Protein AF-A0A2V8K972-F1 (afdb_monomer)

Nearest PDB structures (foldseek):
  2y7q-assembly1_B  TM=2.525E-01  e=1.865E-01  Homo sapiens
  2wr9-assembly2_C  TM=2.667E-01  e=2.919E-01  Burkholderia cenocepacia J2315
  2vnv-assembly2_D  TM=2.578E-01  e=7.999E-01  Burkholderia cenocepacia J2315
  2bkl-assembly2_B  TM=1.350E-01  e=3.265E-01  Myxococcus xanthus

Radius of gyration: 36.35 Å; Cα contacts (8 Å, |Δi|>4): 1419; chains: 1; bounding box: 82×77×116 Å

Mean predicted aligned error: 19.22 Å

Sequence (563 aa):
FSGTLFVSTANDKTPTSMSVQNPGYDTSGYSAATLTSNLQLSGGAWADCGNITVTATTGYRIASINVTNGGSGYTSVPTASITGGVGSTSNPTATAALGYPVASVTVTNGGSSYTSAPTVSLSGGGGTGAAATASVVTASTTTYPVASVTVTAGGSGYTSAPAVSLSGGGGAGAAGTANIATTTTTIYPVQSVTVTAGGTGYSTPPTVSFSGGGGSGAAATATLSTMPSGTYYVDHIDINNAGSGYTANPTVTITGGGGSGATATSQISGGTKFGKVWLVTSLAQTATGARSMLQMEVASPVLGFALGGALTLDGPNPSVDAMPNSDSFRIKGNDANSCGGVQEADHPAIDGFDDPNANPPTNSVETVKDSLPRPDHYTGSGGTPSVQNGFASLGETMTTPDGLSSVIGAIYNAPGAQHYDASNVGSFNPSSTTKSSITYVDGDLNLGGNNTGNGILVVTGTLTMSGNFSWNGLIFVIGDGNVQFSGGGNGQITGSIIVAKIWDGSHNLLNAIGSPTFHWNGGGGNGIQYDHCLATNLMTAVPPPNYTSTRPLKVLSFRILPY

Secondary structure (DSSP, 8-state):
-EEEEEESSTT---EEEEEEE-----TT---TTT--------SSS-TT-S---------PPP-----S---S--SS-----------SS---------SB-EEEEEEEEEEE--SSPPEEEEE-TT-EEEEEEEEE--S-SS---EEEEEEEEEEE-BSSPPEEEEE-TT-EEEEEEEEE-------B-EEEEEEEEEEE-BSSPPEEEEE-TT-EEEEEEEEEEE-TTS-EEEEEEEEEEEEE-BSSPPEEEEE-TT-EEEEEEEEETT----SSEEEEEEEEE-TTS-EEEEEEEEEPPP-S----SSEEEESSS-EEEE----TT-EEE-S---TT-SPPPPPPPSEEE---TT-SSPP-HHHHHHHH-SSGGGEESTTSSS-EEE-HHHHTTTTTSHHHHHHHHHHHHTSTT-EEEETTTGGG----SS-TT-EEEEES-EEE-SS-EEESEEEESSEEEEESS-EEEEEEEEEES-EEEEEESS--EEEEEEEEEEEE-TTSPEEEEEEPPEEEEEE-TT-EEE--GGGTTTGGGGSPPP-----SPPEEEEEEEEP-

Foldseek 3Di:
DDKDFDDPDPPHPDTPDIDDPDPDDDPVDDDLVPDDDQDDDPDDDDPPSPDDDDRDDDFDDPPDDDDPDPDDDDPDFDADDDDDGDDDPDDDGDGGADFFFFDFKFWPWQFWDQQFWFAKDFADQQFDDKGKTWGWDPPDPGTIGTDGIGTPTRGDRRNGWTAIDTDDRRTDDIGITIDTPDPPLPKFFFPFKFWPWFFWAFPAWWAKDWADQQWDDWGKTFDWDADPVRIITGDGIGTPGRTMRGNAWTAIDTDDRRTDDIGMTIDTPDDQDFADKDKDWDWDADPVGDIWIKIFIWTHKDAFAFDAALEEFAAFLAAAPADAQAPQAAQFQFAPAPVVGPTDAGHWSYEYAFDPPDVVTGDRQVSVCVSDHPQQRGYTPDDTVRYYHCHRRRIPLRRWLVSVVLLLVLLCVFPQEDEAEPVCLVVDDADQPDQLHRYEYAEEHAAEDQEEHHHEYEHQYEYEYEEQYAYQAEYENEHCQHYHYEYEEQHEYEAHYYGWHQADPVRDGDRGTHHHYHYHHYHHNYYGYHHCVRYVVSCVSGDIGDDDRPDDIGGPDMDIDDD

Structure (mmCIF, N/CA/C/O backbone):
data_AF-A0A2V8K972-F1
#
_entry.id   AF-A0A2V8K972-F1
#
loop_
_atom_site.group_PDB
_atom_site.id
_atom_site.type_symbol
_atom_site.label_atom_id
_atom_site.label_alt_id
_atom_site.label_comp_id
_atom_site.label_asym_id
_atom_site.label_entity_id
_atom_site.label_seq_id
_atom_site.pdbx_PDB_ins_code
_atom_site.Cartn_x
_atom_site.Cartn_y
_atom_site.Cartn_z
_atom_site.occupancy
_atom_site.B_iso_or_equiv
_atom_site.auth_seq_id
_atom_site.auth_comp_id
_atom_site.auth_asym_id
_atom_site.auth_atom_id
_atom_site.pdbx_PDB_model_num
ATOM 1 N N . PHE A 1 1 ? -44.012 11.405 57.851 1.00 50.62 1 PHE A N 1
ATOM 2 C CA . PHE A 1 1 ? -42.740 11.731 58.524 1.00 50.62 1 PHE A CA 1
ATOM 3 C C . PHE A 1 1 ? -42.859 11.329 59.982 1.00 50.62 1 PHE A C 1
ATOM 5 O O . PHE A 1 1 ? -43.896 11.600 60.575 1.00 50.62 1 PHE A O 1
ATOM 12 N N . SER A 1 2 ? -41.847 10.682 60.548 1.00 42.75 2 SER A N 1
ATOM 13 C CA . SER A 1 2 ? -41.740 10.443 61.992 1.00 42.75 2 SER A CA 1
ATOM 14 C C . SER A 1 2 ? -40.451 11.092 62.480 1.00 42.75 2 SER A C 1
ATOM 16 O O . SER A 1 2 ? -39.413 10.948 61.835 1.00 42.75 2 SER A O 1
ATOM 18 N N . GLY A 1 3 ? -40.515 11.822 63.588 1.00 50.50 3 GLY A N 1
ATOM 19 C CA . GLY A 1 3 ? -39.366 12.509 64.166 1.00 50.50 3 GLY A CA 1
ATOM 20 C C . GLY A 1 3 ? -39.543 12.674 65.668 1.00 50.50 3 GLY A C 1
ATOM 21 O O . GLY A 1 3 ? -40.667 12.670 66.170 1.00 50.50 3 GLY A O 1
ATOM 22 N N . THR A 1 4 ? -38.427 12.804 66.374 1.00 52.66 4 THR A N 1
ATOM 23 C CA . THR A 1 4 ? -38.398 13.028 67.822 1.00 52.66 4 THR A CA 1
ATOM 24 C C . THR A 1 4 ? -38.078 14.497 68.073 1.00 52.66 4 THR A C 1
ATOM 26 O O . THR A 1 4 ? -37.092 15.014 67.544 1.00 52.66 4 THR A O 1
ATOM 29 N N . LEU A 1 5 ? -38.923 15.177 68.847 1.00 56.09 5 LEU A N 1
ATOM 30 C CA . LEU A 1 5 ? -38.700 16.555 69.278 1.00 56.09 5 LEU A CA 1
ATOM 31 C C . LEU A 1 5 ? -37.908 16.539 70.587 1.00 56.09 5 LEU A C 1
ATOM 33 O O . LEU A 1 5 ? -38.359 15.938 71.562 1.00 56.09 5 LEU A O 1
ATOM 37 N N . PHE A 1 6 ? -36.751 17.198 70.619 1.00 58.25 6 PHE A N 1
ATOM 38 C CA . PHE A 1 6 ? -35.966 17.339 71.842 1.00 58.25 6 PHE A CA 1
ATOM 39 C C . PHE A 1 6 ? -36.224 18.713 72.466 1.00 58.25 6 PHE A C 1
ATOM 41 O O . PHE A 1 6 ? -36.072 19.750 71.816 1.00 58.25 6 PHE A O 1
ATOM 48 N N . VAL A 1 7 ? -36.624 18.701 73.734 1.00 55.59 7 VAL A N 1
ATOM 49 C CA . VAL A 1 7 ? -36.838 19.886 74.575 1.00 55.59 7 VAL A CA 1
ATOM 50 C C . VAL A 1 7 ? -35.830 19.868 75.718 1.00 55.59 7 VAL A C 1
ATOM 52 O O . VAL A 1 7 ? -35.395 18.796 76.140 1.00 55.59 7 VAL A O 1
ATOM 55 N N . SER A 1 8 ? -35.423 21.042 76.203 1.00 52.38 8 SER A N 1
ATOM 56 C CA . SER A 1 8 ? -34.393 21.149 77.251 1.00 52.38 8 SER A CA 1
ATOM 57 C C . SER A 1 8 ? -34.826 20.472 78.568 1.00 52.38 8 SER A C 1
ATOM 59 O O . SER A 1 8 ? -34.011 19.876 79.268 1.00 52.38 8 SER A O 1
ATOM 61 N N . THR A 1 9 ? -36.127 20.519 78.877 1.00 57.91 9 THR A N 1
ATOM 62 C CA . THR A 1 9 ? -36.803 19.830 79.983 1.00 57.91 9 THR A CA 1
ATOM 63 C C . THR A 1 9 ? -38.233 19.488 79.552 1.00 57.91 9 THR A C 1
ATOM 65 O O . THR A 1 9 ? -38.752 20.100 78.621 1.00 57.91 9 THR A O 1
ATOM 68 N N . ALA A 1 10 ? -38.909 18.557 80.238 1.00 56.81 10 ALA A N 1
ATOM 69 C CA . ALA A 1 10 ? -40.273 18.129 79.883 1.00 56.81 10 ALA A CA 1
ATOM 70 C C . ALA A 1 10 ? -41.318 19.271 79.837 1.00 56.81 10 ALA A C 1
ATOM 72 O O . ALA A 1 10 ? -42.369 19.104 79.224 1.00 56.81 10 ALA A O 1
ATOM 73 N N . ASN A 1 11 ? -41.018 20.425 80.450 1.00 55.84 11 ASN A N 1
ATOM 74 C CA . ASN A 1 11 ? -41.898 21.594 80.515 1.00 55.84 11 ASN A CA 1
ATOM 75 C C . ASN A 1 11 ? -41.376 22.816 79.736 1.00 55.84 11 ASN A C 1
ATOM 77 O O . ASN A 1 11 ? -42.047 23.850 79.730 1.00 55.84 11 ASN A O 1
ATOM 81 N N . ASP A 1 12 ? -40.199 22.741 79.108 1.00 58.47 12 ASP A N 1
ATOM 82 C CA . ASP A 1 12 ? -39.651 23.871 78.355 1.00 58.47 12 ASP A CA 1
ATOM 83 C C . ASP A 1 12 ? -40.257 23.919 76.945 1.00 58.47 12 ASP A C 1
ATOM 85 O O . ASP A 1 12 ? -40.214 22.950 76.185 1.00 58.47 12 ASP A O 1
ATOM 89 N N . LYS A 1 13 ? -40.834 25.076 76.606 1.00 54.84 13 LYS A N 1
ATOM 90 C CA . LYS A 1 13 ? -41.484 25.365 75.320 1.00 54.84 13 LYS A CA 1
ATOM 91 C C . LYS A 1 13 ? -40.482 25.792 74.237 1.00 54.84 13 LYS A C 1
ATOM 93 O O . LYS A 1 13 ? -40.891 26.329 73.211 1.00 54.84 13 LYS A O 1
ATOM 98 N N . THR A 1 14 ? -39.183 25.590 74.459 1.00 54.16 14 THR A N 1
ATOM 99 C CA . THR A 1 14 ? -38.117 25.898 73.501 1.00 54.16 14 THR A CA 1
ATOM 100 C C . THR A 1 14 ? -37.548 24.607 72.889 1.00 54.16 14 THR A C 1
ATOM 102 O O . THR A 1 14 ? -36.807 23.864 73.539 1.00 54.16 14 THR A O 1
ATOM 105 N N . PRO A 1 15 ? -37.897 24.277 71.631 1.00 57.16 15 PRO A N 1
ATOM 106 C CA . PRO A 1 15 ? -37.268 23.168 70.926 1.00 57.16 15 PRO A CA 1
ATOM 107 C C . PRO A 1 15 ? -35.778 23.448 70.744 1.00 57.16 15 PRO A C 1
ATOM 109 O O . PRO A 1 15 ? -35.409 24.508 70.239 1.00 57.16 15 PRO A O 1
ATOM 112 N N . THR A 1 16 ? -34.919 22.501 71.108 1.00 54.25 16 THR A N 1
ATOM 113 C CA . THR A 1 16 ? -33.468 22.650 70.907 1.00 54.25 16 THR A CA 1
ATOM 114 C C . THR A 1 16 ? -33.017 22.067 69.574 1.00 54.25 16 THR A C 1
ATOM 116 O O . THR A 1 16 ? -32.092 22.583 68.952 1.00 54.25 16 THR A O 1
ATOM 119 N N . SER A 1 17 ? -33.674 21.001 69.104 1.00 53.66 17 SER A N 1
ATOM 120 C CA . SER A 1 17 ? -33.446 20.422 67.779 1.00 53.66 17 SER A CA 1
ATOM 121 C C . SER A 1 17 ? -34.597 19.505 67.350 1.00 53.66 17 SER A C 1
ATOM 123 O O . SER A 1 17 ? -35.350 18.978 68.172 1.00 53.66 17 SER A O 1
ATOM 125 N N . MET A 1 18 ? -34.711 19.292 66.041 1.00 54.84 18 MET A N 1
ATOM 126 C CA . MET A 1 18 ? -35.581 18.289 65.433 1.00 54.84 18 MET A CA 1
ATOM 127 C C . MET A 1 18 ? -34.762 17.502 64.413 1.00 54.84 18 MET A C 1
ATOM 129 O O . MET A 1 18 ? -34.021 18.086 63.624 1.00 54.84 18 MET A O 1
ATOM 133 N N . SER A 1 19 ? -34.913 16.179 64.408 1.00 51.78 19 SER A N 1
ATOM 134 C CA . SER A 1 19 ? -34.355 15.314 63.369 1.00 51.78 19 SER A CA 1
ATOM 135 C C . SER A 1 19 ? -35.493 14.700 62.562 1.00 51.78 19 SER A C 1
ATOM 137 O O . SER A 1 19 ? -36.392 14.075 63.127 1.00 51.78 19 SER A O 1
ATOM 139 N N . VAL A 1 20 ? -35.463 14.893 61.244 1.00 52.16 20 VAL A N 1
ATOM 140 C CA . VAL A 1 20 ? -36.422 14.291 60.313 1.00 52.16 20 VAL A CA 1
ATOM 141 C C . VAL A 1 20 ? -35.723 13.161 59.573 1.00 52.16 20 VAL A C 1
ATOM 143 O O . VAL A 1 20 ? -34.710 13.386 58.909 1.00 52.16 20 VAL A O 1
ATOM 146 N N . GLN A 1 21 ? -36.271 11.948 59.658 1.00 47.97 21 GLN A N 1
ATOM 147 C CA . GLN A 1 21 ? -35.830 10.832 58.825 1.00 47.97 21 GLN A CA 1
ATOM 148 C C . GLN A 1 21 ? -36.755 10.653 57.617 1.00 47.97 21 GLN A C 1
ATOM 150 O O . GLN A 1 21 ? -37.978 10.668 57.752 1.00 47.97 21 GLN A O 1
ATOM 155 N N . ASN A 1 22 ? -36.143 10.450 56.445 1.00 48.12 22 ASN A N 1
ATOM 156 C CA . ASN A 1 22 ? -36.794 10.102 55.178 1.00 48.12 22 ASN A CA 1
ATOM 157 C C . ASN A 1 22 ? -37.847 11.122 54.682 1.00 48.12 22 ASN A C 1
ATOM 159 O O . ASN A 1 22 ? -39.042 10.822 54.679 1.00 48.12 22 ASN A O 1
ATOM 163 N N . PRO A 1 23 ? -37.446 12.328 54.226 1.00 52.06 23 PRO A N 1
ATOM 164 C CA . PRO A 1 23 ? -38.409 13.357 53.847 1.00 52.06 23 PRO A CA 1
ATOM 165 C C . PRO A 1 23 ? -39.161 13.114 52.517 1.00 52.06 23 PRO A C 1
ATOM 167 O O . PRO A 1 23 ? -39.995 13.927 52.126 1.00 52.06 23 PRO A O 1
ATOM 170 N N . GLY A 1 24 ? -38.909 11.993 51.837 1.00 47.06 24 GLY A N 1
ATOM 171 C CA . GLY A 1 24 ? -39.423 11.731 50.492 1.00 47.06 24 GLY A CA 1
ATOM 172 C C . GLY A 1 24 ? -38.536 12.326 49.392 1.00 47.06 24 GLY A C 1
ATOM 173 O O . GLY A 1 24 ? -37.525 12.971 49.670 1.00 47.06 24 GLY A O 1
ATOM 174 N N . TYR A 1 25 ? -38.893 12.031 48.141 1.00 46.69 25 TYR A N 1
ATOM 175 C CA . TYR A 1 25 ? -38.217 12.482 46.924 1.00 46.69 25 TYR A CA 1
ATOM 176 C C . TYR A 1 25 ? -39.179 13.376 46.130 1.00 46.69 25 TYR A C 1
ATOM 178 O O . TYR A 1 25 ? -40.270 12.926 45.784 1.00 46.69 25 TYR A O 1
ATOM 186 N N . ASP A 1 26 ? -38.782 14.620 45.855 1.00 50.56 26 ASP A N 1
ATOM 187 C CA . ASP A 1 26 ? -39.498 15.560 44.987 1.00 50.56 26 ASP A CA 1
ATOM 188 C C . ASP A 1 26 ? -38.636 15.870 43.754 1.00 50.56 26 ASP A C 1
ATOM 190 O O . ASP A 1 26 ? -37.501 16.335 43.873 1.00 50.56 26 ASP A O 1
ATOM 194 N N . THR A 1 27 ? -39.181 15.620 42.564 1.00 46.06 27 THR A N 1
ATOM 195 C CA . THR A 1 27 ? -38.533 15.882 41.269 1.00 46.06 27 THR A CA 1
ATOM 196 C C . THR A 1 27 ? -38.440 17.370 40.921 1.00 46.06 27 THR A C 1
ATOM 198 O O . THR A 1 27 ? -37.728 17.730 39.988 1.00 46.06 27 THR A O 1
ATOM 201 N N . SER A 1 28 ? -39.147 18.232 41.655 1.00 49.81 28 SER A N 1
ATOM 202 C CA . SER A 1 28 ? -39.210 19.689 41.450 1.00 49.81 28 SER A CA 1
ATOM 203 C C . SER A 1 28 ? -38.094 20.456 42.175 1.00 49.81 28 SER A C 1
ATOM 205 O O . SER A 1 28 ? -37.883 21.635 41.896 1.00 49.81 28 SER A O 1
ATOM 207 N N . GLY A 1 29 ? -37.376 19.790 43.089 1.00 47.47 29 GLY A N 1
ATOM 208 C CA . GLY A 1 29 ? -36.360 20.385 43.957 1.00 47.47 29 GLY A CA 1
ATOM 209 C C . GLY A 1 29 ? -36.963 21.053 45.198 1.00 47.47 29 GLY A C 1
ATOM 210 O O . GLY A 1 29 ? -37.709 22.023 45.104 1.00 47.47 29 GLY A O 1
ATOM 211 N N . TYR A 1 30 ? -36.593 20.574 46.387 1.00 51.22 30 TYR A N 1
ATOM 212 C CA . TYR A 1 30 ? -36.995 21.202 47.646 1.00 51.22 30 TYR A CA 1
ATOM 213 C C . TYR A 1 30 ? -36.355 22.595 47.773 1.00 51.22 30 TYR A C 1
ATOM 215 O O . TYR A 1 30 ? -35.142 22.719 47.956 1.00 51.22 30 TYR A O 1
ATOM 223 N N . SER A 1 31 ? -37.141 23.671 47.712 1.00 48.19 31 SER A N 1
ATOM 224 C CA . SER A 1 31 ? -36.635 25.006 48.050 1.00 48.19 31 SER A CA 1
ATOM 225 C C . SER A 1 31 ? -36.936 25.319 49.517 1.00 48.19 31 SER A C 1
ATOM 227 O O . SER A 1 31 ? -38.009 24.989 50.024 1.00 48.19 31 SER A O 1
ATOM 229 N N . ALA A 1 32 ? -36.021 26.008 50.205 1.00 45.72 32 ALA A N 1
ATOM 230 C CA . ALA A 1 32 ? -36.252 26.473 51.579 1.00 45.72 32 ALA A CA 1
ATOM 231 C C . ALA A 1 32 ? -37.503 27.373 51.704 1.00 45.72 32 ALA A C 1
ATOM 233 O O . ALA A 1 32 ? -38.045 27.527 52.792 1.00 45.72 32 ALA A O 1
ATOM 234 N N . ALA A 1 33 ? -37.979 27.940 50.588 1.00 48.06 33 ALA A N 1
ATOM 235 C CA . ALA A 1 33 ? -39.197 28.742 50.522 1.00 48.06 33 ALA A CA 1
ATOM 236 C C . ALA A 1 33 ? -40.486 27.911 50.359 1.00 48.06 33 ALA A C 1
ATOM 238 O O . ALA A 1 33 ? -41.571 28.434 50.590 1.00 48.06 33 ALA A O 1
ATOM 239 N N . THR A 1 34 ? -40.393 26.643 49.944 1.00 46.47 34 THR A N 1
ATOM 240 C CA . THR A 1 34 ? -41.555 25.788 49.623 1.00 46.47 34 THR A CA 1
ATOM 241 C C . THR A 1 34 ? -41.770 24.655 50.622 1.00 46.47 34 THR A C 1
ATOM 243 O O . THR A 1 34 ? -42.890 24.159 50.741 1.00 46.47 34 THR A O 1
ATOM 246 N N . LEU A 1 35 ? -40.753 24.285 51.408 1.00 46.44 35 LEU A N 1
ATOM 247 C CA . LEU A 1 35 ? -40.913 23.307 52.482 1.00 46.44 35 LEU A CA 1
ATOM 248 C C . LEU A 1 35 ? -41.442 23.975 53.764 1.00 46.44 35 LEU A C 1
ATOM 250 O O . LEU A 1 35 ? -40.685 24.319 54.667 1.00 46.44 35 LEU A O 1
ATOM 254 N N . THR A 1 36 ? -42.759 24.143 53.862 1.00 46.97 36 THR A N 1
ATOM 255 C CA . THR A 1 36 ? -43.431 24.467 55.131 1.00 46.97 36 THR A CA 1
ATOM 256 C C . THR A 1 36 ? -44.040 23.193 55.706 1.00 46.97 36 THR A C 1
ATOM 258 O O . THR A 1 36 ? -45.068 22.711 55.242 1.00 46.97 36 THR A O 1
ATOM 261 N N . SER A 1 37 ? -43.397 22.602 56.715 1.00 45.31 37 SER A N 1
ATOM 262 C CA . SER A 1 37 ? -44.006 21.512 57.481 1.00 45.31 37 SER A CA 1
ATOM 263 C C . SER A 1 37 ? -44.608 22.069 58.766 1.00 45.31 37 SER A C 1
ATOM 265 O O . SER A 1 37 ? -43.874 22.462 59.672 1.00 45.31 37 SER A O 1
ATOM 267 N N . ASN A 1 38 ? -45.936 22.069 58.870 1.00 47.47 38 ASN A N 1
ATOM 268 C CA . ASN A 1 38 ? -46.605 22.323 60.142 1.00 47.47 38 ASN A CA 1
ATOM 269 C C . ASN A 1 38 ? -46.478 21.073 61.019 1.00 47.47 38 ASN A C 1
ATOM 271 O O . ASN A 1 38 ? -46.979 20.004 60.667 1.00 47.47 38 ASN A O 1
ATOM 275 N N . LEU A 1 39 ? -45.797 21.190 62.158 1.00 48.44 39 LEU A N 1
ATOM 276 C CA . LEU A 1 39 ? -45.762 20.127 63.157 1.00 48.44 39 LEU A CA 1
ATOM 277 C C . LEU A 1 39 ? -47.083 20.150 63.941 1.00 48.44 39 LEU A C 1
ATOM 279 O O . LEU A 1 39 ? -47.287 21.021 64.782 1.00 48.44 39 LEU A O 1
ATOM 283 N N . GLN A 1 40 ? -47.976 19.192 63.691 1.00 48.97 40 GLN A N 1
ATOM 284 C CA . GLN A 1 40 ? -49.146 18.964 64.543 1.00 48.97 40 GLN A CA 1
ATOM 285 C C . GLN A 1 40 ? -48.824 17.878 65.576 1.00 48.97 40 GLN A C 1
ATOM 287 O O . GLN A 1 40 ? -48.657 16.709 65.234 1.00 48.97 40 GLN A O 1
ATOM 292 N N . LEU A 1 41 ? -48.733 18.263 66.850 1.00 50.03 41 LEU A N 1
ATOM 293 C CA . LEU A 1 41 ? -48.591 17.327 67.966 1.00 50.03 41 LEU A CA 1
ATOM 294 C C . LEU A 1 41 ? -49.966 16.709 68.269 1.00 50.03 41 LEU A C 1
ATOM 296 O O . LEU A 1 41 ? -50.855 17.388 68.781 1.00 50.03 41 LEU A O 1
ATOM 300 N N . SER A 1 42 ? -50.173 15.435 67.930 1.00 42.66 42 SER A N 1
ATOM 301 C CA . SER A 1 42 ? -51.406 14.719 68.278 1.00 42.66 42 SER A CA 1
ATOM 302 C C . SER A 1 42 ? -51.301 14.140 69.692 1.00 42.66 42 SER A C 1
ATOM 304 O O . SER A 1 42 ? -50.560 13.184 69.914 1.00 42.66 42 SER A O 1
ATOM 306 N N . GLY A 1 43 ? -52.060 14.702 70.633 1.00 47.06 43 GLY A N 1
ATOM 307 C CA . GLY A 1 43 ? -52.136 14.238 72.023 1.00 47.06 43 GLY A CA 1
ATOM 308 C C . GLY A 1 43 ? -51.865 15.380 72.994 1.00 47.06 43 GLY A C 1
ATOM 309 O O . GLY A 1 43 ? -50.747 15.872 73.086 1.00 47.06 43 GLY A O 1
ATOM 310 N N . GLY A 1 44 ? -52.922 15.846 73.659 1.00 55.22 44 GLY A N 1
ATOM 311 C CA . GLY A 1 44 ? -52.941 17.101 74.404 1.00 55.22 44 GLY A CA 1
ATOM 312 C C . GLY A 1 44 ? -51.915 17.207 75.533 1.00 55.22 44 GLY A C 1
ATOM 313 O O . GLY A 1 44 ? -51.798 16.320 76.371 1.00 55.22 44 GLY A O 1
ATOM 314 N N . ALA A 1 45 ? -51.259 18.367 75.579 1.00 51.97 45 ALA A N 1
ATOM 315 C CA . ALA A 1 45 ? -50.746 18.970 76.811 1.00 51.97 45 ALA A CA 1
ATOM 316 C C . ALA A 1 45 ? -50.566 20.496 76.692 1.00 51.97 45 ALA A C 1
ATOM 318 O O . ALA A 1 45 ? -50.563 21.177 77.714 1.00 51.97 45 ALA A O 1
ATOM 319 N N . TRP A 1 46 ? -50.438 21.068 75.485 1.00 52.75 46 TRP A N 1
ATOM 320 C CA . TRP A 1 46 ? -50.173 22.504 75.306 1.00 52.75 46 TRP A CA 1
ATOM 321 C C . TRP A 1 46 ? -51.327 23.206 74.569 1.00 52.75 46 TRP A C 1
ATOM 323 O O . TRP A 1 46 ? -51.647 22.862 73.436 1.00 52.75 46 TRP A O 1
ATOM 333 N N . ALA A 1 47 ? -51.965 24.182 75.227 1.00 50.47 47 ALA A N 1
ATOM 334 C CA . ALA A 1 47 ? -53.120 24.924 74.701 1.00 50.47 47 ALA A CA 1
ATOM 335 C C . ALA A 1 47 ? -52.757 25.991 73.641 1.00 50.47 47 ALA A C 1
ATOM 337 O O . ALA A 1 47 ? -53.634 26.430 72.905 1.00 50.47 47 ALA A O 1
ATOM 338 N N . ASP A 1 48 ? -51.471 26.340 73.504 1.00 52.03 48 ASP A N 1
ATOM 339 C CA . ASP A 1 48 ? -50.980 27.424 72.634 1.00 52.03 48 ASP A CA 1
ATOM 340 C C . ASP A 1 48 ? -50.026 26.919 71.531 1.00 52.03 48 ASP A C 1
ATOM 342 O O . ASP A 1 48 ? -48.986 27.519 71.262 1.00 52.03 48 ASP A O 1
ATOM 346 N N . CYS A 1 49 ? -50.338 25.799 70.872 1.00 49.28 49 CYS A N 1
ATOM 347 C CA . CYS A 1 49 ? -49.507 25.202 69.805 1.00 49.28 49 CYS A CA 1
ATOM 348 C C . CYS A 1 49 ? -49.476 26.007 68.483 1.00 49.28 49 CYS A C 1
ATOM 350 O O . CYS A 1 49 ? -49.218 25.449 67.419 1.00 49.28 49 CYS A O 1
ATOM 352 N N . GLY A 1 50 ? -49.779 27.304 68.528 1.00 47.28 50 GLY A N 1
ATOM 353 C CA . GLY A 1 50 ? -50.143 28.098 67.362 1.00 47.28 50 GLY A CA 1
ATOM 354 C C . GLY A 1 50 ? -49.003 28.629 66.500 1.00 47.28 50 GLY A C 1
ATOM 355 O O . GLY A 1 50 ? -49.321 29.096 65.422 1.00 47.28 50 GLY A O 1
ATOM 356 N N . ASN A 1 51 ? -47.732 28.595 66.920 1.00 50.03 51 ASN A N 1
ATOM 357 C CA . ASN A 1 51 ? -46.593 28.995 66.073 1.00 50.03 51 ASN A CA 1
ATOM 358 C C . ASN A 1 51 ? -45.250 28.606 66.724 1.00 50.03 51 ASN A C 1
ATOM 360 O O . ASN A 1 51 ? -44.641 29.406 67.433 1.00 50.03 51 ASN A O 1
ATOM 364 N N . ILE A 1 52 ? -44.766 27.386 66.480 1.00 48.31 52 ILE A N 1
ATOM 365 C CA . ILE A 1 52 ? -43.338 27.069 66.642 1.00 48.31 52 ILE A CA 1
ATOM 366 C C . ILE A 1 52 ? -42.715 27.115 65.250 1.00 48.31 52 ILE A C 1
ATOM 368 O O . ILE A 1 52 ? -42.955 26.233 64.427 1.00 48.31 52 ILE A O 1
ATOM 372 N N . THR A 1 53 ? -41.917 28.147 64.988 1.00 46.19 53 THR A N 1
ATOM 373 C CA . THR A 1 53 ? -41.192 28.291 63.723 1.00 46.19 53 THR A CA 1
ATOM 374 C C . THR A 1 53 ? -39.862 27.552 63.827 1.00 46.19 53 THR A C 1
ATOM 376 O O . THR A 1 53 ? -38.986 27.950 64.592 1.00 46.19 53 THR A O 1
ATOM 379 N N . VAL A 1 54 ? -39.702 26.469 63.067 1.00 46.12 54 VAL A N 1
ATOM 380 C CA . VAL A 1 54 ? -38.435 25.735 62.954 1.00 46.12 54 VAL A CA 1
ATOM 381 C C . VAL A 1 54 ? -37.816 26.061 61.601 1.00 46.12 54 VAL A C 1
ATOM 383 O O . VAL A 1 54 ? -38.427 25.814 60.565 1.00 46.12 54 VAL A O 1
ATOM 386 N N . THR A 1 55 ? -36.594 26.590 61.596 1.00 45.56 55 THR A N 1
ATOM 387 C CA . THR A 1 55 ? -35.824 26.757 60.359 1.00 45.56 55 THR A CA 1
ATOM 388 C C . THR A 1 55 ? -35.101 25.449 60.057 1.00 45.56 55 THR A C 1
ATOM 390 O O . THR A 1 55 ? -34.133 25.099 60.731 1.00 45.56 55 THR A O 1
ATOM 393 N N . ALA A 1 56 ? -35.570 24.704 59.057 1.00 46.69 56 ALA A N 1
ATOM 394 C CA . ALA A 1 56 ? -34.868 23.528 58.559 1.00 46.69 56 ALA A CA 1
ATOM 395 C C . ALA A 1 56 ? -33.787 23.954 57.553 1.00 46.69 56 ALA A C 1
ATOM 397 O O . ALA A 1 56 ? -34.097 24.460 56.476 1.00 46.69 56 ALA A O 1
ATOM 398 N N . THR A 1 57 ? -32.514 23.720 57.870 1.00 46.94 57 THR A N 1
ATOM 399 C CA . THR A 1 57 ? -31.435 23.840 56.880 1.00 46.94 57 THR A CA 1
ATOM 400 C C . THR A 1 57 ? -31.394 22.557 56.054 1.00 46.94 57 THR A C 1
ATOM 402 O O . THR A 1 57 ? -30.847 21.543 56.487 1.00 46.94 57 THR A O 1
ATOM 405 N N . THR A 1 58 ? -32.004 22.568 54.870 1.00 48.16 58 THR A N 1
ATOM 406 C CA . THR A 1 58 ? -31.962 21.437 53.934 1.00 48.16 58 THR A CA 1
ATOM 407 C C . THR A 1 58 ? -30.590 21.352 53.267 1.00 48.16 58 THR A C 1
ATOM 409 O O . THR A 1 58 ? -30.174 22.290 52.589 1.00 48.16 58 THR A O 1
ATOM 412 N N . GLY A 1 59 ? -29.895 20.226 53.429 1.00 51.72 59 GLY A N 1
ATOM 413 C CA . GLY A 1 59 ? -28.694 19.891 52.663 1.00 51.72 59 GLY A CA 1
ATOM 414 C C . GLY A 1 59 ? -28.987 18.762 51.678 1.00 51.72 59 GLY A C 1
ATOM 415 O O . GLY A 1 59 ? -29.563 17.743 52.059 1.00 51.72 59 GLY A O 1
ATOM 416 N N . TYR A 1 60 ? -28.584 18.924 50.420 1.00 55.34 60 TYR A N 1
ATOM 417 C CA . TYR A 1 60 ? -28.599 17.837 49.444 1.00 55.34 60 TYR A CA 1
ATOM 418 C C . TYR A 1 60 ? -27.395 16.917 49.678 1.00 55.34 60 TYR A C 1
ATOM 420 O O . TYR A 1 60 ? -26.279 17.391 49.889 1.00 55.34 60 TYR A O 1
ATOM 428 N N . ARG A 1 61 ? -27.598 15.598 49.609 1.00 57.28 61 ARG A N 1
ATOM 429 C CA . ARG A 1 61 ? -26.495 14.650 49.395 1.00 57.28 61 ARG A CA 1
ATOM 430 C C . ARG A 1 61 ? -26.318 14.472 47.891 1.00 57.28 61 ARG A C 1
ATOM 432 O O . ARG A 1 61 ? -27.311 14.439 47.167 1.00 57.28 61 ARG A O 1
ATOM 439 N N . ILE A 1 62 ? -25.081 14.336 47.420 1.00 60.44 62 ILE A N 1
ATOM 440 C CA . ILE A 1 62 ? -24.839 13.923 46.032 1.00 60.44 62 ILE A CA 1
ATOM 441 C C . ILE A 1 62 ? -25.429 12.519 45.861 1.00 60.44 62 ILE A C 1
ATOM 443 O O . ILE A 1 62 ? -24.991 11.587 46.531 1.00 60.44 62 ILE A O 1
ATOM 447 N N . ALA A 1 63 ? -26.444 12.387 45.005 1.00 59.31 63 ALA A N 1
ATOM 448 C CA . ALA A 1 63 ? -27.094 11.107 44.722 1.00 59.31 63 ALA A CA 1
ATOM 449 C C . ALA A 1 63 ? -26.323 10.293 43.670 1.00 59.31 63 ALA A C 1
ATOM 451 O O . ALA A 1 63 ? -26.210 9.076 43.786 1.00 59.31 63 ALA A O 1
ATOM 452 N N . SER A 1 64 ? -25.765 10.970 42.664 1.00 59.50 64 SER A N 1
ATOM 453 C CA . SER A 1 64 ? -24.973 10.367 41.591 1.00 59.50 64 SER A CA 1
ATOM 454 C C . SER A 1 64 ? -24.096 11.419 40.913 1.00 59.50 64 SER A C 1
ATOM 456 O O . SER A 1 64 ? -24.487 12.583 40.811 1.00 59.50 64 SER A O 1
ATOM 458 N N . ILE A 1 65 ? -22.940 11.001 40.400 1.00 67.81 65 ILE A N 1
ATOM 459 C CA . ILE A 1 65 ? -22.108 11.790 39.485 1.00 67.81 65 ILE A CA 1
ATOM 460 C C . ILE A 1 65 ? -22.184 11.098 38.125 1.00 67.81 65 ILE A C 1
ATOM 462 O O . ILE A 1 65 ? -21.735 9.962 37.993 1.00 67.81 65 ILE A O 1
ATOM 466 N N . ASN A 1 66 ? -22.759 11.768 37.126 1.00 60.25 66 ASN A N 1
ATOM 467 C CA . ASN A 1 66 ? -22.812 11.249 35.760 1.00 60.25 66 ASN A CA 1
ATOM 468 C C . ASN A 1 66 ? -21.622 11.788 34.969 1.00 60.25 66 ASN A C 1
ATOM 470 O O . ASN A 1 66 ? -21.484 12.998 34.791 1.00 60.25 66 ASN A O 1
ATOM 474 N N . VAL A 1 67 ? -20.773 10.889 34.478 1.00 62.50 67 VAL A N 1
ATOM 475 C CA . VAL A 1 67 ? -19.674 11.237 33.575 1.00 62.50 67 VAL A CA 1
ATOM 476 C C . VAL A 1 67 ? -20.223 11.259 32.149 1.00 62.50 67 VAL A C 1
ATOM 478 O O . VAL A 1 67 ? -20.549 10.215 31.595 1.00 62.50 67 VAL A O 1
ATOM 481 N N . THR A 1 68 ? -20.356 12.445 31.556 1.00 57.12 68 THR A N 1
ATOM 482 C CA . THR A 1 68 ? -20.877 12.617 30.184 1.00 57.12 68 THR A CA 1
ATOM 483 C C . THR A 1 68 ? -19.797 12.461 29.112 1.00 57.12 68 THR A C 1
ATOM 485 O O . THR A 1 68 ? -20.098 12.074 27.987 1.00 57.12 68 THR A O 1
ATOM 488 N N . ASN A 1 69 ? -18.535 12.725 29.462 1.00 54.16 69 ASN A N 1
ATOM 489 C CA . ASN A 1 69 ? -17.360 12.431 28.649 1.00 54.16 69 ASN A CA 1
ATOM 490 C C . ASN A 1 69 ? -16.187 12.102 29.578 1.00 54.16 69 ASN A C 1
ATOM 492 O O . ASN A 1 69 ? -15.697 12.970 30.297 1.00 54.16 69 ASN A O 1
ATOM 496 N N . GLY A 1 70 ? -15.765 10.840 29.576 1.00 63.41 70 GLY A N 1
ATOM 497 C CA . GLY A 1 70 ? -14.705 10.354 30.455 1.00 63.41 70 GLY A CA 1
ATOM 498 C C . GLY A 1 70 ? -13.295 10.726 30.015 1.00 63.41 70 GLY A C 1
ATOM 499 O O . GLY A 1 70 ? -12.382 10.453 30.778 1.00 63.41 70 GLY A O 1
ATOM 500 N N . GLY A 1 71 ? -13.114 11.320 28.829 1.00 58.06 71 GLY A N 1
ATOM 501 C CA . GLY A 1 71 ? -11.798 11.557 28.235 1.00 58.06 71 GLY A CA 1
ATOM 502 C C . GLY A 1 71 ? -11.055 10.265 27.859 1.00 58.06 71 GLY A C 1
ATOM 503 O O . GLY A 1 71 ? -11.568 9.157 28.003 1.00 58.06 71 GLY A O 1
ATOM 504 N N . SER A 1 72 ? -9.827 10.404 27.358 1.00 56.00 72 SER A N 1
ATOM 505 C CA . SER A 1 72 ? -8.939 9.295 26.975 1.00 56.00 72 SER A CA 1
ATOM 506 C C . SER A 1 72 ? -7.475 9.659 27.246 1.00 56.00 72 SER A C 1
ATOM 508 O O . SER A 1 72 ? -7.146 10.839 27.321 1.00 56.00 72 SER A O 1
ATOM 510 N N . GLY A 1 73 ? -6.582 8.667 27.343 1.00 53.94 73 GLY A N 1
ATOM 511 C CA . GLY A 1 73 ? -5.129 8.901 27.420 1.00 53.94 73 GLY A CA 1
ATOM 512 C C . GLY A 1 73 ? -4.582 9.253 28.809 1.00 53.94 73 GLY A C 1
ATOM 513 O O . GLY A 1 73 ? -3.468 9.758 28.913 1.00 53.94 73 GLY A O 1
ATOM 514 N N . TYR A 1 74 ? -5.335 8.994 29.881 1.00 58.00 74 TYR A N 1
ATOM 515 C CA . TYR A 1 74 ? -4.856 9.211 31.248 1.00 58.00 74 TYR A CA 1
ATOM 516 C C . TYR A 1 74 ? -3.653 8.314 31.554 1.00 58.00 74 TYR A C 1
ATOM 518 O O . TYR A 1 74 ? -3.770 7.093 31.612 1.00 58.00 74 TYR A O 1
ATOM 526 N N . THR A 1 75 ? -2.495 8.932 31.771 1.00 57.31 75 THR A N 1
ATOM 527 C CA . THR A 1 75 ? -1.265 8.261 32.225 1.00 57.31 75 THR A CA 1
ATOM 528 C C . THR A 1 75 ? -1.117 8.286 33.750 1.00 57.31 75 THR A C 1
ATOM 530 O O . THR A 1 75 ? -0.255 7.610 34.306 1.00 57.31 75 THR A O 1
ATOM 533 N N . SER A 1 76 ? -1.977 9.038 34.437 1.00 60.62 76 SER A N 1
ATOM 534 C CA . SER A 1 76 ? -2.096 9.119 35.892 1.00 60.62 76 SER A CA 1
ATOM 535 C C . SER A 1 76 ? -3.565 9.323 36.285 1.00 60.62 76 SER A C 1
ATOM 537 O O . SER A 1 76 ? -4.391 9.709 35.456 1.00 60.62 76 SER A O 1
ATOM 539 N N . VAL A 1 77 ? -3.915 9.014 37.539 1.00 65.31 77 VAL A N 1
ATOM 540 C CA . VAL A 1 77 ? -5.289 9.164 38.047 1.00 65.31 77 VAL A CA 1
ATOM 541 C C . VAL A 1 77 ? -5.711 10.638 37.947 1.00 65.31 77 VAL A C 1
ATOM 543 O O . VAL A 1 77 ? -5.062 11.480 38.571 1.00 65.31 77 VAL A O 1
ATOM 546 N N . PRO A 1 78 ? -6.782 10.977 37.205 1.00 67.19 78 PRO A N 1
ATOM 547 C CA . PRO A 1 78 ? -7.229 12.359 37.103 1.00 67.19 78 PRO A CA 1
ATOM 548 C C . PRO A 1 78 ? -7.836 12.851 38.421 1.00 67.19 78 PRO A C 1
ATOM 550 O O . PRO A 1 78 ? -8.537 12.121 39.124 1.00 67.19 78 PRO A O 1
ATOM 553 N N . THR A 1 79 ? -7.602 14.119 38.750 1.00 68.31 79 THR A N 1
ATOM 554 C CA . THR A 1 79 ? -8.202 14.771 39.917 1.00 68.31 79 THR A CA 1
ATOM 555 C C . THR A 1 79 ? -9.650 15.149 39.618 1.00 68.31 79 THR A C 1
ATOM 557 O O . THR A 1 79 ? -9.913 16.002 38.773 1.00 68.31 79 THR A O 1
ATOM 560 N N . ALA A 1 80 ? -10.601 14.549 40.333 1.00 69.00 80 ALA A N 1
ATOM 561 C CA . ALA A 1 80 ? -11.997 14.970 40.295 1.00 69.00 80 ALA A CA 1
ATOM 562 C C . ALA A 1 80 ? -12.241 16.033 41.376 1.00 69.00 80 ALA A C 1
ATOM 564 O O . ALA A 1 80 ? -12.144 15.751 42.571 1.00 69.00 80 ALA A O 1
ATOM 565 N N . SER A 1 81 ? -12.551 17.264 40.965 1.00 66.88 81 SER A N 1
ATOM 566 C CA . SER A 1 81 ? -12.950 18.342 41.871 1.00 66.88 81 SER A CA 1
ATOM 567 C C . SER A 1 81 ? -14.448 18.607 41.750 1.00 66.88 81 SER A C 1
ATOM 569 O O . SER A 1 81 ? -14.998 18.745 40.660 1.00 66.88 81 SER A O 1
ATOM 571 N N . ILE A 1 82 ? -15.125 18.678 42.893 1.00 68.88 82 ILE A N 1
ATOM 572 C CA . ILE A 1 82 ? -16.526 19.088 42.966 1.00 68.88 82 ILE A CA 1
ATOM 573 C C . ILE A 1 82 ? -16.526 20.557 43.385 1.00 68.88 82 ILE A C 1
ATOM 575 O O . ILE A 1 82 ? -16.380 20.887 44.562 1.00 68.88 82 ILE A O 1
ATOM 579 N N . THR A 1 83 ? -16.626 21.453 42.405 1.00 57.88 83 THR A N 1
ATOM 580 C CA . THR A 1 83 ? -16.689 22.901 42.634 1.00 57.88 83 THR A CA 1
ATOM 581 C C . THR A 1 83 ? -18.149 23.342 42.681 1.00 57.88 83 THR A C 1
ATOM 583 O O . THR A 1 83 ? -18.736 23.704 41.665 1.00 57.88 83 THR A O 1
ATOM 586 N N . GLY A 1 84 ? -18.752 23.259 43.867 1.00 57.03 84 GLY A N 1
ATOM 587 C CA . GLY A 1 84 ? -20.124 23.693 44.131 1.00 57.03 84 GLY A CA 1
ATOM 588 C C . GLY A 1 84 ? -20.775 22.905 45.271 1.00 57.03 84 GLY A C 1
ATOM 589 O O . GLY A 1 84 ? -20.427 21.752 45.510 1.00 57.03 84 GLY A O 1
ATOM 590 N N . GLY A 1 85 ? -21.725 23.536 45.966 1.00 52.66 85 GLY A N 1
ATOM 591 C CA . GLY A 1 85 ? -22.429 22.970 47.123 1.00 52.66 85 GLY A CA 1
ATOM 592 C C . GLY A 1 85 ? -21.906 23.492 48.466 1.00 52.66 85 GLY A C 1
ATOM 593 O O . GLY A 1 85 ? -20.711 23.700 48.646 1.00 52.66 85 GLY A O 1
ATOM 594 N N . VAL A 1 86 ? -22.817 23.722 49.414 1.00 51.47 86 VAL A N 1
ATOM 595 C CA . VAL A 1 86 ? -22.502 24.097 50.802 1.00 51.47 86 VAL A CA 1
ATOM 596 C C . VAL A 1 86 ? -22.888 22.935 51.719 1.00 51.47 86 VAL A C 1
ATOM 598 O O . VAL A 1 86 ? -24.053 22.551 51.787 1.00 51.47 86 VAL A O 1
ATOM 601 N N . GLY A 1 87 ? -21.904 22.334 52.387 1.00 51.81 87 GLY A N 1
ATOM 602 C CA . GLY A 1 87 ? -22.096 21.269 53.374 1.00 51.81 87 GLY A CA 1
ATOM 603 C C . GLY A 1 87 ? -21.470 21.678 54.704 1.00 51.81 87 GLY A C 1
ATOM 604 O O . GLY A 1 87 ? -20.401 22.278 54.719 1.00 51.81 87 GLY A O 1
ATOM 605 N N . SER A 1 88 ? -22.131 21.386 55.825 1.00 52.00 88 SER A N 1
ATOM 606 C CA . SER A 1 88 ? -21.734 21.901 57.144 1.00 52.00 88 SER A CA 1
ATOM 607 C C . SER A 1 88 ? -20.558 21.168 57.805 1.00 52.00 88 SER A C 1
ATOM 609 O O . SER A 1 88 ? -20.118 21.611 58.863 1.00 52.00 88 SER A O 1
ATOM 611 N N . THR A 1 89 ? -20.030 20.076 57.229 1.00 51.59 89 THR A N 1
ATOM 612 C CA . THR A 1 89 ? -18.980 19.269 57.893 1.00 51.59 89 THR A CA 1
ATOM 613 C C . THR A 1 89 ? -17.878 18.678 56.997 1.00 51.59 89 THR A C 1
ATOM 615 O O . THR A 1 89 ? -16.908 18.152 57.538 1.00 51.59 89 THR A O 1
ATOM 618 N N . SER A 1 90 ? -17.973 18.730 55.662 1.00 55.66 90 SER A N 1
ATOM 619 C CA . SER A 1 90 ? -16.892 18.425 54.689 1.00 55.66 90 SER A CA 1
ATOM 620 C C . SER A 1 90 ? -17.443 18.479 53.258 1.00 55.66 90 SER A C 1
ATOM 622 O O . SER A 1 90 ? -18.594 18.105 53.023 1.00 55.66 90 SER A O 1
ATOM 624 N N . ASN A 1 91 ? -16.643 18.936 52.291 1.00 59.53 91 ASN A N 1
ATOM 625 C CA . ASN A 1 91 ? -17.027 18.865 50.880 1.00 59.53 91 ASN A CA 1
ATOM 626 C C . ASN A 1 91 ? -17.050 17.392 50.428 1.00 59.53 91 ASN A C 1
ATOM 628 O O . ASN A 1 91 ? -16.148 16.638 50.802 1.00 59.53 91 ASN A O 1
ATOM 632 N N . PRO A 1 92 ? -18.037 16.965 49.619 1.00 59.25 92 PRO A N 1
ATOM 633 C CA . PRO A 1 92 ? -18.023 15.633 49.032 1.00 59.25 92 PRO A CA 1
ATOM 634 C C . PRO A 1 92 ? -16.768 15.450 48.172 1.00 59.25 92 PRO A C 1
ATOM 636 O O . PRO A 1 92 ? -16.354 16.364 47.457 1.00 59.25 92 PRO A O 1
ATOM 639 N N . THR A 1 93 ? -16.169 14.264 48.245 1.00 65.00 93 THR A N 1
ATOM 640 C CA . THR A 1 93 ? -15.012 13.883 47.434 1.00 65.00 93 THR A CA 1
ATOM 641 C C . THR A 1 93 ? -15.446 12.932 46.324 1.00 65.00 93 THR A C 1
ATOM 643 O O . THR A 1 93 ? -16.339 12.105 46.504 1.00 65.00 93 THR A O 1
ATOM 646 N N . ALA A 1 94 ? -14.814 13.057 45.160 1.00 65.31 94 ALA A N 1
ATOM 647 C CA . ALA A 1 94 ? -14.903 12.083 44.084 1.00 65.31 94 ALA A CA 1
ATOM 648 C C . ALA A 1 94 ? -13.504 11.514 43.851 1.00 65.31 94 ALA A C 1
ATOM 650 O O . ALA A 1 94 ? -12.535 12.260 43.718 1.00 65.31 94 ALA A O 1
ATOM 651 N N . THR A 1 95 ? -13.394 10.193 43.814 1.00 64.00 95 THR A N 1
ATOM 652 C CA . THR A 1 95 ? -12.156 9.486 43.489 1.00 64.00 95 THR A CA 1
ATOM 653 C C . THR A 1 95 ? -12.289 8.896 42.096 1.00 64.00 95 THR A C 1
ATOM 655 O O . THR A 1 95 ? -13.160 8.066 41.849 1.00 64.00 95 THR A O 1
ATOM 658 N N . ALA A 1 96 ? -11.423 9.322 41.178 1.00 64.31 96 ALA A N 1
ATOM 659 C CA . ALA A 1 96 ? -11.245 8.621 39.917 1.00 64.31 96 ALA A CA 1
ATOM 660 C C . ALA A 1 96 ? -10.349 7.397 40.149 1.00 64.31 96 ALA A C 1
ATOM 662 O O . ALA A 1 96 ? -9.408 7.453 40.940 1.00 64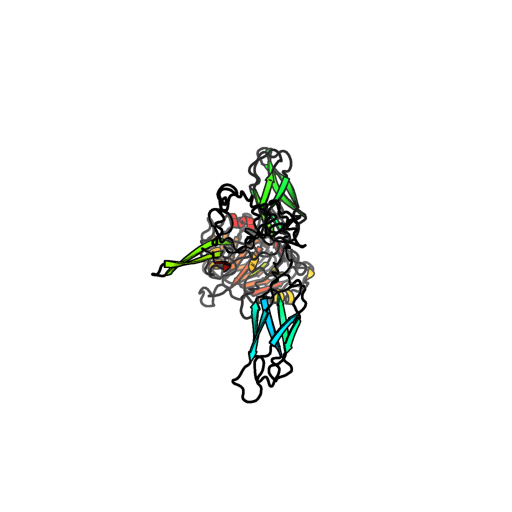.31 96 ALA A O 1
ATOM 663 N N . ALA A 1 97 ? -10.630 6.296 39.459 1.00 64.19 97 ALA A N 1
ATOM 664 C CA . ALA A 1 97 ? -9.758 5.129 39.430 1.00 64.19 97 ALA A CA 1
ATOM 665 C C . ALA A 1 97 ? -9.111 5.024 38.046 1.00 64.19 97 ALA A C 1
ATOM 667 O O . ALA A 1 97 ? -9.797 5.139 37.032 1.00 64.19 97 ALA A O 1
ATOM 668 N N . LEU A 1 98 ? -7.795 4.803 38.014 1.00 68.38 98 LEU A N 1
ATOM 669 C CA . LEU A 1 98 ? -7.054 4.496 36.792 1.00 68.38 98 LEU A CA 1
ATOM 670 C C . LEU A 1 98 ? -6.912 2.975 36.674 1.00 68.38 98 LEU A C 1
ATOM 672 O O . LEU A 1 98 ? -6.457 2.331 37.615 1.00 68.38 98 LEU A O 1
ATOM 676 N N . GLY A 1 99 ? -7.297 2.406 35.533 1.00 70.38 99 GLY A N 1
ATOM 677 C CA . GLY A 1 99 ? -7.176 0.973 35.256 1.00 70.38 99 GLY A CA 1
ATOM 678 C C . GLY A 1 99 ? -8.373 0.416 34.489 1.00 70.38 99 GLY A C 1
ATOM 679 O O . GLY A 1 99 ? -9.330 1.127 34.193 1.00 70.38 99 GLY A O 1
ATOM 680 N N . TYR A 1 100 ? -8.313 -0.872 34.176 1.00 77.62 100 TYR A N 1
ATOM 681 C CA . TYR A 1 100 ? -9.258 -1.572 33.309 1.00 77.62 100 TYR A CA 1
ATOM 682 C C . TYR A 1 100 ? -10.163 -2.519 34.121 1.00 77.62 100 TYR A C 1
ATOM 684 O O . TYR A 1 100 ? -9.806 -2.890 35.242 1.00 77.62 100 TYR A O 1
ATOM 692 N N . PRO A 1 101 ? -11.339 -2.924 33.611 1.00 79.88 101 PRO A N 1
ATOM 693 C CA . PRO A 1 101 ? -12.084 -4.049 34.174 1.00 79.88 101 PRO A CA 1
ATOM 694 C C . PRO A 1 101 ? -11.396 -5.383 33.838 1.00 79.88 101 PRO A C 1
ATOM 696 O O . PRO A 1 101 ? -10.703 -5.501 32.827 1.00 79.88 101 PRO A O 1
ATOM 699 N N . VAL A 1 102 ? -11.623 -6.422 34.641 1.00 80.69 102 VAL A N 1
ATOM 700 C CA . VAL A 1 102 ? -11.337 -7.814 34.265 1.00 80.69 102 VAL A CA 1
ATOM 701 C C . VAL A 1 102 ? -12.271 -8.201 33.116 1.00 80.69 102 VAL A C 1
ATOM 703 O O . VAL A 1 102 ? -13.490 -8.148 33.262 1.00 80.69 102 VAL A O 1
ATOM 706 N N . ALA A 1 103 ? -11.704 -8.569 31.969 1.00 81.38 103 ALA A N 1
ATOM 707 C CA . ALA A 1 103 ? -12.446 -8.931 30.763 1.00 81.38 103 ALA A CA 1
ATOM 708 C C . ALA A 1 103 ? -12.872 -10.401 30.770 1.00 81.38 103 ALA A C 1
ATOM 710 O O . ALA A 1 103 ? -13.992 -10.739 30.398 1.00 81.38 103 ALA A O 1
ATOM 711 N N . SER A 1 104 ? -11.955 -11.288 31.154 1.00 82.06 104 SER A N 1
ATOM 712 C CA . SER A 1 104 ? -12.163 -12.733 31.092 1.00 82.06 104 SER A CA 1
ATOM 713 C C . SER A 1 104 ? -11.262 -13.474 32.073 1.00 82.06 104 SER A C 1
ATOM 715 O O . SER A 1 104 ? -10.281 -12.928 32.581 1.00 82.06 104 SER A O 1
ATOM 717 N N . VAL A 1 105 ? -11.599 -14.737 32.330 1.00 79.44 105 VAL A N 1
ATOM 718 C CA . VAL A 1 105 ? -10.729 -15.694 33.013 1.00 79.44 105 VAL A CA 1
ATOM 719 C C . VAL A 1 105 ? -10.633 -16.937 32.142 1.00 79.44 105 VAL A C 1
ATOM 721 O O . VAL A 1 105 ? -11.635 -17.599 31.880 1.00 79.44 105 VAL A O 1
ATOM 724 N N . THR A 1 106 ? -9.423 -17.263 31.702 1.00 83.19 106 THR A N 1
ATOM 725 C CA . THR A 1 106 ? -9.155 -18.482 30.935 1.00 83.19 106 THR A CA 1
ATOM 726 C C . THR A 1 106 ? -8.802 -19.605 31.897 1.00 83.19 106 THR A C 1
ATOM 728 O O . THR A 1 106 ? -7.907 -19.447 32.724 1.00 83.19 106 THR A O 1
ATOM 731 N N . VAL A 1 107 ? -9.480 -20.749 31.793 1.00 85.44 107 VAL A N 1
ATOM 732 C CA . VAL A 1 107 ? -9.109 -21.961 32.536 1.00 85.44 107 VAL A CA 1
ATOM 733 C C . VAL A 1 107 ? -7.899 -22.589 31.847 1.00 85.44 107 VAL A C 1
ATOM 735 O O . VAL A 1 107 ? -7.985 -22.991 30.691 1.00 85.44 107 VAL A O 1
ATOM 738 N N . THR A 1 108 ? -6.765 -22.652 32.541 1.00 82.12 108 THR A N 1
ATOM 739 C CA . THR A 1 108 ? -5.511 -23.229 32.025 1.00 82.12 108 THR A CA 1
ATOM 740 C C . THR A 1 108 ? -5.336 -24.686 32.441 1.00 82.12 108 THR A C 1
ATOM 742 O O . THR A 1 108 ? -4.641 -25.445 31.770 1.00 82.12 108 THR A O 1
ATOM 745 N N . ASN A 1 109 ? -6.001 -25.099 33.520 1.00 81.00 109 ASN A N 1
ATOM 746 C CA . ASN A 1 109 ? -6.147 -26.491 33.916 1.00 81.00 109 ASN A CA 1
ATOM 747 C C . ASN A 1 109 ? -7.534 -26.677 34.541 1.00 81.00 109 ASN A C 1
ATOM 749 O O . ASN A 1 109 ? -7.885 -25.965 35.478 1.00 81.00 109 ASN A O 1
ATOM 753 N N . GLY A 1 110 ? -8.326 -27.623 34.039 1.00 83.94 110 GLY A N 1
ATOM 754 C CA . GLY A 1 110 ? -9.652 -27.917 34.593 1.00 83.94 110 GLY A CA 1
ATOM 755 C C . GLY A 1 110 ? -9.609 -28.674 35.925 1.00 83.94 110 GLY A C 1
ATOM 756 O O . GLY A 1 110 ? -10.616 -28.730 36.629 1.00 83.94 110 GLY A O 1
ATOM 757 N N . GLY A 1 111 ? -8.460 -29.249 36.294 1.00 87.56 111 GLY A N 1
ATOM 758 C CA . GLY A 1 111 ? -8.326 -30.111 37.465 1.00 87.56 111 GLY A CA 1
ATOM 759 C C . GLY A 1 111 ? -9.168 -31.389 37.365 1.00 87.56 111 GLY A C 1
ATOM 760 O O . GLY A 1 111 ? -9.565 -31.815 36.280 1.00 87.56 111 GLY A O 1
ATOM 761 N N . SER A 1 112 ? -9.426 -32.031 38.505 1.00 83.81 112 SER A N 1
ATOM 762 C CA . SER A 1 112 ? -10.175 -33.294 38.566 1.00 83.81 112 SER A CA 1
ATOM 763 C C . SER A 1 112 ? -11.020 -33.432 39.837 1.00 83.81 112 SER A C 1
ATOM 765 O O . SER A 1 112 ? -10.765 -32.769 40.843 1.00 83.81 112 SER A O 1
ATOM 767 N N . SER A 1 113 ? -12.013 -34.327 39.776 1.00 84.81 113 SER A N 1
ATOM 768 C CA . SER A 1 113 ? -12.874 -34.749 40.896 1.00 84.81 113 SER A CA 1
ATOM 769 C C . SER A 1 113 ? -13.798 -33.678 41.498 1.00 84.81 113 SER A C 1
ATOM 771 O O . SER A 1 113 ? -14.220 -33.819 42.642 1.00 84.81 113 SER A O 1
ATOM 773 N N . TYR A 1 114 ? -14.164 -32.632 40.751 1.00 85.00 114 TYR A N 1
ATOM 774 C CA . TYR A 1 114 ? -15.102 -31.617 41.243 1.00 85.00 114 TYR A CA 1
ATOM 775 C C . TYR A 1 114 ? -16.555 -32.120 41.248 1.00 85.00 114 TYR A C 1
ATOM 777 O O . TYR A 1 114 ? -17.161 -32.330 40.209 1.00 85.00 114 TYR A O 1
ATOM 785 N N . THR A 1 115 ? -17.166 -32.276 42.415 1.00 83.25 115 THR A N 1
ATOM 786 C CA . THR A 1 115 ? -18.576 -32.679 42.559 1.00 83.25 115 THR A CA 1
ATOM 787 C C . THR A 1 115 ? -19.553 -31.502 42.496 1.00 83.25 115 THR A C 1
ATOM 789 O O . THR A 1 115 ? -20.758 -31.703 42.350 1.00 83.25 115 THR A O 1
ATOM 792 N N . SER A 1 116 ? -19.050 -30.270 42.573 1.00 86.44 116 SER A N 1
ATOM 793 C CA . SER A 1 116 ? -19.792 -29.035 42.315 1.00 86.44 116 SER A CA 1
ATOM 794 C C . SER A 1 116 ? -18.851 -27.931 41.821 1.00 86.44 116 SER A C 1
ATOM 796 O O . SER A 1 116 ? -17.627 -28.066 41.886 1.00 86.44 116 SER A O 1
ATOM 798 N N . ALA A 1 117 ? -19.408 -26.838 41.295 1.00 86.81 117 ALA A N 1
ATOM 799 C CA . ALA A 1 117 ? -18.605 -25.708 40.838 1.00 86.81 117 ALA A CA 1
ATOM 800 C C . ALA A 1 117 ? -17.790 -25.097 41.999 1.00 86.81 117 ALA A C 1
ATOM 802 O O . ALA A 1 117 ? -18.373 -24.790 43.043 1.00 86.81 117 ALA A O 1
ATOM 803 N N . PRO A 1 118 ? -16.465 -24.905 41.847 1.00 93.38 118 PRO A N 1
ATOM 804 C CA . PRO A 1 118 ? -15.665 -24.230 42.861 1.00 93.38 118 PRO A CA 1
ATOM 805 C C . PRO A 1 118 ? -15.980 -22.730 42.920 1.00 93.38 118 PRO A C 1
ATOM 807 O O . PRO A 1 118 ? -16.410 -22.113 41.943 1.00 93.38 118 PRO A O 1
ATOM 810 N N . THR A 1 119 ? -15.698 -22.120 44.066 1.00 93.19 119 THR A N 1
ATOM 811 C CA . THR A 1 119 ? -15.748 -20.669 44.245 1.00 93.19 119 THR A CA 1
ATOM 812 C C . THR A 1 119 ? -14.543 -20.025 43.563 1.00 93.19 119 THR A C 1
ATOM 814 O O . THR A 1 119 ? -13.408 -20.473 43.752 1.00 93.19 119 THR A O 1
ATOM 817 N N . VAL A 1 120 ? -14.784 -18.953 42.803 1.00 94.69 120 VAL A N 1
ATOM 818 C CA . VAL A 1 120 ? -13.742 -18.164 42.131 1.00 94.69 120 VAL A CA 1
ATOM 819 C C . VAL A 1 120 ? -13.443 -16.917 42.956 1.00 94.69 120 VAL A C 1
ATOM 821 O O . VAL A 1 120 ? -14.341 -16.122 43.224 1.00 94.69 120 VAL A O 1
ATOM 824 N N . SER A 1 121 ? -12.179 -16.718 43.321 1.00 92.94 121 SER A N 1
ATOM 825 C CA . SER A 1 121 ? -11.691 -15.481 43.931 1.00 92.94 121 SER A CA 1
ATOM 826 C C . SER A 1 121 ? -10.686 -14.804 43.007 1.00 92.94 121 SER A C 1
ATOM 828 O O . SER A 1 121 ? -9.743 -15.440 42.535 1.00 92.94 121 SER A O 1
ATOM 830 N N . LEU A 1 122 ? -10.886 -13.508 42.773 1.00 91.94 122 LEU A N 1
ATOM 831 C CA . LEU A 1 122 ? -9.985 -12.644 42.015 1.00 91.94 122 LEU A CA 1
ATOM 832 C C . LEU A 1 122 ? -9.321 -11.673 42.992 1.00 91.94 122 LEU A C 1
ATOM 834 O O . LEU A 1 122 ? -10.001 -10.856 43.611 1.00 91.94 122 LEU A O 1
ATOM 838 N N . SER A 1 123 ? -8.002 -11.769 43.155 1.00 91.94 123 SER A N 1
ATOM 839 C CA . SER A 1 123 ? -7.259 -10.973 44.143 1.00 91.94 123 SER A CA 1
ATOM 840 C C . SER A 1 123 ? -5.998 -10.345 43.558 1.00 91.94 123 SER A C 1
ATOM 842 O O . SER A 1 123 ? -5.322 -10.960 42.738 1.00 91.94 123 SER A O 1
ATOM 844 N N . GLY A 1 124 ? -5.642 -9.143 44.014 1.00 88.56 124 GLY A N 1
ATOM 845 C CA . GLY A 1 124 ? -4.505 -8.389 43.478 1.00 88.56 124 GLY A CA 1
ATOM 846 C C . GLY A 1 124 ? -4.868 -7.596 42.219 1.00 88.56 124 GLY A C 1
ATOM 847 O O . GLY A 1 124 ? -6.028 -7.250 42.010 1.00 88.56 124 GLY A O 1
ATOM 848 N N . GLY A 1 125 ? -3.871 -7.258 41.398 1.00 83.31 125 GLY A N 1
ATOM 849 C CA . GLY A 1 125 ? -4.074 -6.503 40.152 1.00 83.31 125 GLY A CA 1
ATOM 850 C C . GLY A 1 125 ? -4.369 -5.004 40.322 1.00 83.31 125 GLY A C 1
ATOM 851 O O . GLY A 1 125 ? -4.589 -4.310 39.336 1.00 83.31 125 GLY A O 1
ATOM 852 N N . GLY A 1 126 ? -4.393 -4.494 41.559 1.00 79.88 126 GLY A N 1
ATOM 853 C CA . GLY A 1 126 ? -4.599 -3.073 41.879 1.00 79.88 126 GLY A CA 1
ATOM 854 C C . GLY A 1 126 ? -6.054 -2.580 41.858 1.00 79.88 126 GLY A C 1
ATOM 855 O O . GLY A 1 126 ? -6.314 -1.492 42.365 1.00 79.88 126 GLY A O 1
ATOM 856 N N . GLY A 1 127 ? -6.995 -3.370 41.330 1.00 85.12 127 GLY A N 1
ATOM 857 C CA . GLY A 1 127 ? -8.411 -3.005 41.201 1.00 85.12 127 GLY A CA 1
ATOM 858 C C . GLY A 1 127 ? -9.333 -3.598 42.268 1.00 85.12 127 GLY A C 1
ATOM 859 O O . GLY A 1 127 ? -8.911 -4.354 43.145 1.00 85.12 127 GLY A O 1
ATOM 860 N N . THR A 1 128 ? -10.624 -3.265 42.180 1.00 84.06 128 THR A N 1
ATOM 861 C CA . THR A 1 128 ? -11.681 -3.782 43.068 1.00 84.06 128 THR A CA 1
ATOM 862 C C . THR A 1 128 ? -12.964 -4.124 42.304 1.00 84.06 128 THR A C 1
ATOM 864 O O . THR A 1 128 ? -13.196 -3.654 41.189 1.00 84.06 128 THR A O 1
ATOM 867 N N . GLY A 1 129 ? -13.822 -4.949 42.913 1.00 82.31 129 GLY A N 1
ATOM 868 C CA . GLY A 1 129 ? -15.181 -5.209 42.425 1.00 82.31 129 GLY A CA 1
ATOM 869 C C . GLY A 1 129 ? -15.307 -6.245 41.303 1.00 82.31 129 GLY A C 1
ATOM 870 O O . GLY A 1 129 ? -16.410 -6.409 40.783 1.00 82.31 129 GLY A O 1
ATOM 871 N N . ALA A 1 130 ? -14.230 -6.943 40.920 1.00 86.56 130 ALA A N 1
ATOM 872 C CA . ALA A 1 130 ? -14.352 -8.059 39.987 1.00 86.56 130 ALA A CA 1
ATOM 873 C C . ALA A 1 130 ? -14.972 -9.287 40.668 1.00 86.56 130 ALA A C 1
ATOM 875 O O . ALA A 1 130 ? -14.584 -9.669 41.772 1.00 86.56 130 ALA A O 1
ATOM 876 N N . ALA A 1 131 ? -15.910 -9.927 39.977 1.00 87.44 131 ALA A N 1
ATOM 877 C CA . ALA A 1 131 ? -16.578 -11.149 40.398 1.00 87.44 131 ALA A CA 1
ATOM 878 C C . ALA A 1 131 ? -16.658 -12.127 39.223 1.00 87.44 131 ALA A C 1
ATOM 880 O O . ALA A 1 131 ? -16.856 -11.723 38.075 1.00 87.44 131 ALA A O 1
ATOM 881 N N . ALA A 1 132 ? -16.518 -13.419 39.513 1.00 88.44 132 ALA A N 1
ATOM 882 C CA . ALA A 1 132 ? -16.599 -14.482 38.524 1.00 88.44 132 ALA A CA 1
ATOM 883 C C . ALA A 1 132 ? -17.232 -15.745 39.119 1.00 88.44 132 ALA A C 1
ATOM 885 O O . ALA A 1 132 ? -17.240 -15.944 40.333 1.00 88.44 132 ALA A O 1
ATOM 886 N N . THR A 1 133 ? -17.753 -16.608 38.252 1.00 90.44 133 THR A N 1
ATOM 887 C CA . THR A 1 133 ? -18.375 -17.888 38.614 1.00 90.44 133 THR A CA 1
ATOM 888 C C . THR A 1 133 ? -17.789 -19.007 37.762 1.00 90.44 133 THR A C 1
ATOM 890 O O . THR A 1 133 ? -17.541 -18.813 36.574 1.00 90.44 133 THR A O 1
ATOM 893 N N . ALA A 1 134 ? -17.524 -20.166 38.365 1.00 88.88 134 ALA A N 1
ATOM 894 C CA . ALA A 1 134 ? -17.024 -21.339 37.654 1.00 88.88 134 ALA A CA 1
ATOM 895 C C . ALA A 1 134 ? -18.172 -22.271 37.254 1.00 88.88 134 ALA A C 1
ATOM 897 O O . ALA A 1 134 ? -19.218 -22.302 37.902 1.00 88.88 134 ALA A O 1
ATOM 898 N N . SER A 1 135 ? -17.946 -23.076 36.221 1.00 88.12 135 SER A N 1
ATOM 899 C CA . SER A 1 135 ? -18.815 -24.187 35.830 1.00 88.12 135 SER A CA 1
ATOM 900 C C . SER A 1 135 ? -18.017 -25.487 35.770 1.00 88.12 135 SER A C 1
ATOM 902 O O . SER A 1 135 ? -16.812 -25.460 35.521 1.00 88.12 135 SER A O 1
ATOM 904 N N . VAL A 1 136 ? -18.675 -26.627 35.981 1.00 85.00 136 VAL A N 1
ATOM 905 C CA . VAL A 1 136 ? -18.078 -27.971 35.896 1.00 85.00 136 VAL A CA 1
ATOM 906 C C . VAL A 1 136 ? -18.771 -28.800 34.822 1.00 85.00 136 VAL A C 1
ATOM 908 O O . VAL A 1 136 ? -19.976 -28.669 34.608 1.00 85.00 136 VAL A O 1
ATOM 911 N N . VAL A 1 137 ? -18.022 -29.677 34.149 1.00 77.69 137 VAL A N 1
ATOM 912 C CA . VAL A 1 137 ? -18.609 -30.640 33.205 1.00 77.69 137 VAL A CA 1
ATOM 913 C C . VAL A 1 137 ? -19.150 -31.834 33.986 1.00 77.69 137 VAL A C 1
ATOM 915 O O . VAL A 1 137 ? -18.373 -32.634 34.496 1.00 77.69 137 VAL A O 1
ATOM 918 N N . THR A 1 138 ? -20.474 -31.992 34.047 1.00 66.38 138 THR A N 1
ATOM 919 C CA . THR A 1 138 ? -21.140 -33.094 34.775 1.00 66.38 138 THR A CA 1
ATOM 920 C C . THR A 1 138 ? -21.409 -34.344 33.927 1.00 66.38 138 THR A C 1
ATOM 922 O O . THR A 1 138 ? -21.904 -35.338 34.446 1.00 66.38 138 THR A O 1
ATOM 925 N N . ALA A 1 139 ? -21.067 -34.327 32.634 1.00 62.84 139 ALA A N 1
ATOM 926 C CA . ALA A 1 139 ? -21.330 -35.430 31.700 1.00 62.84 139 ALA A CA 1
ATOM 927 C C . ALA A 1 139 ? -20.269 -36.556 31.712 1.00 62.84 139 ALA A C 1
ATOM 929 O O . ALA A 1 139 ? -20.424 -37.552 31.010 1.00 62.84 139 ALA A O 1
ATOM 930 N N . SER A 1 140 ? -19.183 -36.404 32.477 1.00 55.69 140 SER A N 1
ATOM 931 C CA . SER A 1 140 ? -18.078 -37.370 32.559 1.00 55.69 140 SER A CA 1
ATOM 932 C C . SER A 1 140 ? -18.222 -38.250 33.800 1.00 55.69 140 SER A C 1
ATOM 934 O O . SER A 1 140 ? -18.316 -37.742 34.913 1.00 55.69 140 SER A O 1
ATOM 936 N N . THR A 1 141 ? -18.206 -39.575 33.635 1.00 56.78 141 THR A N 1
ATOM 937 C CA . THR A 1 141 ? -18.418 -40.540 34.731 1.00 56.78 141 THR A CA 1
ATOM 938 C C . THR A 1 141 ? -17.177 -40.794 35.595 1.00 56.78 141 THR A C 1
ATOM 940 O O . THR A 1 141 ? -17.258 -41.567 36.547 1.00 56.78 141 THR A O 1
ATOM 943 N N . THR A 1 142 ? -16.025 -40.185 35.286 1.00 54.62 142 THR A N 1
ATOM 944 C CA . THR A 1 142 ? -14.749 -40.480 35.977 1.00 54.62 142 THR A CA 1
ATOM 945 C C . THR A 1 142 ? -13.901 -39.260 36.329 1.00 54.62 142 THR A C 1
ATOM 947 O O . THR A 1 142 ? -12.972 -39.373 37.126 1.00 54.62 142 THR A O 1
ATOM 950 N N . THR A 1 143 ? -14.160 -38.087 35.752 1.00 60.78 143 THR A N 1
ATOM 951 C CA . THR A 1 143 ? -13.348 -36.888 36.005 1.00 60.78 143 THR A CA 1
ATOM 952 C C . THR A 1 143 ? -14.229 -35.682 35.746 1.00 60.78 143 THR A C 1
ATOM 954 O O . THR A 1 143 ? -14.560 -35.419 34.597 1.00 60.78 143 THR A O 1
ATOM 957 N N . TYR A 1 144 ? -14.664 -34.992 36.793 1.00 77.06 144 TYR A N 1
ATOM 958 C CA . TYR A 1 144 ? -15.446 -33.764 36.681 1.00 77.06 144 TYR A CA 1
ATOM 959 C C . TYR A 1 144 ? -14.486 -32.554 36.722 1.00 77.06 144 TYR A C 1
ATOM 961 O O . TYR A 1 144 ? -14.068 -32.172 37.818 1.00 77.06 144 TYR A O 1
ATOM 969 N N . PRO A 1 145 ? -14.030 -31.992 35.582 1.00 84.06 145 PRO A N 1
ATOM 970 C CA . PRO A 1 145 ? -13.179 -30.803 35.565 1.00 84.06 145 PRO A CA 1
ATOM 971 C C . PRO A 1 145 ? -14.002 -29.507 35.610 1.00 84.06 145 PRO A C 1
ATOM 973 O O . PRO A 1 145 ? -15.176 -29.474 35.224 1.00 84.06 145 PRO A O 1
ATOM 976 N N . VAL A 1 146 ? -13.347 -28.411 35.996 1.00 86.19 146 VAL A N 1
ATOM 977 C CA . VAL A 1 146 ? -13.824 -27.043 35.755 1.00 86.19 146 VAL A CA 1
ATOM 978 C C . VAL A 1 146 ? -13.811 -26.772 34.247 1.00 86.19 146 VAL A C 1
ATOM 980 O O . VAL A 1 146 ? -12.767 -26.859 33.605 1.00 86.19 146 VAL A O 1
ATOM 983 N N . ALA A 1 147 ? -14.978 -26.459 33.688 1.00 81.94 147 ALA A N 1
ATOM 984 C CA . ALA A 1 147 ? -15.200 -26.247 32.258 1.00 81.94 147 ALA A CA 1
ATOM 985 C C . ALA A 1 147 ? -14.845 -24.822 31.820 1.00 81.94 147 ALA A C 1
ATOM 987 O O . ALA A 1 147 ? -14.238 -24.604 30.775 1.00 81.94 147 ALA A O 1
ATOM 988 N N . SER A 1 148 ? -15.269 -23.842 32.615 1.00 84.31 148 SER A N 1
ATOM 989 C CA . SER A 1 148 ? -15.126 -22.423 32.314 1.00 84.31 148 SER A CA 1
ATOM 990 C C . SER A 1 148 ? -15.228 -21.588 33.584 1.00 84.31 148 SER A C 1
ATOM 992 O O . SER A 1 148 ? -15.769 -22.029 34.602 1.00 84.31 148 SER A O 1
ATOM 994 N N . VAL A 1 149 ? -14.713 -20.363 33.504 1.00 84.25 149 VAL A N 1
ATOM 995 C CA . VAL A 1 149 ? -14.918 -19.318 34.504 1.00 84.25 149 VAL A CA 1
ATOM 996 C C . VAL A 1 149 ? -15.470 -18.089 33.793 1.00 84.25 149 VAL A C 1
ATOM 998 O O . VAL A 1 149 ? -14.815 -17.512 32.929 1.00 84.25 149 VAL A O 1
ATOM 1001 N N . THR A 1 150 ? -16.680 -17.684 34.161 1.00 82.44 150 THR A N 1
ATOM 1002 C CA . THR A 1 150 ? -17.376 -16.535 33.583 1.00 82.44 150 THR A CA 1
ATOM 1003 C C . THR A 1 150 ? -17.255 -15.345 34.521 1.00 82.44 150 THR A C 1
ATOM 1005 O O . THR A 1 150 ? -17.673 -15.419 35.677 1.00 82.44 150 THR A O 1
ATOM 1008 N N . VAL A 1 151 ? -16.714 -14.234 34.025 1.00 84.62 151 VAL A N 1
ATOM 1009 C CA . VAL A 1 151 ? -16.689 -12.960 34.755 1.00 84.62 151 VAL A CA 1
ATOM 1010 C C . VAL A 1 151 ? -18.105 -12.384 34.778 1.00 84.62 151 VAL A C 1
ATOM 1012 O O . VAL A 1 151 ? -18.687 -12.115 33.733 1.00 84.62 151 VAL A O 1
ATOM 1015 N N . THR A 1 152 ? -18.672 -12.217 35.971 1.00 83.25 152 THR A N 1
ATOM 1016 C CA . THR A 1 152 ? -20.029 -11.685 36.183 1.00 83.25 152 THR A CA 1
ATOM 1017 C C . THR A 1 152 ? -20.021 -10.193 36.502 1.00 83.25 152 THR A C 1
ATOM 1019 O O . THR A 1 152 ? -21.017 -9.511 36.282 1.00 83.25 152 THR A O 1
ATOM 1022 N N . ALA A 1 153 ? -18.896 -9.674 36.998 1.00 80.06 153 ALA A N 1
ATOM 1023 C CA . ALA A 1 153 ? -18.615 -8.248 37.098 1.00 80.06 153 ALA A CA 1
ATOM 1024 C C . ALA A 1 153 ? -17.121 -8.031 36.846 1.00 80.06 153 ALA A C 1
ATOM 1026 O O . ALA A 1 153 ? -16.293 -8.665 37.492 1.00 80.06 153 ALA A O 1
ATOM 1027 N N . GLY A 1 154 ? -16.758 -7.142 35.921 1.00 75.75 154 GLY A N 1
ATOM 1028 C CA . GLY A 1 154 ? -15.347 -6.872 35.617 1.00 75.75 154 GLY A CA 1
ATOM 1029 C C . GLY A 1 154 ? -14.631 -6.040 36.686 1.00 75.75 154 GLY A C 1
ATOM 1030 O O . GLY A 1 154 ? -13.405 -6.010 36.726 1.00 75.75 154 GLY A O 1
ATOM 1031 N N . GLY A 1 155 ? -15.377 -5.374 37.571 1.00 84.00 155 GLY A N 1
ATOM 1032 C CA . GLY A 1 155 ? -14.817 -4.414 38.521 1.00 84.00 155 GLY A CA 1
ATOM 1033 C C . GLY A 1 155 ? -14.180 -3.202 37.835 1.00 84.00 155 GLY A C 1
ATOM 1034 O O . GLY A 1 155 ? -14.475 -2.898 36.680 1.00 84.00 155 GLY A O 1
ATOM 1035 N N . SER A 1 156 ? -13.314 -2.492 38.554 1.00 75.56 156 SER A N 1
ATOM 1036 C CA . SER A 1 156 ? -12.643 -1.283 38.062 1.00 75.56 156 SER A CA 1
ATOM 1037 C C . SER A 1 156 ? -11.257 -1.103 38.681 1.00 75.56 156 SER A C 1
ATOM 1039 O O . SER A 1 156 ? -11.004 -1.577 39.790 1.00 75.56 156 SER A O 1
ATOM 1041 N N . GLY A 1 157 ? -10.376 -0.379 37.985 1.00 76.00 157 GLY A N 1
ATOM 1042 C CA . GLY A 1 157 ? -9.068 0.024 38.512 1.00 76.00 157 GLY A CA 1
ATOM 1043 C C . GLY A 1 157 ? -7.977 -1.048 38.451 1.00 76.00 157 GLY A C 1
ATOM 1044 O O . GLY A 1 157 ? -6.951 -0.888 39.103 1.00 76.00 157 GLY A O 1
ATOM 1045 N N . TYR A 1 158 ? -8.159 -2.138 37.694 1.00 77.94 158 TYR A N 1
ATOM 1046 C CA . TYR A 1 158 ? -7.108 -3.146 37.552 1.00 77.94 158 TYR A CA 1
ATOM 1047 C C . TYR A 1 158 ? -6.011 -2.636 36.609 1.00 77.94 158 TYR A C 1
ATOM 1049 O O . TYR A 1 158 ? -6.257 -2.361 35.434 1.00 77.94 158 TYR A O 1
ATOM 1057 N N . THR A 1 159 ? -4.794 -2.495 37.126 1.00 78.19 159 THR A N 1
ATOM 1058 C CA . THR A 1 159 ? -3.601 -2.057 36.380 1.00 78.19 159 THR A CA 1
ATOM 1059 C C . THR A 1 159 ? -2.729 -3.232 35.941 1.00 78.19 159 THR A C 1
ATOM 1061 O O . THR A 1 159 ? -1.897 -3.094 35.047 1.00 78.19 159 THR A O 1
ATOM 1064 N N . SER A 1 160 ? -2.959 -4.408 36.519 1.00 81.38 160 SER A N 1
ATOM 1065 C CA . SER A 1 160 ? -2.463 -5.698 36.051 1.00 81.38 160 SER A CA 1
ATOM 1066 C C . SER A 1 160 ? -3.531 -6.771 36.277 1.00 81.38 160 SER A C 1
ATOM 1068 O O . SER A 1 160 ? -4.509 -6.554 36.998 1.00 81.38 160 SER A O 1
ATOM 1070 N N . ALA A 1 161 ? -3.386 -7.928 35.631 1.00 84.75 161 ALA A N 1
ATOM 1071 C CA . ALA A 1 161 ? -4.332 -9.024 35.807 1.00 84.75 161 ALA A CA 1
ATOM 1072 C C . ALA A 1 161 ? -4.364 -9.514 37.272 1.00 84.75 161 ALA A C 1
ATOM 1074 O O . ALA A 1 161 ? -3.300 -9.775 37.843 1.00 84.75 161 ALA A O 1
ATOM 1075 N N . PRO A 1 162 ? -5.549 -9.663 37.899 1.00 91.94 162 PRO A N 1
ATOM 1076 C CA . PRO A 1 162 ? -5.643 -10.248 39.231 1.00 91.94 162 PRO A CA 1
ATOM 1077 C C . PRO A 1 162 ? -5.310 -11.746 39.207 1.00 91.94 162 PRO A C 1
ATOM 1079 O O . PRO A 1 162 ? -5.550 -12.447 38.224 1.00 91.94 162 PRO A O 1
ATOM 1082 N N . ALA A 1 163 ? -4.799 -12.261 40.322 1.00 92.56 163 ALA A N 1
ATOM 1083 C CA . ALA A 1 163 ? -4.611 -13.692 40.514 1.00 92.56 163 ALA A CA 1
ATOM 1084 C C . ALA A 1 163 ? -5.970 -14.394 40.658 1.00 92.56 163 ALA A C 1
ATOM 1086 O O . ALA A 1 163 ? -6.852 -13.909 41.372 1.00 92.56 163 ALA A O 1
ATOM 1087 N N . VAL A 1 164 ? -6.114 -15.547 40.001 1.00 94.75 164 VAL A N 1
ATOM 1088 C CA . VAL A 1 164 ? -7.316 -16.389 40.055 1.00 94.75 164 VAL A CA 1
ATOM 1089 C C . VAL A 1 164 ? -7.083 -17.522 41.047 1.00 94.75 164 VAL A C 1
ATOM 1091 O O . VAL A 1 164 ? -6.142 -18.298 40.899 1.00 94.75 164 VAL A O 1
ATOM 1094 N N . SER A 1 165 ? -7.963 -17.647 42.037 1.00 93.19 165 SER A N 1
ATOM 1095 C CA . SER A 1 165 ? -7.999 -18.783 42.956 1.00 93.19 165 SER A CA 1
ATOM 1096 C C . SER A 1 165 ? -9.329 -19.519 42.829 1.00 93.19 165 SER A C 1
ATOM 1098 O O . SER A 1 165 ? -10.395 -18.904 42.867 1.00 93.19 165 SER A O 1
ATOM 1100 N N . LEU A 1 166 ? -9.254 -20.840 42.668 1.00 92.25 166 LEU A N 1
ATOM 1101 C CA . LEU A 1 166 ? -10.394 -21.749 42.575 1.00 92.25 166 LEU A CA 1
ATOM 1102 C C . LEU A 1 166 ? -10.372 -22.650 43.810 1.00 92.25 166 LEU A C 1
ATOM 1104 O O . LEU A 1 166 ? -9.413 -23.392 44.015 1.00 92.25 166 LEU A O 1
ATOM 1108 N N . SER A 1 167 ? -11.407 -22.577 44.647 1.00 92.19 167 SER A N 1
ATOM 1109 C CA . SER A 1 167 ? -11.462 -23.319 45.915 1.00 92.19 167 SER A CA 1
ATOM 1110 C C . SER A 1 167 ? -12.835 -23.947 46.164 1.00 92.19 167 SER A C 1
ATOM 1112 O O . SER A 1 167 ? -13.856 -23.438 45.709 1.00 92.19 167 SER A O 1
ATOM 1114 N N . GLY A 1 168 ? -12.868 -25.071 46.885 1.00 89.50 168 GLY A N 1
ATOM 1115 C CA . GLY A 1 168 ? -14.096 -25.838 47.120 1.00 89.50 168 GLY A CA 1
ATOM 1116 C C . GLY A 1 168 ? -14.465 -26.763 45.955 1.00 89.50 168 GLY A C 1
ATOM 1117 O O . GLY A 1 168 ? -13.614 -27.147 45.157 1.00 89.50 168 GLY A O 1
ATOM 1118 N N . GLY A 1 169 ? -15.733 -27.174 45.887 1.00 86.56 169 GLY A N 1
ATOM 1119 C CA . GLY A 1 169 ? -16.242 -28.033 44.811 1.00 86.56 169 GLY A CA 1
ATOM 1120 C C . GLY A 1 169 ? -15.820 -29.507 44.871 1.00 86.56 169 GLY A C 1
ATOM 1121 O O . GLY A 1 169 ? -16.148 -30.257 43.964 1.00 86.56 169 GLY A O 1
ATOM 1122 N N . GLY A 1 170 ? -15.093 -29.945 45.907 1.00 84.50 170 GLY A N 1
ATOM 1123 C CA . GLY A 1 170 ? -14.722 -31.354 46.132 1.00 84.50 170 GLY A CA 1
ATOM 1124 C C . GLY A 1 170 ? -13.546 -31.893 45.300 1.00 84.50 170 GLY A C 1
ATOM 1125 O O . GLY A 1 170 ? -13.101 -33.007 45.563 1.00 84.50 17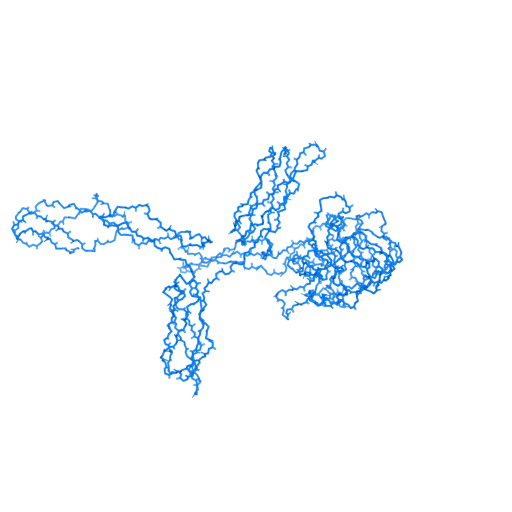0 GLY A O 1
ATOM 1126 N N . GLY A 1 171 ? -13.026 -31.111 44.346 1.00 87.44 171 GLY A N 1
ATOM 1127 C CA . GLY A 1 171 ? -11.913 -31.479 43.463 1.00 87.44 171 GLY A CA 1
ATOM 1128 C C . GLY A 1 171 ? -10.605 -30.731 43.745 1.00 87.44 171 GLY A C 1
ATOM 1129 O O . GLY A 1 171 ? -10.511 -29.935 44.680 1.00 87.44 171 GLY A O 1
ATOM 1130 N N . ALA A 1 172 ? -9.585 -30.978 42.917 1.00 88.69 172 ALA A N 1
ATOM 1131 C CA . ALA A 1 172 ? -8.274 -30.330 43.014 1.00 88.69 172 ALA A CA 1
ATOM 1132 C C . ALA A 1 172 ? -7.613 -30.097 41.643 1.00 88.69 172 ALA A C 1
ATOM 1134 O O . ALA A 1 172 ? -7.921 -30.765 40.653 1.00 88.69 172 ALA A O 1
ATOM 1135 N N . GLY A 1 173 ? -6.650 -29.171 41.610 1.00 86.69 173 GLY A N 1
ATOM 1136 C CA . GLY A 1 173 ? -5.765 -28.941 40.463 1.00 86.69 173 GLY A CA 1
ATOM 1137 C C . GLY A 1 173 ? -6.293 -27.980 39.396 1.00 86.69 173 GLY A C 1
ATOM 1138 O O . GLY A 1 173 ? -5.618 -27.800 38.385 1.00 86.69 173 GLY A O 1
ATOM 1139 N N . ALA A 1 174 ? -7.461 -27.358 39.594 1.00 89.00 174 ALA A N 1
ATOM 1140 C CA . ALA A 1 174 ? -7.937 -26.346 38.660 1.00 89.00 174 ALA A CA 1
ATOM 1141 C C . ALA A 1 174 ? -7.109 -25.056 38.763 1.00 89.00 174 ALA A C 1
ATOM 1143 O O . ALA A 1 174 ? -6.805 -24.578 39.857 1.00 89.00 174 ALA A O 1
ATOM 1144 N N . ALA A 1 175 ? -6.773 -24.481 37.613 1.00 87.44 175 ALA A N 1
ATOM 1145 C CA . ALA A 1 175 ? -6.018 -23.245 37.488 1.00 87.44 175 ALA A CA 1
ATOM 1146 C C . ALA A 1 175 ? -6.614 -22.372 36.381 1.00 87.44 175 ALA A C 1
ATOM 1148 O O . ALA A 1 175 ? -7.164 -22.870 35.395 1.00 87.44 175 ALA A O 1
ATOM 1149 N N . GLY A 1 176 ? -6.486 -21.057 36.538 1.00 83.69 176 GLY A N 1
ATOM 1150 C CA . GLY A 1 176 ? -6.895 -20.099 35.523 1.00 83.69 176 GLY A CA 1
ATOM 1151 C C . GLY A 1 176 ? -6.080 -18.817 35.579 1.00 83.69 176 GLY A C 1
ATOM 1152 O O . GLY A 1 176 ? -5.404 -18.528 36.564 1.00 83.69 176 GLY A O 1
ATOM 1153 N N . THR A 1 177 ? -6.152 -18.047 34.504 1.00 86.00 177 THR A N 1
ATOM 1154 C CA . THR A 1 177 ? -5.483 -16.753 34.349 1.00 86.00 177 THR A CA 1
ATOM 1155 C C . THR A 1 177 ? -6.519 -15.694 34.003 1.00 86.00 177 THR A C 1
ATOM 1157 O O . THR A 1 177 ? -7.290 -15.873 33.058 1.00 86.00 177 THR A O 1
ATOM 1160 N N . ALA A 1 178 ? -6.560 -14.601 34.766 1.00 85.81 178 ALA A N 1
ATOM 1161 C CA . ALA A 1 178 ? -7.426 -13.467 34.462 1.00 85.81 178 ALA A CA 1
ATOM 1162 C C . ALA A 1 178 ? -6.785 -12.584 33.390 1.00 85.81 178 ALA A C 1
ATOM 1164 O O . ALA A 1 178 ? -5.572 -12.395 33.380 1.00 85.81 178 ALA A O 1
ATOM 1165 N N . ASN A 1 179 ? -7.613 -11.991 32.538 1.00 81.00 179 ASN A N 1
ATOM 1166 C CA . ASN A 1 179 ? -7.209 -10.973 31.580 1.00 81.00 179 ASN A CA 1
ATOM 1167 C C . ASN A 1 179 ? -7.960 -9.685 31.905 1.00 81.00 179 ASN A C 1
ATOM 1169 O O . ASN A 1 179 ? -9.176 -9.704 32.098 1.00 81.00 179 ASN A O 1
ATOM 1173 N N . ILE A 1 180 ? -7.251 -8.562 31.958 1.00 83.75 180 ILE A N 1
ATOM 1174 C CA . ILE A 1 180 ? -7.868 -7.236 32.048 1.00 83.75 180 ILE A CA 1
ATOM 1175 C C . ILE A 1 180 ? -8.144 -6.706 30.642 1.00 83.75 180 ILE A C 1
ATOM 1177 O O . ILE A 1 180 ? -7.416 -7.032 29.708 1.00 83.75 180 ILE A O 1
ATOM 1181 N N . ALA A 1 181 ? -9.208 -5.920 30.486 1.00 68.69 181 ALA A N 1
ATOM 1182 C CA . ALA A 1 181 ? -9.588 -5.285 29.229 1.00 68.69 181 ALA A CA 1
ATOM 1183 C C . ALA A 1 181 ? -8.606 -4.154 28.901 1.00 68.69 181 ALA A C 1
ATOM 1185 O O . ALA A 1 181 ? -8.971 -2.984 28.947 1.00 68.69 181 ALA A O 1
ATOM 1186 N N . THR A 1 182 ? -7.341 -4.472 28.627 1.00 55.91 182 THR A N 1
ATOM 1187 C CA . THR A 1 182 ? -6.420 -3.472 28.106 1.00 55.91 182 THR A CA 1
ATOM 1188 C C . THR A 1 182 ? -6.906 -3.083 26.720 1.00 55.91 182 THR A C 1
ATOM 1190 O O . THR A 1 182 ? -6.981 -3.901 25.806 1.00 55.91 182 THR A O 1
ATOM 1193 N N . THR A 1 183 ? -7.217 -1.805 26.529 1.00 48.09 183 THR A N 1
ATOM 1194 C CA . THR A 1 183 ? -7.129 -1.235 25.190 1.00 48.09 183 THR A CA 1
ATOM 1195 C C . THR A 1 183 ? -5.642 -1.151 24.881 1.00 48.09 183 THR A C 1
ATOM 1197 O O . THR A 1 183 ? -4.993 -0.152 25.189 1.00 48.09 183 THR A O 1
ATOM 1200 N N . THR A 1 184 ? -5.059 -2.218 24.330 1.00 42.78 184 THR A N 1
ATOM 1201 C CA . THR A 1 184 ? -3.800 -2.088 23.594 1.00 42.78 184 THR A CA 1
ATOM 1202 C C . THR A 1 184 ? -4.132 -1.324 22.324 1.00 42.78 184 THR A C 1
ATOM 1204 O O . THR A 1 184 ? -4.317 -1.902 21.256 1.00 42.78 184 THR A O 1
ATOM 1207 N N . THR A 1 185 ? -4.318 -0.015 22.454 1.00 49.53 185 THR A N 1
ATOM 1208 C CA . THR A 1 185 ? -4.418 0.835 21.286 1.00 49.53 185 THR A CA 1
ATOM 1209 C C . THR A 1 185 ? -3.017 0.889 20.722 1.00 49.53 185 THR A C 1
ATOM 1211 O O . THR A 1 185 ? -2.114 1.437 21.356 1.00 49.53 185 THR A O 1
ATOM 1214 N N . THR A 1 186 ? -2.806 0.245 19.578 1.00 48.41 186 THR A N 1
ATOM 1215 C CA . THR A 1 186 ? -1.544 0.383 18.865 1.00 48.41 186 THR A CA 1
ATOM 1216 C C . THR A 1 186 ? -1.414 1.851 18.493 1.00 48.41 186 THR A C 1
ATOM 1218 O O . THR A 1 186 ? -2.249 2.401 17.775 1.00 48.41 186 THR A O 1
ATOM 1221 N N . ILE A 1 187 ? -0.425 2.503 19.089 1.00 60.66 187 ILE A N 1
ATOM 1222 C CA . ILE A 1 187 ? -0.137 3.913 18.881 1.00 60.66 187 ILE A CA 1
ATOM 1223 C C . ILE A 1 187 ? 0.986 4.043 17.867 1.00 60.66 187 ILE A C 1
ATOM 1225 O O . ILE A 1 187 ? 1.922 3.246 17.850 1.00 60.66 187 ILE A O 1
ATOM 1229 N N . TYR A 1 188 ? 0.905 5.082 17.053 1.00 64.75 188 TYR A N 1
ATOM 1230 C CA . TYR A 1 188 ? 1.846 5.336 15.980 1.00 64.75 188 TYR A CA 1
ATOM 1231 C C . TYR A 1 188 ? 2.401 6.761 16.079 1.00 64.75 188 TYR A C 1
ATOM 1233 O O . TYR A 1 188 ? 1.741 7.655 16.618 1.00 64.75 188 TYR A O 1
ATOM 1241 N N . PRO A 1 189 ? 3.620 6.995 15.580 1.00 68.31 189 PRO A N 1
ATOM 1242 C CA . PRO A 1 189 ? 4.089 8.335 15.259 1.00 68.31 189 PRO A CA 1
ATOM 1243 C C . PRO A 1 189 ? 3.419 8.849 13.970 1.00 68.31 189 PRO A C 1
ATOM 1245 O O . PRO A 1 189 ? 2.949 8.053 13.147 1.00 68.31 189 PRO A O 1
ATOM 1248 N N . VAL A 1 190 ? 3.396 10.171 13.769 1.00 74.06 190 VAL A N 1
ATOM 1249 C CA . VAL A 1 190 ? 3.058 10.767 12.466 1.00 74.06 190 VAL A CA 1
ATOM 1250 C C . VAL A 1 190 ? 4.184 10.437 11.487 1.00 74.06 190 VAL A C 1
ATOM 1252 O O . VAL A 1 190 ? 5.327 10.827 11.689 1.00 74.06 190 VAL A O 1
ATOM 1255 N N . GLN A 1 191 ? 3.862 9.683 10.445 1.00 80.44 191 GLN A N 1
ATOM 1256 C CA . GLN A 1 191 ? 4.789 9.217 9.421 1.00 80.44 191 GLN A CA 1
ATOM 1257 C C . GLN A 1 191 ? 5.035 10.269 8.341 1.00 80.44 191 GLN A C 1
ATOM 1259 O O . GLN A 1 191 ? 6.171 10.436 7.911 1.00 80.44 191 GLN A O 1
ATOM 1264 N N . SER A 1 192 ? 3.990 10.963 7.889 1.00 74.75 192 SER A N 1
ATOM 1265 C CA . SER A 1 192 ? 4.116 11.966 6.829 1.00 74.75 192 SER A CA 1
ATOM 1266 C C . SER A 1 192 ? 3.062 13.065 6.935 1.00 74.75 192 SER A C 1
ATOM 1268 O O . SER A 1 192 ? 2.023 12.906 7.586 1.00 74.75 192 SER A O 1
ATOM 1270 N N . VAL A 1 193 ? 3.346 14.199 6.292 1.00 62.81 193 VAL A N 1
ATOM 1271 C CA . VAL A 1 193 ? 2.383 15.264 6.013 1.00 62.81 193 VAL A CA 1
ATOM 1272 C C . VAL A 1 193 ? 2.436 15.581 4.527 1.00 62.81 193 VAL A C 1
ATOM 1274 O O . VAL A 1 193 ? 3.471 15.980 4.009 1.00 62.81 193 VAL A O 1
ATOM 1277 N N . THR A 1 194 ? 1.308 15.422 3.847 1.00 69.19 194 THR A N 1
ATOM 1278 C CA . THR A 1 194 ? 1.162 15.708 2.420 1.00 69.19 194 THR A CA 1
ATOM 1279 C C . THR A 1 194 ? 0.399 17.010 2.247 1.00 69.19 194 THR A C 1
ATOM 1281 O O . THR A 1 194 ? -0.722 17.150 2.741 1.00 69.19 194 THR A O 1
ATOM 1284 N N . VAL A 1 195 ? 0.991 17.967 1.536 1.00 62.47 195 VAL A N 1
ATOM 1285 C CA . VAL A 1 195 ? 0.311 19.202 1.133 1.00 62.47 195 VAL A CA 1
ATOM 1286 C C . VAL A 1 195 ? -0.713 18.855 0.053 1.00 62.47 195 VAL A C 1
ATOM 1288 O O . VAL A 1 195 ? -0.367 18.306 -0.986 1.00 62.47 195 VAL A O 1
ATOM 1291 N N . THR A 1 196 ? -1.988 19.148 0.301 1.00 62.09 196 THR A N 1
ATOM 1292 C CA . THR A 1 196 ? -3.087 18.892 -0.647 1.00 62.09 196 THR A CA 1
ATOM 1293 C C . THR A 1 196 ? -3.416 20.115 -1.497 1.00 62.09 196 THR A C 1
ATOM 1295 O O . THR A 1 196 ? -3.928 19.980 -2.604 1.00 62.09 196 THR A O 1
ATOM 1298 N N . ALA A 1 197 ? -3.092 21.309 -1.002 1.00 70.25 197 ALA A N 1
ATOM 1299 C CA . ALA A 1 197 ? -3.051 22.540 -1.775 1.00 70.25 197 ALA A CA 1
ATOM 1300 C C . ALA A 1 197 ? -1.976 23.444 -1.171 1.00 70.25 197 ALA A C 1
ATOM 1302 O O . ALA A 1 197 ? -1.962 23.656 0.038 1.00 70.25 197 ALA A O 1
ATOM 1303 N N . GLY A 1 198 ? -1.083 23.995 -1.992 1.00 73.00 198 GLY A N 1
ATOM 1304 C CA . GLY A 1 198 ? -0.002 24.859 -1.503 1.00 73.00 198 GLY A CA 1
ATOM 1305 C C . GLY A 1 198 ? -0.434 26.285 -1.146 1.00 73.00 198 GLY A C 1
ATOM 1306 O O . GLY A 1 198 ? 0.321 27.032 -0.522 1.00 73.00 198 GLY A O 1
ATOM 1307 N N . GLY A 1 199 ? -1.651 26.680 -1.530 1.00 87.06 199 GLY A N 1
ATOM 1308 C CA . GLY A 1 199 ? -2.135 28.052 -1.395 1.00 87.06 199 GLY A CA 1
ATOM 1309 C C . GLY A 1 199 ? -1.330 29.054 -2.228 1.00 87.06 199 GLY A C 1
ATOM 1310 O O . GLY A 1 199 ? -0.571 28.683 -3.119 1.00 87.06 199 GLY A O 1
ATOM 1311 N N . THR A 1 200 ? -1.516 30.348 -1.967 1.00 83.19 200 THR A N 1
ATOM 1312 C CA . THR A 1 200 ? -0.816 31.422 -2.690 1.00 83.19 200 THR A CA 1
ATOM 1313 C C . THR A 1 200 ? -0.540 32.626 -1.785 1.00 83.19 200 THR A C 1
ATOM 1315 O O . THR A 1 200 ? -1.192 32.809 -0.752 1.00 83.19 200 THR A O 1
ATOM 1318 N N . GLY A 1 201 ? 0.409 33.475 -2.193 1.00 83.94 201 GLY A N 1
ATOM 1319 C CA . GLY A 1 201 ? 0.650 34.781 -1.568 1.00 83.94 201 GLY A CA 1
ATOM 1320 C C . GLY A 1 201 ? 1.476 34.731 -0.285 1.00 83.94 201 GLY A C 1
ATOM 1321 O O . GLY A 1 201 ? 1.482 35.701 0.468 1.00 83.94 201 GLY A O 1
ATOM 1322 N N . TYR A 1 202 ? 2.167 33.621 -0.025 1.00 90.00 202 TYR A N 1
ATOM 1323 C CA . TYR A 1 202 ? 3.053 33.523 1.127 1.00 90.00 202 TYR A CA 1
ATOM 1324 C C . TYR A 1 202 ? 4.283 34.422 0.934 1.00 90.00 202 TYR A C 1
ATOM 1326 O O . TYR A 1 202 ? 4.753 34.639 -0.182 1.00 90.00 202 TYR A O 1
ATOM 1334 N N . SER A 1 203 ? 4.788 34.978 2.028 1.00 92.00 203 SER A N 1
ATOM 1335 C CA . SER A 1 203 ? 6.003 35.802 2.068 1.00 92.00 203 SER A CA 1
ATOM 1336 C C . SER A 1 203 ? 7.036 35.256 3.051 1.00 92.00 203 SER A C 1
ATOM 1338 O O . SER A 1 203 ? 8.230 35.504 2.896 1.00 92.00 203 SER A O 1
ATOM 1340 N N . THR A 1 204 ? 6.590 34.465 4.026 1.00 94.25 204 THR A N 1
ATOM 1341 C CA . THR A 1 204 ? 7.428 33.654 4.909 1.00 94.25 204 THR A CA 1
ATOM 1342 C C . THR A 1 204 ? 6.786 32.279 5.109 1.00 94.25 204 THR A C 1
ATOM 1344 O O . THR A 1 204 ? 5.567 32.152 4.940 1.00 94.25 204 THR A O 1
ATOM 1347 N N . PRO A 1 205 ? 7.565 31.235 5.448 1.00 89.81 205 PRO A N 1
ATOM 1348 C CA . PRO A 1 205 ? 7.005 29.925 5.750 1.00 89.81 205 PRO A CA 1
ATOM 1349 C C . PRO A 1 205 ? 5.893 29.996 6.810 1.00 89.81 205 PRO A C 1
ATOM 1351 O O . PRO A 1 205 ? 6.098 30.621 7.856 1.00 89.81 205 PRO A O 1
ATOM 1354 N N . PRO A 1 206 ? 4.710 29.404 6.563 1.00 95.25 206 PRO A N 1
ATOM 1355 C CA . PRO A 1 206 ? 3.639 29.386 7.548 1.00 95.25 206 PRO A CA 1
ATOM 1356 C C . PRO A 1 206 ? 3.919 28.392 8.679 1.00 95.25 206 PRO A C 1
ATOM 1358 O O . PRO A 1 206 ? 4.705 27.454 8.553 1.00 95.25 206 PRO A O 1
ATOM 1361 N N . THR A 1 207 ? 3.214 28.575 9.789 1.00 95.19 207 THR A N 1
ATOM 1362 C CA . THR A 1 207 ? 3.247 27.666 10.933 1.00 95.19 207 THR A CA 1
ATOM 1363 C C . THR A 1 207 ? 2.372 26.447 10.659 1.00 95.19 207 THR A C 1
ATOM 1365 O O . THR A 1 207 ? 1.189 26.590 10.335 1.00 95.19 207 THR A O 1
ATOM 1368 N N . VAL A 1 208 ? 2.930 25.252 10.863 1.00 94.62 208 VAL A N 1
ATOM 1369 C CA . VAL A 1 208 ? 2.209 23.975 10.797 1.00 94.62 208 VAL A CA 1
ATOM 1370 C C . VAL A 1 208 ? 1.900 23.496 12.210 1.00 94.62 208 VAL A C 1
ATOM 1372 O O . VAL A 1 208 ? 2.784 23.418 13.060 1.00 94.62 208 VAL A O 1
ATOM 1375 N N . SER A 1 209 ? 0.639 23.161 12.469 1.00 91.69 209 SER A N 1
ATOM 1376 C CA . SER A 1 209 ? 0.190 22.639 13.762 1.00 91.69 209 SER A CA 1
ATOM 1377 C C . SER A 1 209 ? -0.650 21.379 13.595 1.00 91.69 209 SER A C 1
ATOM 1379 O O . SER A 1 209 ? -1.381 21.228 12.615 1.00 91.69 209 SER A O 1
ATOM 1381 N N . PHE A 1 210 ? -0.541 20.481 14.570 1.00 88.69 210 PHE A N 1
ATOM 1382 C CA . PHE A 1 210 ? -1.274 19.222 14.617 1.00 88.69 210 PHE A CA 1
ATOM 1383 C C . PHE A 1 210 ? -2.295 19.257 15.746 1.00 88.69 210 PHE A C 1
ATOM 1385 O O . PHE A 1 210 ? -1.996 19.701 16.854 1.00 88.69 210 PHE A O 1
ATOM 1392 N N . SER A 1 211 ? -3.495 18.751 15.480 1.00 87.19 211 SER A N 1
ATOM 1393 C CA . SER A 1 211 ? -4.544 18.603 16.488 1.00 87.19 211 SER A CA 1
ATOM 1394 C C . SER A 1 211 ? -5.330 17.309 16.278 1.00 87.19 211 SER A C 1
ATOM 1396 O O . SER A 1 211 ? -5.388 16.778 15.171 1.00 87.19 211 SER A O 1
ATOM 1398 N N . GLY A 1 212 ? -5.934 16.775 17.340 1.00 78.50 212 GLY A N 1
ATOM 1399 C CA . GLY A 1 212 ? -6.655 15.501 17.275 1.00 78.50 212 GLY A CA 1
ATOM 1400 C C . GLY A 1 212 ? -5.734 14.285 17.109 1.00 78.50 212 GLY A C 1
ATOM 1401 O O . GLY A 1 212 ? -4.564 14.315 17.483 1.00 78.50 212 GLY A O 1
ATOM 1402 N N . GLY A 1 213 ? -6.282 13.178 16.600 1.00 70.81 213 GLY A N 1
ATOM 1403 C CA . GLY A 1 213 ? -5.534 11.936 16.356 1.00 70.81 213 GLY A CA 1
ATOM 1404 C C . GLY A 1 213 ? -5.135 11.135 17.605 1.00 70.81 213 GLY A C 1
ATOM 1405 O O . GLY A 1 213 ? -4.496 10.100 17.470 1.00 70.81 213 GLY A O 1
ATOM 1406 N N . GLY A 1 214 ? -5.488 11.586 18.815 1.00 66.12 214 GLY A N 1
ATOM 1407 C CA . GLY A 1 214 ? -5.240 10.876 20.081 1.00 66.12 214 GLY A CA 1
ATOM 1408 C C . GLY A 1 214 ? -3.812 10.971 20.640 1.00 66.12 214 GLY A C 1
ATOM 1409 O O . GLY A 1 214 ? -3.607 10.628 21.801 1.00 66.12 214 GLY A O 1
ATOM 1410 N N . GLY A 1 215 ? -2.852 11.467 19.851 1.00 77.62 215 GLY A N 1
ATOM 1411 C CA . GLY A 1 215 ? -1.441 11.607 20.224 1.00 77.62 215 GLY A CA 1
ATOM 1412 C C . GLY A 1 215 ? -1.003 13.042 20.517 1.00 77.62 215 GLY A C 1
ATOM 1413 O O . GLY A 1 215 ? -1.803 13.978 20.517 1.00 77.62 215 GLY A O 1
ATOM 1414 N N . SER A 1 216 ? 0.296 13.223 20.769 1.00 80.94 216 SER A N 1
ATOM 1415 C CA . SER A 1 216 ? 0.899 14.534 21.040 1.00 80.94 216 SER A CA 1
ATOM 1416 C C . SER A 1 216 ? 2.356 14.625 20.573 1.00 80.94 216 SER A C 1
ATOM 1418 O O . SER A 1 216 ? 3.011 13.616 20.303 1.00 80.94 216 SER A O 1
ATOM 1420 N N . GLY A 1 217 ? 2.875 15.853 20.494 1.00 78.94 217 GLY A N 1
ATOM 1421 C CA . GLY A 1 217 ? 4.292 16.121 20.236 1.00 78.94 217 GLY A CA 1
ATOM 1422 C C . GLY A 1 217 ? 4.704 16.159 18.764 1.00 78.94 217 GLY A C 1
ATOM 1423 O O . GLY A 1 217 ? 5.880 16.394 18.498 1.00 78.94 217 GLY A O 1
ATOM 1424 N N . ALA A 1 218 ? 3.776 15.966 17.818 1.00 83.75 218 ALA A N 1
ATOM 1425 C CA . ALA A 1 218 ? 4.090 16.169 16.409 1.00 83.75 218 ALA A CA 1
ATOM 1426 C C . ALA A 1 218 ? 4.400 17.646 16.122 1.00 83.75 218 ALA A C 1
ATOM 1428 O O . ALA A 1 218 ? 3.662 18.543 16.538 1.00 83.75 218 ALA A O 1
ATOM 1429 N N . ALA A 1 219 ? 5.488 17.887 15.398 1.00 87.38 219 ALA A N 1
ATOM 1430 C CA . ALA A 1 219 ? 5.925 19.203 14.958 1.00 87.38 219 ALA A CA 1
ATOM 1431 C C . ALA A 1 219 ? 6.486 19.106 13.539 1.00 87.38 219 ALA A C 1
ATOM 1433 O O . ALA A 1 219 ? 7.161 18.132 13.201 1.00 87.38 219 ALA A O 1
ATOM 1434 N N . ALA A 1 220 ? 6.223 20.121 12.720 1.00 83.94 220 ALA A N 1
ATOM 1435 C CA . ALA A 1 220 ? 6.631 20.144 11.325 1.00 83.94 220 ALA A CA 1
ATOM 1436 C C . ALA A 1 220 ? 6.955 21.566 10.853 1.00 83.94 220 ALA A C 1
ATOM 1438 O O . ALA A 1 220 ? 6.460 22.539 11.427 1.00 83.94 220 ALA A O 1
ATOM 1439 N N . THR A 1 221 ? 7.777 21.674 9.813 1.00 85.38 221 THR A N 1
ATOM 1440 C CA . THR A 1 221 ? 8.131 22.939 9.157 1.00 85.38 221 THR A CA 1
ATOM 1441 C C . THR A 1 221 ? 7.550 22.949 7.752 1.00 85.38 221 THR A C 1
ATOM 1443 O O . THR A 1 221 ? 7.682 21.967 7.033 1.00 85.38 221 THR A O 1
ATOM 1446 N N . ALA A 1 222 ? 6.913 24.047 7.350 1.00 83.88 222 ALA A N 1
ATOM 1447 C CA . ALA A 1 222 ? 6.540 24.255 5.956 1.00 83.88 222 ALA A CA 1
ATOM 1448 C C . ALA A 1 222 ? 7.719 24.844 5.176 1.00 83.88 222 ALA A C 1
ATOM 1450 O O . ALA A 1 222 ? 8.389 25.751 5.667 1.00 83.88 222 ALA A O 1
ATOM 1451 N N . THR A 1 223 ? 7.913 24.395 3.942 1.00 84.81 223 THR A N 1
ATOM 1452 C CA . THR A 1 223 ? 8.888 24.969 3.011 1.00 84.81 223 THR A CA 1
ATOM 1453 C C . THR A 1 223 ? 8.145 25.673 1.880 1.00 84.81 223 THR A C 1
ATOM 1455 O O . THR A 1 223 ? 7.122 25.185 1.397 1.00 84.81 223 THR A O 1
ATOM 1458 N N . LEU A 1 224 ? 8.622 26.854 1.479 1.00 85.81 224 LEU A N 1
ATOM 1459 C CA . LEU A 1 224 ? 8.030 27.619 0.381 1.00 85.81 224 LEU A CA 1
ATOM 1460 C C . LEU A 1 224 ? 8.773 27.381 -0.932 1.00 85.81 224 LEU A C 1
ATOM 1462 O O . LEU A 1 224 ? 9.999 27.300 -0.942 1.00 85.81 224 LEU A O 1
ATOM 1466 N N . SER A 1 225 ? 8.029 27.399 -2.035 1.00 81.12 225 SER A N 1
ATOM 1467 C CA . SER A 1 225 ? 8.572 27.484 -3.393 1.00 81.12 225 SER A CA 1
ATOM 1468 C C . SER A 1 225 ? 7.895 28.609 -4.180 1.00 81.12 225 SER A C 1
ATOM 1470 O O . SER A 1 225 ? 6.882 29.175 -3.758 1.00 81.12 225 SER A O 1
ATOM 1472 N N . THR A 1 226 ? 8.492 28.981 -5.307 1.00 80.44 226 THR A N 1
ATOM 1473 C CA . THR A 1 226 ? 8.049 30.074 -6.183 1.00 80.44 226 THR A CA 1
ATOM 1474 C C . THR A 1 226 ? 7.187 29.551 -7.322 1.00 80.44 226 THR A C 1
ATOM 1476 O O . THR A 1 226 ? 7.610 28.685 -8.083 1.00 80.44 226 THR A O 1
ATOM 1479 N N . MET A 1 227 ? 6.008 30.140 -7.505 1.00 70.94 227 MET A N 1
ATOM 1480 C CA . MET A 1 227 ? 5.217 29.961 -8.719 1.00 70.94 227 MET A CA 1
ATOM 1481 C C . MET A 1 227 ? 5.852 30.697 -9.910 1.00 70.94 227 MET A C 1
ATOM 1483 O O . MET A 1 227 ? 6.530 31.711 -9.716 1.00 70.94 227 MET A O 1
ATOM 1487 N N . PRO A 1 228 ? 5.540 30.293 -11.159 1.00 63.25 228 PRO A N 1
ATOM 1488 C CA . PRO A 1 228 ? 5.933 31.030 -12.366 1.00 63.25 228 PRO A CA 1
ATOM 1489 C C . PRO A 1 228 ? 5.488 32.503 -12.374 1.00 63.25 228 PRO A C 1
ATOM 1491 O O . PRO A 1 228 ? 6.110 33.339 -13.022 1.00 63.25 228 PRO A O 1
ATOM 1494 N N . SER A 1 229 ? 4.427 32.836 -11.632 1.00 66.31 229 SER A N 1
ATOM 1495 C CA . SER A 1 229 ? 3.921 34.199 -11.429 1.00 66.31 229 SER A CA 1
ATOM 1496 C C . SER A 1 229 ? 4.743 35.046 -10.444 1.00 66.31 229 SER A C 1
ATOM 1498 O O . SER A 1 229 ? 4.382 36.194 -10.196 1.00 66.31 229 SER A O 1
ATOM 1500 N N . GLY A 1 230 ? 5.812 34.501 -9.852 1.00 71.50 230 GLY A N 1
ATOM 1501 C CA . GLY A 1 230 ? 6.683 35.192 -8.892 1.00 71.50 230 GLY A CA 1
ATOM 1502 C C . GLY A 1 230 ? 6.161 35.241 -7.449 1.00 71.50 230 GLY A C 1
ATOM 1503 O O . GLY A 1 230 ? 6.773 3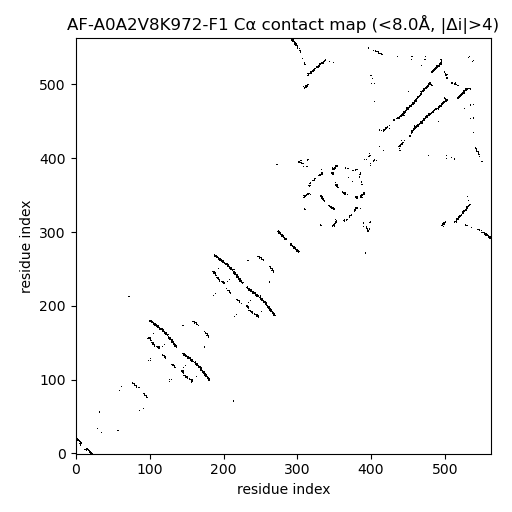5.883 -6.601 1.00 71.50 230 GLY A O 1
ATOM 1504 N N . THR A 1 231 ? 5.041 34.579 -7.151 1.00 77.62 231 THR A N 1
ATOM 1505 C CA . THR A 1 231 ? 4.452 34.466 -5.803 1.00 77.62 231 THR A CA 1
ATOM 1506 C C . THR A 1 231 ? 4.862 33.158 -5.125 1.00 77.62 231 THR A C 1
ATOM 1508 O O . THR A 1 231 ? 5.064 32.159 -5.809 1.00 77.62 231 THR A O 1
ATOM 1511 N N . TYR A 1 232 ? 4.953 33.128 -3.789 1.00 80.94 232 TYR A N 1
ATOM 1512 C CA . TYR A 1 232 ? 5.294 31.895 -3.065 1.00 80.94 232 TYR A CA 1
ATOM 1513 C C . TYR A 1 232 ? 4.057 31.082 -2.649 1.00 80.94 232 TYR A C 1
ATOM 1515 O O . TYR A 1 232 ? 2.998 31.645 -2.333 1.00 80.94 232 TYR A O 1
ATOM 1523 N N . TYR A 1 233 ? 4.219 29.759 -2.619 1.00 82.94 233 TYR A N 1
ATOM 1524 C CA . TYR A 1 233 ? 3.256 28.766 -2.130 1.00 82.94 233 TYR A CA 1
ATOM 1525 C C . TYR A 1 233 ? 3.945 27.760 -1.195 1.00 82.94 233 TYR A C 1
ATOM 1527 O O . TYR A 1 233 ? 5.171 27.642 -1.218 1.00 82.94 233 TYR A O 1
ATOM 1535 N N . VAL A 1 234 ? 3.171 27.056 -0.364 1.00 76.38 234 VAL A N 1
ATOM 1536 C CA . VAL A 1 234 ? 3.668 25.950 0.471 1.00 76.38 234 VAL A CA 1
ATOM 1537 C C . VAL A 1 234 ? 3.917 24.735 -0.413 1.00 76.38 234 VAL A C 1
ATOM 1539 O O . VAL A 1 234 ? 2.975 24.182 -0.971 1.00 76.38 234 VAL A O 1
ATOM 1542 N N . ASP A 1 235 ? 5.176 24.338 -0.532 1.00 79.19 235 ASP A N 1
ATOM 1543 C CA . ASP A 1 235 ? 5.617 23.263 -1.416 1.00 79.19 235 ASP A CA 1
ATOM 1544 C C . ASP A 1 235 ? 5.500 21.893 -0.741 1.00 79.19 235 ASP A C 1
ATOM 1546 O O . ASP A 1 235 ? 4.750 21.029 -1.188 1.00 79.19 235 ASP A O 1
ATOM 1550 N N . HIS A 1 236 ? 6.154 21.737 0.408 1.00 71.00 236 HIS A N 1
ATOM 1551 C CA . HIS A 1 236 ? 6.077 20.541 1.238 1.00 71.00 236 HIS A CA 1
ATOM 1552 C C . HIS A 1 236 ? 6.146 20.902 2.725 1.00 71.00 236 HIS A C 1
ATOM 1554 O O . HIS A 1 236 ? 6.389 22.053 3.109 1.00 71.00 236 HIS A O 1
ATOM 1560 N N . ILE A 1 237 ? 5.876 19.906 3.570 1.00 72.06 237 ILE A N 1
ATOM 1561 C CA . ILE A 1 237 ? 5.926 20.019 5.025 1.00 72.06 237 ILE A CA 1
ATOM 1562 C C . ILE A 1 237 ? 6.776 18.873 5.572 1.00 72.06 237 ILE A C 1
ATOM 1564 O O . ILE A 1 237 ? 6.377 17.712 5.486 1.00 72.06 237 ILE A O 1
ATOM 1568 N N . ASP A 1 238 ? 7.903 19.213 6.190 1.00 69.00 238 ASP A N 1
ATOM 1569 C CA . ASP A 1 238 ? 8.808 18.250 6.811 1.00 69.00 238 ASP A CA 1
ATOM 1570 C C . ASP A 1 238 ? 8.455 18.033 8.275 1.00 69.00 238 ASP A C 1
ATOM 1572 O O . ASP A 1 238 ? 8.290 18.982 9.045 1.00 69.00 238 ASP A O 1
ATOM 1576 N N . ILE A 1 239 ? 8.375 16.771 8.690 1.00 79.12 239 ILE A N 1
ATOM 1577 C CA . ILE A 1 239 ? 8.176 16.418 10.093 1.00 79.12 239 ILE A CA 1
ATOM 1578 C C . ILE A 1 239 ? 9.504 16.574 10.839 1.00 79.12 239 ILE A C 1
ATOM 1580 O O . ILE A 1 239 ? 10.447 15.820 10.622 1.00 79.12 239 ILE A O 1
ATOM 1584 N N . ASN A 1 240 ? 9.550 17.512 11.784 1.00 78.69 240 ASN A N 1
ATOM 1585 C CA . ASN A 1 240 ? 10.704 17.716 12.664 1.00 78.69 240 ASN A CA 1
ATOM 1586 C C . ASN A 1 240 ? 10.655 16.784 13.880 1.00 78.69 240 ASN A C 1
ATOM 1588 O O . ASN A 1 240 ? 11.679 16.390 14.430 1.00 78.69 240 ASN A O 1
ATOM 1592 N N . ASN A 1 241 ? 9.441 16.491 14.348 1.00 76.50 241 ASN A N 1
ATOM 1593 C CA . ASN A 1 241 ? 9.172 15.552 15.423 1.00 76.50 241 ASN A CA 1
ATOM 1594 C C . ASN A 1 241 ? 7.890 14.807 15.074 1.00 76.50 241 ASN A C 1
ATOM 1596 O O . ASN A 1 241 ? 6.843 15.422 14.891 1.00 76.50 241 ASN A O 1
ATOM 1600 N N . ALA A 1 242 ? 7.972 13.487 14.983 1.00 70.69 242 ALA A N 1
ATOM 1601 C CA . ALA A 1 242 ? 6.841 12.650 14.616 1.00 70.69 242 ALA A CA 1
ATOM 1602 C C . ALA A 1 242 ? 5.790 12.527 15.737 1.00 70.69 242 ALA A C 1
ATOM 1604 O O . ALA A 1 242 ? 4.668 12.076 15.501 1.00 70.69 242 ALA A O 1
ATOM 1605 N N . GLY A 1 243 ? 6.137 12.942 16.960 1.00 80.06 243 GLY A N 1
ATOM 1606 C CA . GLY A 1 243 ? 5.301 12.770 18.140 1.00 80.06 243 GLY A CA 1
ATOM 1607 C C . GLY A 1 243 ? 5.036 11.297 18.462 1.00 80.06 243 GLY A C 1
ATOM 1608 O O . GLY A 1 243 ? 5.668 10.386 17.928 1.00 80.06 243 GLY A O 1
ATOM 1609 N N . SER A 1 244 ? 4.107 11.048 19.380 1.00 71.38 244 SER A N 1
ATOM 1610 C CA . SER A 1 244 ? 3.732 9.689 19.780 1.00 71.38 244 SER A CA 1
ATOM 1611 C C . SER A 1 244 ? 2.296 9.630 20.294 1.00 71.38 244 SER A C 1
ATOM 1613 O O . SER A 1 244 ? 1.677 10.657 20.585 1.00 71.38 244 SER A O 1
ATOM 1615 N N . GLY A 1 245 ? 1.757 8.417 20.412 1.00 65.56 245 GLY A N 1
ATOM 1616 C CA . GLY A 1 245 ? 0.418 8.207 20.961 1.00 65.56 245 GLY A CA 1
ATOM 1617 C C . GLY A 1 245 ? -0.716 8.349 19.946 1.00 65.56 245 GLY A C 1
ATOM 1618 O O . GLY A 1 245 ? -1.871 8.296 20.355 1.00 65.56 245 GLY A O 1
ATOM 1619 N N . TYR A 1 246 ? -0.432 8.538 18.650 1.00 68.62 246 TYR A N 1
ATOM 1620 C CA . TYR A 1 246 ? -1.491 8.738 17.662 1.00 68.62 246 TYR A CA 1
ATOM 1621 C C . TYR A 1 246 ? -2.198 7.428 17.332 1.00 68.62 246 TYR A C 1
ATOM 1623 O O . TYR A 1 246 ? -1.572 6.414 17.035 1.00 68.62 246 TYR A O 1
ATOM 1631 N N . THR A 1 247 ? -3.521 7.472 17.369 1.00 65.56 247 THR A N 1
ATOM 1632 C CA . THR A 1 247 ? -4.428 6.353 17.088 1.00 65.56 247 THR A CA 1
ATOM 1633 C C . THR A 1 247 ? -5.237 6.593 15.811 1.00 65.56 247 THR A C 1
ATOM 1635 O O . THR A 1 247 ? -5.838 5.669 15.272 1.00 65.56 247 THR A O 1
ATOM 1638 N N . ALA A 1 248 ? -5.214 7.827 15.301 1.00 64.69 248 ALA A N 1
ATOM 1639 C CA . ALA A 1 248 ? -5.718 8.248 14.000 1.00 64.69 248 ALA A CA 1
ATOM 1640 C C . ALA A 1 248 ? -4.849 9.398 13.463 1.00 64.69 248 ALA A C 1
ATOM 1642 O O . ALA A 1 248 ? -4.115 10.033 14.223 1.00 64.69 248 ALA A O 1
ATOM 1643 N N . ASN A 1 249 ? -4.946 9.689 12.164 1.00 73.31 249 ASN A N 1
ATOM 1644 C CA . ASN A 1 249 ? -4.223 10.807 11.555 1.00 73.31 249 ASN A CA 1
ATOM 1645 C C . ASN A 1 249 ? -4.631 12.136 12.221 1.00 73.31 249 ASN A C 1
ATOM 1647 O O . ASN A 1 249 ? -5.823 12.460 12.223 1.00 73.31 249 ASN A O 1
ATOM 1651 N N . PRO A 1 250 ? -3.696 12.914 12.797 1.00 78.69 250 PRO A N 1
ATOM 1652 C CA . PRO A 1 250 ? -4.021 14.237 13.314 1.00 78.69 250 PRO A CA 1
ATOM 1653 C C . PRO A 1 250 ? -4.400 15.213 12.191 1.00 78.69 250 PRO A C 1
ATOM 1655 O O . PRO A 1 250 ? -3.844 15.196 11.091 1.00 78.69 250 PRO A O 1
ATOM 1658 N N . THR A 1 251 ? -5.313 16.130 12.481 1.00 86.88 251 THR A N 1
ATOM 1659 C CA . THR A 1 251 ? -5.643 17.232 11.578 1.00 86.88 251 THR A CA 1
ATOM 1660 C C . THR A 1 251 ? -4.468 18.200 11.510 1.00 86.88 251 THR A C 1
ATOM 1662 O O . THR A 1 251 ? -3.986 18.666 12.547 1.00 86.88 251 THR A O 1
ATOM 1665 N N . VAL A 1 252 ? -4.034 18.530 10.293 1.00 86.38 252 VAL A N 1
ATOM 1666 C CA . VAL A 1 252 ? -2.973 19.511 10.038 1.00 86.38 252 VAL A CA 1
ATOM 1667 C C . VAL A 1 252 ? -3.603 20.868 9.762 1.00 86.38 252 VAL A C 1
ATOM 1669 O O . VAL A 1 252 ? -4.463 20.994 8.894 1.00 86.38 252 VAL A O 1
ATOM 1672 N N . THR A 1 253 ? -3.176 21.892 10.497 1.00 92.88 253 THR A N 1
ATOM 1673 C CA . THR A 1 253 ? -3.608 23.278 10.281 1.00 92.88 253 THR A CA 1
ATOM 1674 C C . THR A 1 253 ? -2.404 24.146 9.943 1.00 92.88 253 THR A C 1
ATOM 1676 O O . THR A 1 253 ? -1.416 24.154 10.681 1.00 92.88 253 THR A O 1
ATOM 1679 N N . ILE A 1 254 ? -2.509 24.886 8.838 1.00 92.81 254 ILE A N 1
ATOM 1680 C CA . ILE A 1 254 ? -1.480 25.799 8.334 1.00 92.81 254 ILE A CA 1
ATOM 1681 C C . ILE A 1 254 ? -1.965 27.232 8.557 1.00 92.81 254 ILE A C 1
ATOM 1683 O O . ILE A 1 254 ? -3.032 27.609 8.074 1.00 92.81 254 ILE A O 1
ATOM 1687 N N . THR A 1 255 ? -1.203 28.034 9.300 1.00 94.69 255 THR A N 1
ATOM 1688 C CA . THR A 1 255 ? -1.562 29.431 9.605 1.00 94.69 255 THR A CA 1
ATOM 1689 C C . THR A 1 255 ? -0.362 30.370 9.499 1.00 94.69 255 THR A C 1
ATOM 1691 O O . THR A 1 255 ? 0.784 29.951 9.630 1.00 94.69 255 THR A O 1
ATOM 1694 N N . GLY A 1 256 ? -0.615 31.663 9.275 1.00 92.75 256 GLY A N 1
ATOM 1695 C CA . GLY A 1 256 ? 0.440 32.675 9.151 1.00 92.75 256 GLY A CA 1
ATOM 1696 C C . GLY A 1 256 ? 1.108 32.701 7.771 1.00 92.75 256 GLY A C 1
ATOM 1697 O O . GLY A 1 256 ? 0.524 32.276 6.779 1.00 92.75 256 GLY A O 1
ATOM 1698 N N . GLY A 1 257 ? 2.319 33.262 7.698 1.00 91.06 257 GLY A N 1
ATOM 1699 C CA . GLY A 1 257 ? 3.116 33.335 6.464 1.00 91.06 257 GLY A CA 1
ATOM 1700 C C . GLY A 1 257 ? 2.647 34.358 5.416 1.00 91.06 257 GLY A C 1
ATOM 1701 O O . GLY A 1 257 ? 3.207 34.411 4.326 1.00 91.06 257 GLY A O 1
ATOM 1702 N N . GLY A 1 258 ? 1.618 35.161 5.715 1.00 89.88 258 GLY A N 1
ATOM 1703 C CA . GLY A 1 258 ? 1.103 36.229 4.842 1.00 89.88 258 GLY A CA 1
ATOM 1704 C C . GLY A 1 258 ? 0.207 35.774 3.680 1.00 89.88 258 GLY A C 1
ATOM 1705 O O . GLY A 1 258 ? -0.455 36.619 3.083 1.00 89.88 258 GLY A O 1
ATOM 1706 N N . GLY A 1 259 ? 0.150 34.469 3.393 1.00 89.69 259 GLY A N 1
ATOM 1707 C CA . GLY A 1 259 ? -0.653 33.874 2.320 1.00 89.69 259 GLY A CA 1
ATOM 1708 C C . GLY A 1 259 ? -1.961 33.231 2.790 1.00 89.69 259 GLY A C 1
ATOM 1709 O O . GLY A 1 259 ? -2.341 33.312 3.960 1.00 89.69 259 GLY A O 1
ATOM 1710 N N . SER A 1 260 ? -2.663 32.572 1.865 1.00 89.56 260 SER A N 1
ATOM 1711 C CA . SER A 1 260 ? -3.901 31.834 2.157 1.00 89.56 260 SER A CA 1
ATOM 1712 C C . SER A 1 260 ? -4.093 30.617 1.247 1.00 89.56 260 SER A C 1
ATOM 1714 O O . SER A 1 260 ? -3.487 30.518 0.178 1.00 89.56 260 SER A O 1
ATOM 1716 N N . GLY A 1 261 ? -4.962 29.693 1.666 1.00 80.75 261 GLY A N 1
ATOM 1717 C CA . GLY A 1 261 ? -5.400 28.557 0.850 1.00 80.75 261 GLY A CA 1
ATOM 1718 C C . GLY A 1 261 ? -4.518 27.309 0.919 1.00 80.75 261 GLY A C 1
ATOM 1719 O O . GLY A 1 261 ? -4.797 26.364 0.187 1.00 80.75 261 GLY A O 1
ATOM 1720 N N . ALA A 1 262 ? -3.485 27.279 1.769 1.00 78.38 262 ALA A N 1
ATOM 1721 C CA . ALA A 1 262 ? -2.715 26.057 1.974 1.00 78.38 262 ALA A CA 1
ATOM 1722 C C . ALA A 1 262 ? -3.486 25.045 2.836 1.00 78.38 262 ALA A C 1
ATOM 1724 O O . ALA A 1 262 ? -3.990 25.384 3.909 1.00 78.38 262 ALA A O 1
ATOM 1725 N N . THR A 1 263 ? -3.535 23.792 2.390 1.00 75.12 263 THR A N 1
ATOM 1726 C CA . THR A 1 263 ? -4.127 22.661 3.111 1.00 75.12 263 THR A CA 1
ATOM 1727 C C . THR A 1 263 ? -3.190 21.461 3.067 1.00 75.12 263 THR A C 1
ATOM 1729 O O . THR A 1 263 ? -2.456 21.271 2.099 1.00 75.12 263 THR A O 1
ATOM 1732 N N . ALA A 1 264 ? -3.219 20.631 4.108 1.00 64.94 264 ALA A N 1
ATOM 1733 C CA . ALA A 1 264 ? -2.422 19.414 4.184 1.00 64.94 264 ALA A CA 1
ATOM 1734 C C . ALA A 1 264 ? -3.148 18.320 4.974 1.00 64.94 264 ALA A C 1
ATOM 1736 O O . ALA A 1 264 ? -4.040 18.594 5.778 1.00 64.94 264 ALA A O 1
ATOM 1737 N N . THR A 1 265 ? -2.738 17.077 4.758 1.00 69.62 265 THR A N 1
ATOM 1738 C CA . THR A 1 265 ? -3.202 15.892 5.485 1.00 69.62 265 THR A CA 1
ATOM 1739 C C . THR A 1 265 ? -2.012 15.175 6.101 1.00 69.62 265 THR A C 1
ATOM 1741 O O . THR A 1 265 ? -0.959 15.105 5.476 1.00 69.62 265 THR A O 1
ATOM 1744 N N . SER A 1 266 ? -2.160 14.620 7.303 1.00 72.75 266 SER A N 1
ATOM 1745 C CA . SER A 1 266 ? -1.126 13.778 7.913 1.00 72.75 266 SER A CA 1
ATOM 1746 C C . SER A 1 266 ? -1.429 12.288 7.737 1.00 72.75 266 SER A C 1
ATOM 1748 O O . SER A 1 266 ? -2.580 11.906 7.513 1.00 72.75 266 SER A O 1
ATOM 1750 N N . GLN A 1 267 ? -0.406 11.450 7.890 1.00 75.69 267 GLN A N 1
ATOM 1751 C CA . GLN A 1 267 ? -0.516 9.995 7.953 1.00 75.69 267 GLN A CA 1
ATOM 1752 C C . GLN A 1 267 ? 0.290 9.462 9.140 1.00 75.69 267 GLN A C 1
ATOM 1754 O O . GLN A 1 267 ? 1.403 9.923 9.368 1.00 75.69 267 GLN A O 1
ATOM 1759 N N . ILE A 1 268 ? -0.236 8.485 9.885 1.00 73.88 268 ILE A N 1
ATOM 1760 C CA . ILE A 1 268 ? 0.494 7.781 10.956 1.00 73.88 268 ILE A CA 1
ATOM 1761 C C . ILE A 1 268 ? 1.107 6.460 10.467 1.00 73.88 268 ILE A C 1
ATOM 1763 O O . ILE A 1 268 ? 0.582 5.823 9.557 1.00 73.88 268 ILE A O 1
ATOM 1767 N N . SER A 1 269 ? 2.184 6.015 11.120 1.00 64.56 269 SER A N 1
ATOM 1768 C CA . SER A 1 269 ? 3.038 4.873 10.726 1.00 64.56 269 SER A CA 1
ATOM 1769 C C . SER A 1 269 ? 2.402 3.467 10.792 1.00 64.56 269 SER A C 1
ATOM 1771 O O . SER A 1 269 ? 3.123 2.479 10.657 1.00 64.56 269 SER A O 1
ATOM 1773 N N . GLY A 1 270 ? 1.091 3.328 11.011 1.00 54.56 270 GLY A N 1
ATOM 1774 C CA . GLY A 1 270 ? 0.468 1.996 11.065 1.00 54.56 270 GLY A CA 1
ATOM 1775 C C . GLY A 1 270 ? -1.038 1.920 11.329 1.00 54.56 270 GLY A C 1
ATOM 1776 O O . GLY A 1 270 ? -1.532 0.931 11.865 1.00 54.56 270 GLY A O 1
ATOM 1777 N N . GLY A 1 271 ? -1.826 2.906 10.907 1.00 49.50 271 GLY A N 1
ATOM 1778 C CA . GLY A 1 271 ? -3.273 2.687 10.821 1.00 49.50 271 GLY A CA 1
ATOM 1779 C C . GLY A 1 271 ? -3.599 1.660 9.730 1.00 49.50 271 GLY A C 1
ATOM 1780 O O . GLY A 1 271 ? -3.009 1.705 8.651 1.00 49.50 271 GLY A O 1
ATOM 1781 N N . THR A 1 272 ? -4.562 0.758 9.957 1.00 47.97 272 THR A N 1
ATOM 1782 C CA . THR A 1 272 ? -5.210 0.066 8.833 1.00 47.97 272 THR A CA 1
ATOM 1783 C C . THR A 1 272 ? -5.777 1.152 7.917 1.00 47.97 272 THR A C 1
ATOM 1785 O O . THR A 1 272 ? -6.630 1.928 8.348 1.00 47.97 272 THR A O 1
ATOM 1788 N N . LYS A 1 273 ? -5.260 1.277 6.690 1.00 55.56 273 LYS A N 1
ATOM 1789 C CA . LYS A 1 273 ? -5.767 2.271 5.744 1.00 55.56 273 LYS A CA 1
ATOM 1790 C C . LYS A 1 273 ? -7.168 1.837 5.328 1.00 55.56 273 LYS A C 1
ATOM 1792 O O . LYS A 1 273 ? -7.346 0.772 4.743 1.00 55.56 273 LYS A O 1
ATOM 1797 N N . PHE A 1 274 ? -8.160 2.641 5.676 1.00 56.50 274 PHE A N 1
ATOM 1798 C CA . PHE A 1 274 ? -9.513 2.475 5.177 1.00 56.50 274 PHE A CA 1
ATOM 1799 C C . PHE A 1 274 ? -9.767 3.509 4.081 1.00 56.50 274 PHE A C 1
ATOM 1801 O O . PHE A 1 274 ? -9.205 4.602 4.115 1.00 56.50 274 PHE A O 1
ATOM 1808 N N . GLY A 1 275 ? -10.595 3.154 3.102 1.00 58.97 275 GLY A N 1
ATOM 1809 C CA . GLY A 1 275 ? -11.144 4.083 2.125 1.00 58.97 275 GLY A CA 1
ATOM 1810 C C . GLY A 1 275 ? -12.145 5.041 2.777 1.00 58.97 275 GLY A C 1
ATOM 1811 O O . GLY A 1 275 ? -11.974 5.505 3.904 1.00 58.97 275 GLY A O 1
ATOM 1812 N N . LYS A 1 276 ? -13.246 5.340 2.088 1.00 61.12 276 LYS A N 1
ATOM 1813 C CA . LYS A 1 276 ? -14.334 6.132 2.680 1.00 61.12 276 LYS A CA 1
ATOM 1814 C C . LYS A 1 276 ? -14.877 5.434 3.933 1.00 61.12 276 LYS A C 1
ATOM 1816 O O . LYS A 1 276 ? -15.109 4.224 3.906 1.00 61.12 276 LYS A O 1
ATOM 1821 N N . VAL A 1 277 ? -15.091 6.212 4.995 1.00 67.31 277 VAL A N 1
ATOM 1822 C CA . VAL A 1 277 ? -15.725 5.783 6.249 1.00 67.31 277 VAL A CA 1
ATOM 1823 C C . VAL A 1 277 ? -17.155 6.316 6.274 1.00 67.31 277 VAL A C 1
ATOM 1825 O O . VAL A 1 277 ? -17.392 7.494 6.004 1.00 67.31 277 VAL A O 1
ATOM 1828 N N . TRP A 1 278 ? -18.106 5.453 6.610 1.00 74.69 278 TRP A N 1
ATOM 1829 C CA . TRP A 1 278 ? -19.512 5.782 6.793 1.00 74.69 278 TRP A CA 1
ATOM 1830 C C . TRP A 1 278 ? -19.949 5.500 8.221 1.00 74.69 278 TRP A C 1
ATOM 1832 O O . TRP A 1 278 ? -19.453 4.594 8.889 1.00 74.69 278 TRP A O 1
ATOM 1842 N N . LEU A 1 279 ? -20.950 6.258 8.651 1.00 84.00 279 LEU A N 1
ATOM 1843 C CA . LEU A 1 279 ? -21.657 6.039 9.895 1.00 84.00 279 LEU A CA 1
ATOM 1844 C C . LEU A 1 279 ? -23.035 5.454 9.578 1.00 84.00 279 LEU A C 1
ATOM 1846 O O . LEU A 1 279 ? -23.893 6.140 9.025 1.00 84.00 279 LEU A O 1
ATOM 1850 N N . VAL A 1 280 ? -23.243 4.184 9.905 1.00 86.88 280 VAL A N 1
ATOM 1851 C CA . VAL A 1 280 ? -24.499 3.473 9.661 1.00 86.88 280 VAL A CA 1
ATOM 1852 C C . VAL A 1 280 ? -25.301 3.437 10.951 1.00 86.88 280 VAL A C 1
ATOM 1854 O O . VAL A 1 280 ? -24.887 2.819 11.929 1.00 86.88 280 VAL A O 1
ATOM 1857 N N . THR A 1 281 ? -26.468 4.074 10.950 1.00 87.88 281 THR A N 1
ATOM 1858 C CA . THR A 1 281 ? -27.416 4.004 12.065 1.00 87.88 281 THR A CA 1
ATOM 1859 C C . THR A 1 281 ? -28.554 3.065 11.699 1.00 87.88 281 THR A C 1
ATOM 1861 O O . THR A 1 281 ? -29.233 3.261 10.693 1.00 87.88 281 THR A O 1
ATOM 1864 N N . SER A 1 282 ? -28.783 2.061 12.536 1.00 86.69 282 SER A N 1
ATOM 1865 C CA . SER A 1 282 ? -29.903 1.129 12.426 1.00 86.69 282 SER A CA 1
ATOM 1866 C C . SER A 1 282 ? -30.823 1.272 13.637 1.00 86.69 282 SER A C 1
ATOM 1868 O O . SER A 1 282 ? -30.359 1.411 14.769 1.00 86.69 282 SER A O 1
ATOM 1870 N N . LEU A 1 283 ? -32.135 1.263 13.391 1.00 89.62 283 LEU A N 1
ATOM 1871 C CA . LEU A 1 283 ? -33.178 1.310 14.413 1.00 89.62 283 LEU A CA 1
ATOM 1872 C C . LEU A 1 283 ? -34.040 0.056 14.287 1.00 89.62 283 LEU A C 1
ATOM 1874 O O . LEU A 1 283 ? -34.695 -0.151 13.268 1.00 89.62 283 LEU A O 1
ATOM 1878 N N . ALA A 1 284 ? -34.076 -0.748 15.342 1.00 85.38 284 ALA A N 1
ATOM 1879 C CA . ALA A 1 284 ? -35.058 -1.806 15.504 1.00 85.38 284 ALA A CA 1
ATOM 1880 C C . ALA A 1 284 ? -36.207 -1.287 16.375 1.00 85.38 284 ALA A C 1
ATOM 1882 O O . ALA A 1 284 ? -35.963 -0.738 17.450 1.00 85.38 284 ALA A O 1
ATOM 1883 N N . GLN A 1 285 ? -37.454 -1.474 15.931 1.00 90.25 285 GLN A N 1
ATOM 1884 C CA . GLN A 1 285 ? -38.650 -1.167 16.715 1.00 90.25 285 GLN A CA 1
ATOM 1885 C C . GLN A 1 285 ? -39.644 -2.331 16.648 1.00 90.25 285 GLN A C 1
ATOM 1887 O O . GLN A 1 285 ? -39.999 -2.791 15.565 1.00 90.25 285 GLN A O 1
ATOM 1892 N N . THR A 1 286 ? -40.116 -2.804 17.800 1.00 89.69 286 THR A N 1
ATOM 1893 C CA . THR A 1 286 ? -41.180 -3.813 17.863 1.00 89.69 286 THR A CA 1
ATOM 1894 C C . THR A 1 286 ? -42.550 -3.176 17.627 1.00 89.69 286 THR A C 1
ATOM 1896 O O . THR A 1 286 ? -42.751 -1.984 17.867 1.00 89.69 286 THR A O 1
ATOM 1899 N N . ALA A 1 287 ? -43.541 -3.989 17.246 1.00 87.12 287 ALA A N 1
ATOM 1900 C CA . ALA A 1 287 ? -44.935 -3.544 17.133 1.00 87.12 287 ALA A CA 1
ATOM 1901 C C . ALA A 1 287 ? -45.495 -2.966 18.452 1.00 87.12 287 ALA A C 1
ATOM 1903 O O . ALA A 1 287 ? -46.380 -2.118 18.433 1.00 87.12 287 ALA A O 1
ATOM 1904 N N . THR A 1 288 ? -44.948 -3.391 19.597 1.00 88.88 288 THR A N 1
ATOM 1905 C CA . THR A 1 288 ? -45.297 -2.894 20.938 1.00 88.88 288 THR A CA 1
ATOM 1906 C C . THR A 1 288 ? -44.577 -1.597 21.327 1.00 88.88 288 THR A C 1
ATOM 1908 O O . THR A 1 288 ? -44.830 -1.065 22.403 1.00 88.88 288 THR A O 1
ATOM 1911 N N . GLY A 1 289 ? -43.690 -1.072 20.475 1.00 83.44 289 GLY A N 1
ATOM 1912 C CA . GLY A 1 289 ? -43.004 0.204 20.682 1.00 83.44 289 GLY A CA 1
ATOM 1913 C C . GLY A 1 289 ? -41.629 0.122 21.350 1.00 83.44 289 GLY A C 1
ATOM 1914 O O . GLY A 1 289 ? -41.001 1.165 21.516 1.00 83.44 289 GLY A O 1
ATOM 1915 N N . ALA A 1 290 ? -41.126 -1.071 21.689 1.00 80.62 290 ALA A N 1
ATOM 1916 C CA . ALA A 1 290 ? -39.762 -1.228 22.195 1.00 80.62 290 ALA A CA 1
ATOM 1917 C C . ALA A 1 290 ? -38.752 -0.912 21.085 1.00 80.62 290 ALA A C 1
ATOM 1919 O O . ALA A 1 290 ? -38.954 -1.318 19.941 1.00 80.62 290 ALA A O 1
ATOM 1920 N N . ARG A 1 291 ? -37.682 -0.180 21.411 1.00 83.88 291 ARG A N 1
ATOM 1921 C CA . ARG A 1 291 ? -36.700 0.322 20.440 1.00 83.88 291 ARG A CA 1
ATOM 1922 C C . ARG A 1 291 ? -35.277 -0.039 20.845 1.00 83.88 291 ARG A C 1
ATOM 1924 O O . ARG A 1 291 ? -34.953 -0.044 22.027 1.00 83.88 291 ARG A O 1
ATOM 1931 N N . SER A 1 292 ? -34.427 -0.282 19.855 1.00 82.31 292 SER A N 1
ATOM 1932 C CA . SER A 1 292 ? -32.977 -0.367 20.020 1.00 82.31 292 SER A CA 1
ATOM 1933 C C . SER A 1 292 ? -32.300 0.304 18.833 1.00 82.31 292 SER A C 1
ATOM 1935 O O . SER A 1 292 ? -32.712 0.094 17.691 1.00 82.31 292 SER A O 1
ATOM 1937 N N . MET A 1 293 ? -31.291 1.130 19.101 1.00 83.56 293 MET A N 1
ATOM 1938 C CA . MET A 1 293 ? -30.544 1.840 18.071 1.00 83.56 293 MET A CA 1
ATOM 1939 C C . MET A 1 293 ? -29.071 1.455 18.139 1.00 83.56 293 MET A C 1
ATOM 1941 O O . MET A 1 293 ? -28.440 1.514 19.195 1.00 83.56 293 MET A O 1
ATOM 1945 N N . LE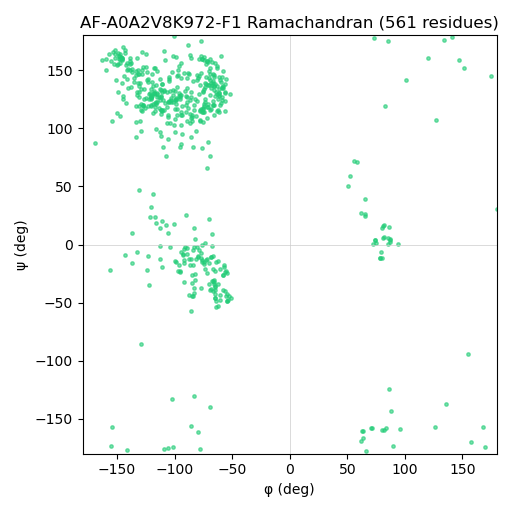U A 1 294 ? -28.528 1.069 16.992 1.00 78.25 294 LEU A N 1
ATOM 1946 C CA . LEU A 1 294 ? -27.143 0.662 16.830 1.00 78.25 294 LEU A CA 1
ATOM 1947 C C . LEU A 1 294 ? -26.501 1.552 15.779 1.00 78.25 294 LEU A C 1
ATOM 1949 O O . LEU A 1 294 ? -26.999 1.665 14.659 1.00 78.25 294 LEU A O 1
ATOM 1953 N N . GLN A 1 295 ? -25.393 2.172 16.156 1.00 85.69 295 GLN A N 1
ATOM 1954 C CA . GLN A 1 295 ? -24.597 3.006 15.278 1.00 85.69 295 GLN A CA 1
ATOM 1955 C C . GLN A 1 295 ? -23.259 2.309 15.027 1.00 85.69 295 GLN A C 1
ATOM 1957 O O . GLN A 1 295 ? -22.574 1.929 15.975 1.00 85.69 295 GLN A O 1
ATOM 1962 N N . MET A 1 296 ? -22.900 2.129 13.761 1.00 78.56 296 MET A N 1
ATOM 1963 C CA . MET A 1 296 ? -21.668 1.479 13.321 1.00 78.56 296 MET A CA 1
ATOM 1964 C C . MET A 1 296 ? -20.821 2.463 12.522 1.00 78.56 296 MET A C 1
ATOM 1966 O O . MET A 1 296 ? -21.340 3.157 11.651 1.00 78.56 296 MET A O 1
ATOM 1970 N N . GLU A 1 297 ? -19.520 2.490 12.775 1.00 79.56 297 GLU A N 1
ATOM 1971 C CA . GLU A 1 297 ? -18.549 3.048 11.837 1.00 79.56 297 GLU A CA 1
ATOM 1972 C C . GLU A 1 297 ? -18.095 1.912 10.931 1.00 79.56 297 GLU A C 1
ATOM 1974 O O . GLU A 1 297 ? -17.579 0.897 11.399 1.00 79.56 297 GLU A O 1
ATOM 1979 N N . VAL A 1 298 ? -18.318 2.060 9.633 1.00 76.31 298 VAL A N 1
ATOM 1980 C CA . VAL A 1 298 ? -17.922 1.079 8.623 1.00 76.31 298 VAL A CA 1
ATOM 1981 C C . VAL A 1 298 ? -17.042 1.756 7.598 1.00 76.31 298 VAL A C 1
ATOM 1983 O O . VAL A 1 298 ? -17.226 2.935 7.311 1.00 76.31 298 VAL A O 1
ATOM 1986 N N . ALA A 1 299 ? -16.099 1.034 7.016 1.00 68.56 299 ALA A N 1
ATOM 1987 C CA . ALA A 1 299 ? -15.230 1.615 6.015 1.00 68.56 299 ALA A CA 1
ATOM 1988 C C . ALA A 1 299 ? -15.011 0.708 4.817 1.00 68.56 299 ALA A C 1
ATOM 1990 O O . ALA A 1 299 ? -15.033 -0.519 4.923 1.00 68.56 299 ALA A O 1
ATOM 1991 N N . SER A 1 300 ? -14.819 1.346 3.669 1.00 63.38 300 SER A N 1
ATOM 1992 C CA . SER A 1 300 ? -14.420 0.660 2.443 1.00 63.38 300 SER A CA 1
ATOM 1993 C C . SER A 1 300 ? -12.938 0.303 2.513 1.00 63.38 300 SER A C 1
ATOM 1995 O O . SER A 1 300 ? -12.186 0.913 3.280 1.00 63.38 300 SER A O 1
ATOM 1997 N N . PRO A 1 301 ? -12.485 -0.664 1.715 1.00 64.75 301 PRO A N 1
ATOM 1998 C CA . PRO A 1 301 ? -11.074 -0.796 1.385 1.00 64.75 301 PRO A CA 1
ATOM 1999 C C . PRO A 1 301 ? -10.546 0.460 0.680 1.00 64.75 301 PRO A C 1
ATOM 2001 O O . PRO A 1 301 ? -11.311 1.280 0.167 1.00 64.75 301 PRO A O 1
ATOM 2004 N N . VAL A 1 302 ? -9.224 0.620 0.652 1.00 60.22 302 VAL A N 1
ATOM 2005 C CA . VAL A 1 302 ? -8.581 1.665 -0.154 1.00 60.22 302 VAL A CA 1
ATOM 2006 C C . VAL A 1 302 ? -8.796 1.337 -1.633 1.00 60.22 302 VAL A C 1
ATOM 2008 O O . VAL A 1 302 ? -8.436 0.248 -2.078 1.00 60.22 302 VAL A O 1
ATOM 2011 N N . LEU A 1 303 ? -9.393 2.276 -2.369 1.00 63.91 303 LEU A N 1
ATOM 2012 C CA . LEU A 1 303 ? -9.614 2.205 -3.815 1.00 63.91 303 LEU A CA 1
ATOM 2013 C C . LEU A 1 303 ? -8.754 3.265 -4.506 1.00 63.91 303 LEU A C 1
ATOM 2015 O O . LEU A 1 303 ? -8.629 4.379 -3.993 1.00 63.91 303 LEU A O 1
ATOM 2019 N N . GLY A 1 304 ? -8.209 2.940 -5.675 1.00 69.19 304 GLY A N 1
ATOM 2020 C CA . GLY A 1 304 ? -7.349 3.833 -6.450 1.00 69.19 304 GLY A CA 1
ATOM 2021 C C . GLY A 1 304 ? -6.092 3.141 -6.962 1.00 69.19 304 GLY A C 1
ATOM 2022 O O . GLY A 1 304 ? -5.838 1.981 -6.657 1.00 69.19 304 GLY A O 1
ATOM 2023 N N . PHE A 1 305 ? -5.299 3.868 -7.742 1.00 73.75 305 PHE A N 1
ATOM 2024 C CA . PHE A 1 305 ? -3.981 3.402 -8.148 1.00 73.75 305 PHE A CA 1
ATOM 2025 C C . PHE A 1 305 ? -2.957 3.772 -7.073 1.00 73.75 305 PHE A C 1
ATOM 2027 O O . PHE A 1 305 ? -2.912 4.922 -6.630 1.00 73.75 305 PHE A O 1
ATOM 2034 N N . ALA A 1 306 ? -2.142 2.803 -6.673 1.00 76.88 306 ALA A N 1
ATOM 2035 C CA . ALA A 1 306 ? -1.021 2.991 -5.770 1.00 76.88 306 ALA A CA 1
ATOM 2036 C C . ALA A 1 306 ? 0.188 2.235 -6.323 1.00 76.88 306 ALA A C 1
ATOM 2038 O O . ALA A 1 306 ? 0.052 1.123 -6.835 1.00 76.88 306 ALA A O 1
ATOM 2039 N N . LEU A 1 307 ? 1.360 2.855 -6.219 1.00 80.38 307 LEU A N 1
ATOM 2040 C CA . LEU A 1 307 ? 2.627 2.225 -6.565 1.00 80.38 307 LEU A CA 1
ATOM 2041 C C . LEU A 1 307 ? 3.196 1.514 -5.341 1.00 80.38 307 LEU A C 1
ATOM 2043 O O . LEU A 1 307 ? 3.199 2.074 -4.242 1.00 80.38 307 LEU A O 1
ATOM 2047 N N . GLY A 1 308 ? 3.655 0.284 -5.560 1.00 85.44 308 GLY A N 1
ATOM 2048 C CA . GLY A 1 308 ? 4.410 -0.490 -4.584 1.00 85.44 308 GLY A CA 1
ATOM 2049 C C . GLY A 1 308 ? 5.890 -0.118 -4.613 1.00 85.44 308 GLY A C 1
ATOM 2050 O O . GLY A 1 308 ? 6.237 1.060 -4.600 1.00 85.44 308 GLY A O 1
ATOM 2051 N N . GLY A 1 309 ? 6.774 -1.110 -4.687 1.00 91.38 309 GLY A N 1
ATOM 2052 C CA . GLY A 1 309 ? 8.213 -0.901 -4.821 1.00 91.38 309 GLY A CA 1
ATOM 2053 C C . GLY A 1 309 ? 8.666 -0.531 -6.236 1.00 91.38 309 GLY A C 1
ATOM 2054 O O . GLY A 1 309 ? 7.873 -0.423 -7.179 1.00 91.38 309 GLY A O 1
ATOM 2055 N N . ALA A 1 310 ? 9.984 -0.414 -6.415 1.00 96.88 310 ALA A N 1
ATOM 2056 C CA . ALA A 1 310 ? 10.579 -0.365 -7.754 1.00 96.88 310 ALA A CA 1
ATOM 2057 C C . ALA A 1 310 ? 10.189 -1.611 -8.575 1.00 96.88 310 ALA A C 1
ATOM 2059 O O . ALA A 1 310 ? 9.838 -1.501 -9.749 1.00 96.88 310 ALA A O 1
ATOM 2060 N N . LEU A 1 311 ? 10.179 -2.776 -7.922 1.00 97.69 311 LEU A N 1
ATOM 2061 C CA . LEU A 1 311 ? 9.548 -4.008 -8.390 1.00 97.69 311 LEU A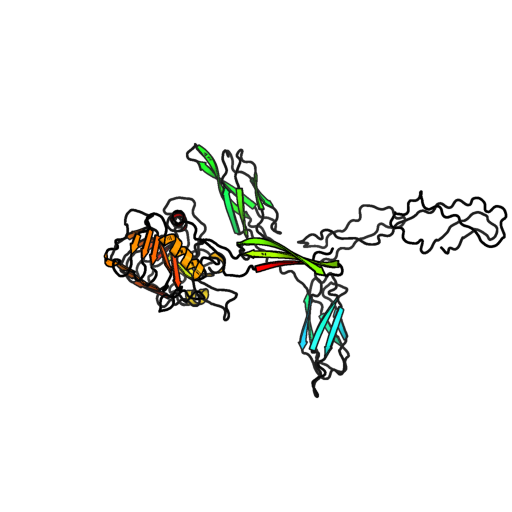 CA 1
ATOM 2062 C C . LEU A 1 311 ? 8.403 -4.384 -7.444 1.00 97.69 311 LEU A C 1
ATOM 2064 O O . LEU A 1 311 ? 8.596 -4.468 -6.238 1.00 97.69 311 LEU A O 1
ATOM 2068 N N . THR A 1 312 ? 7.221 -4.657 -7.979 1.00 97.12 312 THR A N 1
ATOM 2069 C CA . THR A 1 312 ? 6.085 -5.181 -7.212 1.00 97.12 312 THR A CA 1
ATOM 2070 C C . THR A 1 312 ? 5.729 -6.572 -7.724 1.00 97.12 312 THR A C 1
ATOM 2072 O O . THR A 1 312 ? 5.411 -6.733 -8.902 1.00 97.12 312 THR A O 1
ATOM 2075 N N . LEU A 1 313 ? 5.785 -7.567 -6.840 1.00 97.12 313 LEU A N 1
ATOM 2076 C CA . LEU A 1 313 ? 5.349 -8.941 -7.084 1.00 97.12 313 LEU A CA 1
ATOM 2077 C C . LEU A 1 313 ? 4.027 -9.158 -6.347 1.00 97.12 313 LEU A C 1
ATOM 2079 O O . LEU A 1 313 ? 3.998 -9.512 -5.166 1.00 97.12 313 LEU A O 1
ATOM 2083 N N . ASP A 1 314 ? 2.933 -8.886 -7.049 1.00 93.31 314 ASP A N 1
ATOM 2084 C CA . ASP A 1 314 ? 1.594 -8.860 -6.479 1.00 93.31 314 ASP A CA 1
ATOM 2085 C C . ASP A 1 314 ? 0.893 -10.211 -6.673 1.00 93.31 314 ASP A C 1
ATOM 2087 O O . ASP A 1 314 ? 0.455 -10.582 -7.765 1.00 93.31 314 ASP A O 1
ATOM 2091 N N . GLY A 1 315 ? 0.857 -10.980 -5.588 1.00 92.00 315 GLY A N 1
ATOM 2092 C CA . GLY A 1 315 ? 0.188 -12.268 -5.492 1.00 92.00 315 GLY A CA 1
ATOM 2093 C C . GLY A 1 315 ? 0.897 -13.241 -4.546 1.00 92.00 315 GLY A C 1
ATOM 2094 O O . GLY A 1 315 ? 2.081 -13.081 -4.244 1.00 92.00 315 GLY A O 1
ATOM 2095 N N . PRO A 1 316 ? 0.179 -14.256 -4.040 1.00 90.31 316 PRO A N 1
ATOM 2096 C CA . PRO A 1 316 ? 0.707 -15.182 -3.048 1.00 90.31 316 PRO A CA 1
ATOM 2097 C C . PRO A 1 316 ? 1.835 -16.046 -3.619 1.00 90.31 316 PRO A C 1
ATOM 2099 O O . PRO A 1 316 ? 1.694 -16.591 -4.711 1.00 90.31 316 PRO A O 1
ATOM 2102 N N . ASN A 1 317 ? 2.893 -16.275 -2.838 1.00 88.12 317 ASN A N 1
ATOM 2103 C CA . ASN A 1 317 ? 3.979 -17.218 -3.154 1.00 88.12 317 ASN A CA 1
ATOM 2104 C C . ASN A 1 317 ? 4.592 -16.983 -4.555 1.00 88.12 317 ASN A C 1
ATOM 2106 O O . ASN A 1 317 ? 4.526 -17.874 -5.408 1.00 88.12 317 ASN A O 1
ATOM 2110 N N . PRO A 1 318 ? 5.143 -15.788 -4.830 1.00 94.56 318 PRO A N 1
ATOM 2111 C CA . PRO A 1 318 ? 5.734 -15.487 -6.127 1.00 94.56 318 PRO A CA 1
ATOM 2112 C C . PRO A 1 318 ? 6.898 -16.438 -6.430 1.00 94.56 318 PRO A C 1
ATOM 2114 O O . PRO A 1 318 ? 7.698 -16.764 -5.552 1.00 94.56 318 PRO A O 1
ATOM 2117 N N . SER A 1 319 ? 7.019 -16.854 -7.690 1.00 94.88 319 SER A N 1
ATOM 2118 C CA . SER A 1 319 ? 8.163 -17.642 -8.152 1.00 94.88 319 SER A CA 1
ATOM 2119 C C . SER A 1 319 ? 9.295 -16.708 -8.565 1.00 94.88 319 SER A C 1
ATOM 2121 O O . SER A 1 319 ? 9.233 -16.101 -9.633 1.00 94.88 319 SER A O 1
ATOM 2123 N N . VAL A 1 320 ? 10.329 -16.607 -7.727 1.00 93.56 320 VAL A N 1
ATOM 2124 C CA . VAL A 1 320 ? 11.588 -15.908 -8.031 1.00 93.56 320 VAL A CA 1
ATOM 2125 C C . VAL A 1 320 ? 12.687 -16.957 -8.174 1.00 93.56 320 VAL A C 1
ATOM 2127 O O . VAL A 1 320 ? 13.376 -17.301 -7.221 1.00 93.56 320 VAL A O 1
ATOM 2130 N N . ASP A 1 321 ? 12.802 -17.541 -9.361 1.00 88.31 321 ASP A N 1
ATOM 2131 C CA . ASP A 1 321 ? 13.648 -18.714 -9.617 1.00 88.31 321 ASP A CA 1
ATOM 2132 C C . ASP A 1 321 ? 15.069 -18.354 -10.091 1.00 88.31 321 ASP A C 1
ATOM 2134 O O . ASP A 1 321 ? 15.978 -19.184 -10.025 1.00 88.31 321 ASP A O 1
ATOM 2138 N N . ALA A 1 322 ? 15.283 -17.113 -10.533 1.00 89.75 322 ALA A N 1
ATOM 2139 C CA . ALA A 1 322 ? 16.597 -16.567 -10.847 1.00 89.75 322 ALA A CA 1
ATOM 2140 C C . ALA A 1 322 ? 16.646 -15.049 -10.639 1.00 89.75 322 ALA A C 1
ATOM 2142 O O . ALA A 1 322 ? 15.720 -14.329 -11.010 1.00 89.75 322 ALA A O 1
ATOM 2143 N N . MET A 1 323 ? 17.775 -14.564 -10.122 1.00 93.31 323 MET A N 1
ATOM 2144 C CA . MET A 1 323 ? 18.103 -13.142 -10.015 1.00 93.31 323 MET A CA 1
ATOM 2145 C C . MET A 1 323 ? 19.592 -12.918 -10.337 1.00 93.31 323 MET A C 1
ATOM 2147 O O . MET A 1 323 ? 20.415 -13.804 -10.071 1.00 93.31 323 MET A O 1
ATOM 2151 N N . PRO A 1 324 ? 19.987 -11.747 -10.874 1.00 93.25 324 PRO A N 1
ATOM 2152 C CA . PRO A 1 324 ? 21.380 -11.469 -11.203 1.00 93.25 324 PRO A CA 1
ATOM 2153 C C . PRO A 1 324 ? 22.283 -11.417 -9.966 1.00 93.25 324 PRO A C 1
ATOM 2155 O O . PRO A 1 324 ? 21.954 -10.804 -8.956 1.00 93.25 324 PRO A O 1
ATOM 2158 N N . ASN A 1 325 ? 23.478 -12.004 -10.072 1.00 92.50 325 ASN A N 1
ATOM 2159 C CA . ASN A 1 325 ? 24.481 -12.042 -8.996 1.00 92.50 325 ASN A CA 1
ATOM 2160 C C . ASN A 1 325 ? 25.733 -11.185 -9.310 1.00 92.50 325 ASN A C 1
ATOM 2162 O O . ASN A 1 325 ? 26.821 -11.401 -8.769 1.00 92.50 325 ASN A O 1
ATOM 2166 N N . SER A 1 326 ? 25.623 -10.226 -10.232 1.00 92.06 326 SER A N 1
ATOM 2167 C CA . SER A 1 326 ? 26.725 -9.318 -10.567 1.00 92.06 326 SER A CA 1
ATOM 2168 C C . SER A 1 326 ? 26.909 -8.226 -9.511 1.00 92.06 326 SER A C 1
ATOM 2170 O O . SER A 1 326 ? 25.948 -7.720 -8.932 1.00 92.06 326 SER A O 1
ATOM 2172 N N . ASP A 1 327 ? 28.157 -7.788 -9.315 1.00 91.94 327 ASP A N 1
ATOM 2173 C CA . ASP A 1 327 ? 28.497 -6.695 -8.390 1.00 91.94 327 ASP A CA 1
ATOM 2174 C C . ASP A 1 327 ? 27.827 -5.361 -8.745 1.00 91.94 327 ASP A C 1
ATOM 2176 O O . ASP A 1 327 ? 27.696 -4.505 -7.876 1.00 91.94 327 ASP A O 1
ATOM 2180 N N . SER A 1 328 ? 27.397 -5.168 -9.996 1.00 91.38 328 SER A N 1
ATOM 2181 C CA . SER A 1 328 ? 26.810 -3.916 -10.497 1.00 91.38 328 SER A CA 1
ATOM 2182 C C . SER A 1 328 ? 25.277 -3.915 -10.552 1.00 91.38 328 SER A C 1
ATOM 2184 O O . SER A 1 328 ? 24.695 -2.841 -10.673 1.00 91.38 328 SER A O 1
ATOM 2186 N N . PHE A 1 329 ? 24.617 -5.073 -10.431 1.00 94.00 329 PHE A N 1
ATOM 2187 C CA . PHE A 1 329 ? 23.153 -5.164 -10.469 1.00 94.00 329 PHE A CA 1
ATOM 2188 C C . PHE A 1 329 ? 22.529 -4.517 -9.235 1.00 94.00 329 PHE A C 1
ATOM 2190 O O . PHE A 1 329 ? 22.999 -4.771 -8.128 1.00 94.00 329 PHE A O 1
ATOM 2197 N N . ARG A 1 330 ? 21.479 -3.707 -9.388 1.00 94.75 330 ARG A N 1
ATOM 2198 C CA . ARG A 1 330 ? 20.745 -3.114 -8.256 1.00 94.75 330 ARG A CA 1
ATOM 2199 C C . ARG A 1 330 ? 19.248 -3.032 -8.555 1.00 94.75 330 ARG A C 1
ATOM 2201 O O . ARG A 1 330 ? 18.868 -2.716 -9.680 1.00 94.75 330 ARG A O 1
ATOM 2208 N N . ILE A 1 331 ? 18.427 -3.224 -7.524 1.00 97.44 331 ILE A N 1
ATOM 2209 C CA . ILE A 1 331 ? 17.029 -2.773 -7.504 1.00 97.44 331 ILE A CA 1
ATOM 2210 C C . ILE A 1 331 ? 16.909 -1.711 -6.418 1.00 97.44 331 ILE A C 1
ATOM 2212 O O . ILE A 1 331 ? 17.332 -1.918 -5.279 1.00 97.44 331 ILE A O 1
ATOM 2216 N N . LYS A 1 332 ? 16.373 -0.552 -6.778 1.00 97.38 332 LYS A N 1
ATOM 2217 C CA . LYS A 1 332 ? 16.416 0.637 -5.940 1.00 97.38 332 LYS A CA 1
ATOM 2218 C C . LYS A 1 332 ? 15.052 1.303 -5.867 1.00 97.38 332 LYS A C 1
ATOM 2220 O O . LYS A 1 332 ? 14.535 1.737 -6.887 1.00 97.38 332 LYS A O 1
ATOM 2225 N N . GLY A 1 333 ? 14.495 1.391 -4.666 1.00 95.69 333 GLY A N 1
ATOM 2226 C CA . GLY A 1 333 ? 13.215 2.045 -4.397 1.00 95.69 333 GLY A CA 1
ATOM 2227 C C . GLY A 1 333 ? 13.317 3.538 -4.079 1.00 95.69 333 GLY A C 1
ATOM 2228 O O . GLY A 1 333 ? 12.298 4.216 -4.018 1.00 95.69 333 GLY A O 1
ATOM 2229 N N . ASN A 1 334 ? 14.526 4.080 -3.901 1.00 92.12 334 ASN A N 1
ATOM 2230 C CA . ASN A 1 334 ? 14.694 5.524 -3.753 1.00 92.12 334 ASN A CA 1
ATOM 2231 C C . ASN A 1 334 ? 14.311 6.247 -5.050 1.00 92.12 334 ASN A C 1
ATOM 2233 O O . ASN A 1 334 ? 14.553 5.734 -6.136 1.00 92.12 334 ASN A O 1
ATOM 2237 N N . ASP A 1 335 ? 13.740 7.439 -4.961 1.00 92.25 335 ASP A N 1
ATOM 2238 C CA . ASP A 1 335 ? 13.341 8.183 -6.157 1.00 92.25 335 ASP A CA 1
ATOM 2239 C C . ASP A 1 335 ? 14.559 8.770 -6.894 1.00 92.25 335 ASP A C 1
ATOM 2241 O O . ASP A 1 335 ? 15.351 9.520 -6.319 1.00 92.25 335 ASP A O 1
ATOM 2245 N N . ALA A 1 336 ? 14.726 8.417 -8.172 1.00 94.00 336 ALA A N 1
ATOM 2246 C CA . ALA A 1 336 ? 15.764 8.981 -9.036 1.00 94.00 336 ALA A CA 1
ATOM 2247 C C . ALA A 1 336 ? 15.467 10.416 -9.480 1.00 94.00 336 ALA A C 1
ATOM 2249 O O . ALA A 1 336 ? 16.401 11.130 -9.854 1.00 94.00 336 ALA A O 1
ATOM 2250 N N . ASN A 1 337 ? 14.198 10.836 -9.423 1.00 88.19 337 ASN A N 1
ATOM 2251 C CA . ASN A 1 337 ? 13.761 12.197 -9.701 1.00 88.19 337 ASN A CA 1
ATOM 2252 C C . ASN A 1 337 ? 14.297 12.751 -11.039 1.00 88.19 337 ASN A C 1
ATOM 2254 O O . ASN A 1 337 ? 14.861 13.847 -11.117 1.00 88.19 337 ASN A O 1
ATOM 2258 N N . SER A 1 338 ? 14.136 11.997 -12.130 1.00 88.94 338 SER A N 1
ATOM 2259 C CA . SER A 1 338 ? 14.674 12.357 -13.453 1.00 88.94 338 SER A CA 1
ATOM 2260 C C . SER A 1 338 ? 14.115 13.656 -14.044 1.00 88.94 338 SER A C 1
ATOM 2262 O O . SER A 1 338 ? 14.673 14.178 -15.013 1.00 88.94 338 SER A O 1
ATOM 2264 N N . CYS A 1 339 ? 13.023 14.187 -13.492 1.00 83.25 339 CYS A N 1
ATOM 2265 C CA . CYS A 1 339 ? 12.449 15.476 -13.867 1.00 83.25 339 CYS A CA 1
ATOM 2266 C C . CYS A 1 339 ? 12.958 16.657 -13.026 1.00 83.25 339 CYS A C 1
ATOM 2268 O O . CYS A 1 339 ? 12.613 17.794 -13.344 1.00 83.25 339 CYS A O 1
ATOM 2270 N N . GLY A 1 340 ? 13.787 16.423 -12.000 1.00 84.38 340 GLY A N 1
ATOM 2271 C CA . GLY A 1 340 ? 14.310 17.477 -11.124 1.00 84.38 340 GLY A CA 1
ATOM 2272 C C . GLY A 1 340 ? 13.231 18.167 -10.282 1.00 84.38 340 GLY A C 1
ATOM 2273 O O . GLY A 1 340 ? 13.381 19.339 -9.942 1.00 84.38 340 GLY A O 1
ATOM 2274 N N . GLY A 1 341 ? 12.133 17.461 -10.001 1.00 76.69 341 GLY A N 1
ATOM 2275 C CA . GLY A 1 341 ? 11.050 17.905 -9.129 1.00 76.69 341 GLY A CA 1
ATOM 2276 C C . GLY A 1 341 ? 11.380 17.730 -7.645 1.00 76.69 341 GLY A C 1
ATOM 2277 O O . GLY A 1 341 ? 12.541 17.580 -7.259 1.00 76.69 341 GLY A O 1
ATOM 2278 N N . VAL A 1 342 ? 10.352 17.744 -6.797 1.00 76.62 342 VAL A N 1
ATOM 2279 C CA . VAL A 1 342 ? 10.496 17.349 -5.390 1.00 76.62 342 VAL A CA 1
ATOM 2280 C C . VAL A 1 342 ? 10.650 15.834 -5.349 1.00 76.62 342 VAL A C 1
ATOM 2282 O O . VAL A 1 342 ? 9.822 15.122 -5.908 1.00 76.62 342 VAL A O 1
ATOM 2285 N N . GLN A 1 343 ? 11.722 15.356 -4.722 1.00 75.75 343 GLN A N 1
ATOM 2286 C CA . GLN A 1 343 ? 11.971 13.926 -4.600 1.00 75.75 343 GLN A CA 1
ATOM 2287 C C . GLN A 1 343 ? 10.872 13.282 -3.741 1.00 75.75 343 GLN A C 1
ATOM 2289 O O . GLN A 1 343 ? 10.592 13.755 -2.636 1.00 75.75 343 GLN A O 1
ATOM 2294 N N . GLU A 1 344 ? 10.244 12.223 -4.247 1.00 78.75 344 GLU A N 1
ATOM 2295 C CA . GLU A 1 344 ? 9.266 11.454 -3.477 1.00 78.75 344 GLU A CA 1
ATOM 2296 C C . GLU A 1 344 ? 9.951 10.624 -2.382 1.00 78.75 344 GLU A C 1
ATOM 2298 O O . GLU A 1 344 ? 11.146 10.326 -2.441 1.00 78.75 344 GLU A O 1
ATOM 2303 N N . ALA A 1 345 ? 9.180 10.253 -1.356 1.00 78.50 345 ALA A N 1
ATOM 2304 C CA . ALA A 1 345 ? 9.670 9.371 -0.306 1.00 78.50 345 ALA A CA 1
ATOM 2305 C C . ALA A 1 345 ? 10.120 8.027 -0.894 1.00 78.50 345 ALA A C 1
ATOM 2307 O O . ALA A 1 345 ? 9.488 7.500 -1.806 1.00 78.50 345 ALA A O 1
ATOM 2308 N N . ASP A 1 346 ? 11.183 7.453 -0.330 1.00 84.69 346 ASP A N 1
ATOM 2309 C CA . ASP A 1 346 ? 11.714 6.182 -0.812 1.00 84.69 346 ASP A CA 1
ATOM 2310 C C . ASP A 1 346 ? 10.662 5.066 -0.737 1.00 84.69 346 ASP A C 1
ATOM 2312 O O . ASP A 1 346 ? 10.142 4.715 0.331 1.00 84.69 346 ASP A O 1
ATOM 2316 N N . HIS A 1 347 ? 10.414 4.441 -1.881 1.00 86.38 347 HIS A N 1
ATOM 2317 C CA . HIS A 1 347 ? 9.672 3.197 -1.978 1.00 86.38 347 HIS A CA 1
ATOM 2318 C C . HIS A 1 347 ? 10.570 2.018 -1.563 1.00 86.38 347 HIS A C 1
ATOM 2320 O O . HIS A 1 347 ? 11.802 2.148 -1.493 1.00 86.38 347 HIS A O 1
ATOM 2326 N N . PRO A 1 348 ? 9.997 0.853 -1.231 1.00 91.94 348 PRO A N 1
ATOM 2327 C CA . PRO A 1 348 ? 10.789 -0.359 -1.092 1.00 91.94 348 PRO A CA 1
ATOM 2328 C C . PRO A 1 348 ? 11.426 -0.734 -2.437 1.00 91.94 348 PRO A C 1
ATOM 2330 O O . PRO A 1 348 ? 10.916 -0.396 -3.508 1.00 91.94 348 PRO A O 1
ATOM 2333 N N . ALA A 1 349 ? 12.556 -1.440 -2.407 1.00 95.56 349 ALA A N 1
ATOM 2334 C CA . ALA A 1 349 ? 13.136 -1.974 -3.636 1.00 95.56 349 ALA A CA 1
ATOM 2335 C C . ALA A 1 349 ? 12.196 -3.018 -4.255 1.00 95.56 349 ALA A C 1
ATOM 2337 O O . ALA A 1 349 ? 11.923 -2.960 -5.454 1.00 95.56 349 ALA A O 1
ATOM 2338 N N . ILE A 1 350 ? 11.673 -3.930 -3.429 1.00 96.94 350 ILE A N 1
ATOM 2339 C CA . ILE A 1 350 ? 10.683 -4.923 -3.840 1.00 96.94 350 ILE A CA 1
ATOM 2340 C C . ILE A 1 350 ? 9.485 -4.907 -2.889 1.00 96.94 350 ILE A C 1
ATOM 2342 O O . ILE A 1 350 ? 9.659 -4.945 -1.673 1.00 96.94 350 ILE A O 1
ATOM 2346 N N . ASP A 1 351 ? 8.276 -4.917 -3.439 1.00 93.50 351 ASP A N 1
ATOM 2347 C CA . ASP A 1 351 ? 7.063 -5.243 -2.691 1.00 93.50 351 ASP A CA 1
ATOM 2348 C C . ASP A 1 351 ? 6.613 -6.675 -2.977 1.00 93.50 351 ASP A C 1
ATOM 2350 O O . ASP A 1 351 ? 6.550 -7.101 -4.131 1.00 93.50 351 ASP A O 1
ATOM 2354 N N . GLY A 1 352 ? 6.292 -7.403 -1.908 1.00 88.06 352 GLY A N 1
ATOM 2355 C CA . GLY A 1 352 ? 5.610 -8.694 -1.946 1.00 88.06 352 GLY A CA 1
ATOM 2356 C C . GLY A 1 352 ? 4.175 -8.594 -1.427 1.00 88.06 352 GLY A C 1
ATOM 2357 O O . GLY A 1 352 ? 3.790 -7.609 -0.796 1.00 88.06 352 GLY A O 1
ATOM 2358 N N . PHE A 1 353 ? 3.383 -9.634 -1.668 1.00 88.06 353 PHE A N 1
ATOM 2359 C CA . PHE A 1 353 ? 1.989 -9.724 -1.233 1.00 88.06 353 PHE A CA 1
ATOM 2360 C C . PHE A 1 353 ? 1.837 -10.661 -0.030 1.00 88.06 353 PHE A C 1
ATOM 2362 O O . PHE A 1 353 ? 1.846 -11.883 -0.205 1.00 88.06 353 PHE A O 1
ATOM 2369 N N . ASP A 1 354 ? 1.639 -10.105 1.170 1.00 79.00 354 ASP A N 1
ATOM 2370 C CA . ASP A 1 354 ? 1.209 -10.887 2.335 1.00 79.00 354 ASP A CA 1
ATOM 2371 C C . ASP A 1 354 ? -0.176 -10.436 2.819 1.00 79.00 354 ASP A C 1
ATOM 2373 O O . ASP A 1 354 ? -0.307 -9.442 3.541 1.00 79.00 354 ASP A O 1
ATOM 2377 N N . ASP A 1 355 ? -1.224 -11.171 2.435 1.00 79.25 355 ASP A N 1
ATOM 2378 C CA . ASP A 1 355 ? -2.581 -10.960 2.944 1.00 79.25 355 ASP A CA 1
ATOM 2379 C C . ASP A 1 355 ? -2.698 -11.527 4.372 1.00 79.25 355 ASP A C 1
ATOM 2381 O O . ASP A 1 355 ? -2.661 -12.749 4.559 1.00 79.25 355 ASP A O 1
ATOM 2385 N N . PRO A 1 356 ? -2.903 -10.681 5.401 1.00 66.75 356 PRO A N 1
ATOM 2386 C CA . PRO A 1 356 ? -3.031 -11.132 6.786 1.00 66.75 356 PRO A CA 1
ATOM 2387 C C . PRO A 1 356 ? -4.300 -11.960 7.046 1.00 66.75 356 PRO A C 1
ATOM 2389 O O . PRO A 1 356 ? -4.444 -12.527 8.127 1.00 66.75 356 PRO A O 1
ATOM 2392 N N . ASN A 1 357 ? -5.235 -12.009 6.092 1.00 68.25 357 ASN A N 1
ATOM 2393 C CA . ASN A 1 357 ? -6.479 -12.771 6.181 1.00 68.25 357 ASN A CA 1
ATOM 2394 C C . ASN A 1 357 ? -6.451 -14.055 5.339 1.00 68.25 357 ASN A C 1
ATOM 2396 O O . ASN A 1 357 ? -7.437 -14.797 5.348 1.00 68.25 357 ASN A O 1
ATOM 2400 N N . ALA A 1 358 ? -5.366 -14.320 4.604 1.00 71.69 358 ALA A N 1
ATOM 2401 C CA . ALA A 1 358 ? -5.239 -15.551 3.839 1.00 71.69 358 ALA A CA 1
ATOM 2402 C C . ALA A 1 358 ? -5.163 -16.771 4.769 1.00 71.69 358 ALA A C 1
ATOM 2404 O O . ALA A 1 358 ? -4.574 -16.732 5.851 1.00 71.69 358 ALA A O 1
ATOM 2405 N N . ASN A 1 359 ? -5.769 -17.876 4.331 1.00 68.44 359 ASN A N 1
ATOM 2406 C CA . ASN A 1 359 ? -5.705 -19.158 5.020 1.00 68.44 359 ASN A CA 1
ATOM 2407 C C . ASN A 1 359 ? -5.316 -20.267 4.022 1.00 68.44 359 ASN A C 1
ATOM 2409 O O . ASN A 1 359 ? -6.163 -20.666 3.218 1.00 68.44 359 ASN A O 1
ATOM 2413 N N . PRO A 1 360 ? -4.072 -20.777 4.065 1.00 74.31 360 PRO A N 1
ATOM 2414 C CA . PRO A 1 360 ? -3.003 -20.402 4.999 1.00 74.31 360 PRO A CA 1
ATOM 2415 C C . PRO A 1 360 ? -2.469 -18.974 4.754 1.00 74.31 360 PRO A C 1
ATOM 2417 O O . PRO A 1 360 ? -2.649 -18.451 3.652 1.00 74.31 360 PRO A O 1
ATOM 2420 N N . PRO A 1 361 ? -1.803 -18.350 5.748 1.00 65.81 361 PRO A N 1
ATOM 2421 C CA . PRO A 1 361 ? -1.129 -17.070 5.555 1.00 65.81 361 PRO A CA 1
ATOM 2422 C C . PRO A 1 361 ? -0.119 -17.141 4.411 1.00 65.81 361 PRO A C 1
ATOM 2424 O O . PRO A 1 361 ? 0.622 -18.118 4.274 1.00 65.81 361 PRO A O 1
ATOM 2427 N N . THR A 1 362 ? -0.091 -16.098 3.596 1.00 77.00 362 THR A N 1
ATOM 2428 C CA . THR A 1 362 ? 0.887 -15.908 2.520 1.00 77.00 362 THR A CA 1
ATOM 2429 C C . THR A 1 362 ? 2.193 -15.361 3.093 1.00 77.00 362 THR A C 1
ATOM 2431 O O . THR A 1 362 ? 2.138 -14.532 3.997 1.00 77.00 362 THR A O 1
ATOM 2434 N N . ASN A 1 363 ? 3.339 -15.816 2.574 1.00 81.44 363 ASN A N 1
ATOM 2435 C CA . ASN A 1 363 ? 4.683 -15.430 3.044 1.00 81.44 363 ASN A CA 1
ATOM 2436 C C . ASN A 1 363 ? 5.573 -15.026 1.854 1.00 81.44 363 ASN A C 1
ATOM 2438 O O . ASN A 1 363 ? 6.684 -15.528 1.658 1.00 81.44 363 ASN A O 1
ATOM 2442 N N . SER A 1 364 ? 5.024 -14.197 0.975 1.00 87.06 364 SER A N 1
ATOM 2443 C CA . SER A 1 364 ? 5.669 -13.724 -0.241 1.00 87.06 364 SER A CA 1
ATOM 2444 C C . SER A 1 364 ? 6.890 -12.862 0.068 1.00 87.06 364 SER A C 1
ATOM 2446 O O . SER A 1 364 ? 7.887 -12.989 -0.636 1.00 87.06 364 SER A O 1
ATOM 2448 N N . VAL A 1 365 ? 6.868 -12.033 1.120 1.00 83.69 365 VAL A N 1
ATOM 2449 C CA . VAL A 1 365 ? 8.036 -11.214 1.501 1.00 83.69 365 VAL A CA 1
ATOM 2450 C C . VAL A 1 365 ? 9.242 -12.089 1.841 1.00 83.69 365 VAL A C 1
ATOM 2452 O O . VAL A 1 365 ? 10.340 -11.849 1.338 1.00 83.69 365 VAL A O 1
ATOM 2455 N N . GLU A 1 366 ? 9.050 -13.119 2.659 1.00 82.44 366 GLU A N 1
ATOM 2456 C CA . GLU A 1 366 ? 10.083 -14.088 3.026 1.00 82.44 366 GLU A CA 1
ATOM 2457 C C . GLU A 1 366 ? 10.537 -14.896 1.807 1.00 82.44 366 GLU A C 1
ATOM 2459 O O . GLU A 1 366 ? 11.735 -14.990 1.555 1.00 82.44 366 GLU A O 1
ATOM 2464 N N . THR A 1 367 ? 9.591 -15.385 0.996 1.00 85.88 367 THR A N 1
ATOM 2465 C CA . THR A 1 367 ? 9.885 -16.131 -0.243 1.00 85.88 367 THR A CA 1
ATOM 2466 C C . THR A 1 367 ? 10.782 -15.329 -1.185 1.00 85.88 367 THR A C 1
ATOM 2468 O O . THR A 1 367 ? 11.753 -15.854 -1.733 1.00 85.88 367 THR A O 1
ATOM 2471 N N . VAL A 1 368 ? 10.487 -14.037 -1.353 1.00 91.44 368 VAL A N 1
ATOM 2472 C CA . VAL A 1 368 ? 11.308 -13.137 -2.162 1.00 91.44 368 VAL A CA 1
ATOM 2473 C C . VAL A 1 368 ? 12.684 -12.992 -1.530 1.00 91.44 368 VAL A C 1
ATOM 2475 O O . VAL A 1 368 ? 13.662 -13.271 -2.213 1.00 91.44 368 VAL A O 1
ATOM 2478 N N . LYS A 1 369 ? 12.778 -12.618 -0.244 1.00 86.75 369 LYS A N 1
ATOM 2479 C CA . LYS A 1 369 ? 14.061 -12.414 0.458 1.00 86.75 369 LYS A CA 1
ATOM 2480 C C . LYS A 1 369 ? 14.991 -13.622 0.348 1.00 86.75 369 LYS A C 1
ATOM 2482 O O . LYS A 1 369 ? 16.170 -13.433 0.054 1.00 86.75 369 LYS A O 1
ATOM 2487 N N . ASP A 1 370 ? 14.462 -14.828 0.532 1.00 88.62 370 ASP A N 1
ATOM 2488 C CA . ASP A 1 370 ? 15.228 -16.078 0.468 1.00 88.62 370 ASP A CA 1
ATOM 2489 C C . ASP A 1 370 ? 15.751 -16.384 -0.946 1.00 88.62 370 ASP A C 1
ATOM 2491 O O . ASP A 1 370 ? 16.732 -17.112 -1.108 1.00 88.62 370 ASP A O 1
ATOM 2495 N N . SER A 1 371 ? 15.136 -15.788 -1.969 1.00 92.06 371 SER A N 1
ATOM 2496 C CA . SER A 1 371 ? 15.496 -15.963 -3.378 1.00 92.06 371 SER A CA 1
ATOM 2497 C C . SER A 1 371 ? 16.494 -14.912 -3.894 1.00 92.06 371 SER A C 1
ATOM 2499 O O . SER A 1 371 ? 16.985 -15.033 -5.018 1.00 92.06 371 SER A O 1
ATOM 2501 N N . LEU A 1 372 ? 16.815 -13.870 -3.110 1.00 93.25 372 LEU A N 1
ATOM 2502 C CA . LEU A 1 372 ? 17.666 -12.761 -3.562 1.00 93.25 372 LEU A CA 1
ATOM 2503 C C . LEU A 1 372 ? 19.167 -13.032 -3.334 1.00 93.25 372 LEU A C 1
ATOM 2505 O O . LEU A 1 372 ? 19.626 -13.081 -2.189 1.00 93.25 372 LEU A O 1
ATOM 2509 N N . PRO A 1 373 ? 19.996 -13.095 -4.392 1.00 92.69 373 PRO A N 1
ATOM 2510 C CA . PRO A 1 373 ? 21.443 -13.018 -4.245 1.00 92.69 373 PRO A CA 1
ATOM 2511 C C . PRO A 1 373 ? 21.848 -11.586 -3.890 1.00 92.69 373 PRO A C 1
ATOM 2513 O O . PRO A 1 373 ? 21.283 -10.639 -4.428 1.00 92.69 373 PRO A O 1
ATOM 2516 N N . ARG A 1 374 ? 22.874 -11.423 -3.044 1.00 92.31 374 ARG A N 1
ATOM 2517 C CA . ARG A 1 374 ? 23.422 -10.114 -2.623 1.00 92.31 374 ARG A CA 1
ATOM 2518 C C . ARG A 1 374 ? 22.361 -9.193 -2.010 1.00 92.31 374 ARG A C 1
ATOM 2520 O O . ARG A 1 374 ? 21.959 -8.205 -2.622 1.00 92.31 374 ARG A O 1
ATOM 2527 N N . PRO A 1 375 ? 21.890 -9.499 -0.792 1.00 89.06 375 PRO A N 1
ATOM 2528 C CA . PRO A 1 375 ? 20.801 -8.750 -0.169 1.00 89.06 375 PRO A CA 1
ATOM 2529 C C . PRO A 1 375 ? 21.065 -7.236 -0.035 1.00 89.06 375 PRO A C 1
ATOM 2531 O O . PRO A 1 375 ? 20.131 -6.441 -0.009 1.00 89.06 375 PRO A O 1
ATOM 2534 N N . ASP A 1 376 ? 22.330 -6.814 -0.020 1.00 90.94 376 ASP A N 1
ATOM 2535 C CA . ASP A 1 376 ? 22.765 -5.415 -0.009 1.00 90.94 376 ASP A CA 1
ATOM 2536 C C . ASP A 1 376 ? 22.487 -4.636 -1.308 1.00 90.94 376 ASP A C 1
ATOM 2538 O O . ASP A 1 376 ? 22.585 -3.409 -1.334 1.00 90.94 376 ASP A O 1
ATOM 2542 N N . HIS A 1 377 ? 22.096 -5.321 -2.383 1.00 94.56 377 HIS A N 1
ATOM 2543 C CA . HIS A 1 377 ? 21.820 -4.727 -3.692 1.00 94.56 377 HIS A CA 1
ATOM 2544 C C . HIS A 1 377 ? 20.368 -4.258 -3.883 1.00 94.56 377 HIS A C 1
ATOM 2546 O O . HIS A 1 377 ? 20.048 -3.678 -4.926 1.00 94.56 377 HIS A O 1
ATOM 2552 N N . TYR A 1 378 ? 19.513 -4.484 -2.885 1.00 96.06 378 TYR A N 1
ATOM 2553 C CA . TYR A 1 378 ? 18.100 -4.113 -2.879 1.00 96.06 378 TYR A CA 1
ATOM 2554 C C . TYR A 1 378 ? 17.900 -3.027 -1.826 1.00 96.06 378 TYR A C 1
ATOM 2556 O O . TYR A 1 378 ? 17.813 -3.315 -0.630 1.00 96.06 378 TYR A O 1
ATOM 2564 N N . THR A 1 379 ? 17.892 -1.768 -2.256 1.00 93.69 379 THR A N 1
ATOM 2565 C CA . THR A 1 379 ? 17.911 -0.602 -1.357 1.00 93.69 379 THR A CA 1
ATOM 2566 C C . THR A 1 379 ? 16.684 0.275 -1.551 1.00 93.69 379 THR A C 1
ATOM 2568 O O . THR A 1 379 ? 16.279 0.529 -2.678 1.00 93.69 379 THR A O 1
ATOM 2571 N N . GLY A 1 380 ? 16.124 0.788 -0.466 1.00 89.69 380 GLY A N 1
ATOM 2572 C CA . GLY A 1 380 ? 14.905 1.591 -0.455 1.00 89.69 380 GLY A CA 1
ATOM 2573 C C . GLY A 1 380 ? 14.424 1.731 0.984 1.00 89.69 380 GLY A C 1
ATOM 2574 O O . GLY A 1 380 ? 15.205 1.539 1.922 1.00 89.69 380 GLY A O 1
ATOM 2575 N N . SER A 1 381 ? 13.139 1.999 1.190 1.00 80.69 381 SER A N 1
ATOM 2576 C CA . SER A 1 381 ? 12.578 2.002 2.543 1.00 80.69 381 SER A CA 1
ATOM 2577 C C . SER A 1 381 ? 12.552 0.592 3.166 1.00 80.69 381 SER A C 1
ATOM 2579 O O . SER A 1 381 ? 12.535 -0.425 2.470 1.00 80.69 381 SER A O 1
ATOM 2581 N N . GLY A 1 382 ? 12.528 0.495 4.500 1.00 67.44 382 GLY A N 1
ATOM 2582 C CA . GLY A 1 382 ? 12.292 -0.778 5.209 1.00 67.44 382 GLY A CA 1
ATOM 2583 C C . GLY A 1 382 ? 13.514 -1.667 5.476 1.00 67.44 382 GLY A C 1
ATOM 2584 O O . GLY A 1 382 ? 13.341 -2.822 5.856 1.00 67.44 382 GLY A O 1
ATOM 2585 N N . GLY A 1 383 ? 14.736 -1.142 5.343 1.00 73.69 383 GLY A N 1
ATOM 2586 C CA . GLY A 1 383 ? 15.978 -1.878 5.628 1.00 73.69 383 GLY A CA 1
ATOM 2587 C C . GLY A 1 383 ? 16.524 -2.636 4.416 1.00 73.69 383 GLY A C 1
ATOM 2588 O O . GLY A 1 383 ? 16.029 -2.469 3.309 1.00 73.69 383 GLY A O 1
ATOM 2589 N N . THR A 1 384 ? 17.573 -3.438 4.610 1.00 79.50 384 THR A N 1
ATOM 2590 C CA . THR A 1 384 ? 18.301 -4.118 3.524 1.00 79.50 384 THR A CA 1
ATOM 2591 C C . THR A 1 384 ? 18.380 -5.631 3.799 1.00 79.50 384 THR A C 1
ATOM 2593 O O . THR A 1 384 ? 18.861 -5.996 4.874 1.00 79.50 384 THR A O 1
ATOM 2596 N N . PRO A 1 385 ? 17.938 -6.521 2.883 1.00 90.44 385 PRO A N 1
ATOM 2597 C CA . PRO A 1 385 ? 17.320 -6.216 1.591 1.00 90.44 385 PRO A CA 1
ATOM 2598 C C . PRO A 1 385 ? 15.968 -5.515 1.776 1.00 90.44 385 PRO A C 1
ATOM 2600 O O . PRO A 1 385 ? 15.165 -5.907 2.624 1.00 90.44 385 PRO A O 1
ATOM 2603 N N . SER A 1 386 ? 15.733 -4.473 0.978 1.00 91.50 386 SER A N 1
ATOM 2604 C CA . SER A 1 386 ? 14.516 -3.657 1.018 1.00 91.50 386 SER A CA 1
ATOM 2605 C C . SER A 1 386 ? 13.368 -4.406 0.353 1.00 91.50 386 SER A C 1
ATOM 2607 O O . SER A 1 386 ? 13.086 -4.235 -0.832 1.00 91.50 386 SER A O 1
ATOM 2609 N N . VAL A 1 387 ? 12.740 -5.284 1.133 1.00 90.31 387 VAL A N 1
ATOM 2610 C CA . VAL A 1 387 ? 11.555 -6.048 0.736 1.00 90.31 387 VAL A CA 1
ATOM 2611 C C . VAL A 1 387 ? 10.468 -5.852 1.786 1.00 90.31 387 VAL A C 1
ATOM 2613 O O . VAL A 1 387 ? 10.683 -6.177 2.961 1.00 90.31 387 VAL A O 1
ATOM 2616 N N . GLN A 1 388 ? 9.322 -5.315 1.370 1.00 85.06 388 GLN A N 1
ATOM 2617 C CA . GLN A 1 388 ? 8.185 -5.009 2.242 1.00 85.06 388 GLN A CA 1
ATOM 2618 C C . GLN A 1 388 ? 6.894 -5.671 1.755 1.00 85.06 388 GLN A C 1
ATOM 2620 O O . GLN A 1 388 ? 6.798 -6.145 0.625 1.00 85.06 388 GLN A O 1
ATOM 2625 N N . ASN A 1 389 ? 5.903 -5.730 2.646 1.00 84.12 389 ASN A N 1
ATOM 2626 C CA . ASN A 1 389 ? 4.566 -6.192 2.302 1.00 84.12 389 ASN A CA 1
ATOM 2627 C C . ASN A 1 389 ? 3.747 -5.029 1.717 1.00 84.12 389 ASN A C 1
ATOM 2629 O O . ASN A 1 389 ? 3.349 -4.116 2.447 1.00 84.12 389 ASN A O 1
ATOM 2633 N N . GLY A 1 390 ? 3.450 -5.114 0.422 1.00 80.38 390 GLY A N 1
ATOM 2634 C CA . GLY A 1 390 ? 2.655 -4.146 -0.324 1.00 80.38 390 GLY A CA 1
ATOM 2635 C C . GLY A 1 390 ? 1.139 -4.286 -0.137 1.00 80.38 390 GLY A C 1
ATOM 2636 O O . GLY A 1 390 ? 0.395 -3.393 -0.529 1.00 80.38 390 GLY A O 1
ATOM 2637 N N . PHE A 1 391 ? 0.636 -5.359 0.491 1.00 79.94 391 PHE A N 1
ATOM 2638 C CA . PHE A 1 391 ? -0.804 -5.674 0.538 1.00 79.94 391 PHE A CA 1
ATOM 2639 C C . PHE A 1 391 ? -1.680 -4.498 1.006 1.00 79.94 391 PHE A C 1
ATOM 2641 O O . PHE A 1 391 ? -2.713 -4.184 0.414 1.00 79.94 391 PHE A O 1
ATOM 2648 N N . ALA A 1 392 ? -1.265 -3.819 2.079 1.00 69.75 392 ALA A N 1
ATOM 2649 C CA . ALA A 1 392 ? -2.027 -2.709 2.644 1.00 69.75 392 ALA A CA 1
ATOM 2650 C C . ALA A 1 392 ? -1.791 -1.372 1.919 1.00 69.75 392 ALA A C 1
ATOM 2652 O O . ALA A 1 392 ? -2.683 -0.521 1.915 1.00 69.75 392 ALA A O 1
ATOM 2653 N N . SER A 1 393 ? -0.598 -1.153 1.356 1.00 69.62 393 SER A N 1
ATOM 2654 C CA . SER A 1 393 ? -0.246 0.084 0.647 1.00 69.62 393 SER A CA 1
ATOM 2655 C C . SER A 1 393 ? -0.855 0.135 -0.752 1.00 69.62 393 SER A C 1
ATOM 2657 O O . SER A 1 393 ? -1.311 1.203 -1.153 1.00 69.62 393 SER A O 1
ATOM 2659 N N . LEU A 1 394 ? -0.916 -1.008 -1.439 1.00 80.44 394 LEU A N 1
ATOM 2660 C CA . LEU A 1 394 ? -1.486 -1.172 -2.776 1.00 80.44 394 LEU A CA 1
ATOM 2661 C C . LEU A 1 394 ? -3.020 -1.031 -2.782 1.00 80.44 394 LEU A C 1
ATOM 2663 O O . LEU A 1 394 ? -3.598 -0.474 -3.714 1.00 80.44 394 LEU A O 1
ATOM 2667 N N . GLY A 1 395 ? -3.695 -1.462 -1.713 1.00 76.25 395 GLY A N 1
ATOM 2668 C CA . GLY A 1 395 ? -5.154 -1.372 -1.610 1.00 76.25 395 GLY A CA 1
ATOM 2669 C C . GLY A 1 395 ? -5.881 -2.382 -2.503 1.00 76.25 395 GLY A C 1
ATOM 2670 O O . GLY A 1 395 ? -5.269 -3.169 -3.215 1.00 76.25 395 GLY A O 1
ATOM 2671 N N . GLU A 1 396 ? -7.213 -2.408 -2.454 1.00 78.44 396 GLU A N 1
ATOM 2672 C CA . GLU A 1 396 ? -8.012 -3.460 -3.109 1.00 78.44 396 GLU A CA 1
ATOM 2673 C C . GLU A 1 396 ? -7.895 -3.439 -4.634 1.00 78.44 396 GLU A C 1
ATOM 2675 O O . GLU A 1 396 ? -7.804 -4.495 -5.262 1.00 78.44 396 GLU A O 1
ATOM 2680 N N . THR A 1 397 ? -7.862 -2.243 -5.222 1.00 83.19 397 THR A N 1
ATOM 2681 C CA . THR A 1 397 ? -7.700 -2.065 -6.667 1.00 83.19 397 THR A CA 1
ATOM 2682 C C . THR A 1 397 ? -6.460 -2.786 -7.188 1.00 83.19 397 THR A C 1
ATOM 2684 O O . THR A 1 397 ? -6.519 -3.424 -8.229 1.00 83.19 397 THR A O 1
ATOM 2687 N N . MET A 1 398 ? -5.349 -2.695 -6.465 1.00 86.81 398 MET A N 1
ATOM 2688 C CA . MET A 1 398 ? -4.061 -3.237 -6.886 1.00 86.81 398 MET A CA 1
ATOM 2689 C C . MET A 1 398 ? -3.746 -4.573 -6.207 1.00 86.81 398 MET A C 1
ATOM 2691 O O . MET A 1 398 ? -2.585 -4.919 -6.139 1.00 86.81 398 MET A O 1
ATOM 2695 N N . THR A 1 399 ? -4.732 -5.272 -5.628 1.00 87.38 399 THR A N 1
ATOM 2696 C CA . THR A 1 399 ? -4.533 -6.574 -4.946 1.00 87.38 399 THR A CA 1
ATOM 2697 C C . THR A 1 399 ? -5.620 -7.598 -5.285 1.00 87.38 399 THR A C 1
ATOM 2699 O O . THR A 1 399 ? -5.736 -8.643 -4.640 1.00 87.38 399 THR A O 1
ATOM 2702 N N . THR A 1 400 ? -6.476 -7.295 -6.266 1.00 89.12 400 THR A N 1
ATOM 2703 C CA . THR A 1 400 ? -7.580 -8.164 -6.696 1.00 89.12 400 THR A CA 1
ATOM 2704 C C . THR A 1 400 ? -7.598 -8.308 -8.216 1.00 89.12 400 THR A C 1
ATOM 2706 O O . THR A 1 400 ? -7.282 -7.340 -8.913 1.00 89.12 400 THR A O 1
ATOM 2709 N N . PRO A 1 401 ? -8.009 -9.473 -8.755 1.00 93.19 401 PRO A N 1
ATOM 2710 C CA . PRO A 1 401 ? -8.133 -9.663 -10.198 1.00 93.19 401 PRO A CA 1
ATOM 2711 C C . PRO A 1 401 ? -9.029 -8.613 -10.869 1.00 93.19 401 PRO A C 1
ATOM 2713 O O . PRO A 1 401 ? -8.600 -7.986 -11.834 1.00 93.19 401 PRO A O 1
ATOM 2716 N N . ASP A 1 402 ? -10.226 -8.352 -10.332 1.00 90.06 402 ASP A N 1
ATOM 2717 C CA . ASP A 1 402 ? -11.144 -7.333 -10.867 1.00 90.06 402 ASP A CA 1
ATOM 2718 C C . ASP A 1 402 ? -10.536 -5.923 -10.852 1.00 90.06 402 ASP A C 1
ATOM 2720 O O . ASP A 1 402 ? -10.660 -5.164 -11.819 1.00 90.06 402 ASP A O 1
ATOM 2724 N N . GLY A 1 403 ? -9.866 -5.560 -9.754 1.00 88.62 403 GLY A N 1
ATOM 2725 C CA . GLY A 1 403 ? -9.230 -4.258 -9.601 1.00 88.62 403 GLY A CA 1
ATOM 2726 C C . GLY A 1 403 ? -8.097 -4.050 -10.605 1.00 88.62 403 GLY A C 1
ATOM 2727 O O . GLY A 1 403 ? -8.085 -3.047 -11.321 1.00 88.62 403 GLY A O 1
ATOM 2728 N N . LEU A 1 404 ? -7.200 -5.029 -10.725 1.0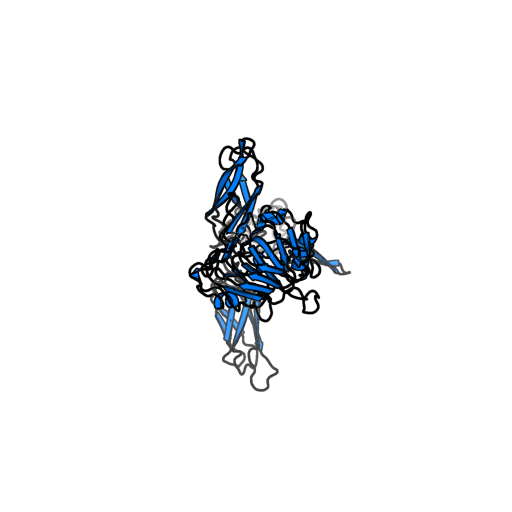0 92.38 404 LEU A N 1
ATOM 2729 C CA . LEU A 1 404 ? -6.077 -4.996 -11.661 1.00 92.38 404 LEU A CA 1
ATOM 2730 C C . LEU A 1 404 ? -6.558 -5.036 -13.116 1.00 92.38 404 LEU A C 1
ATOM 2732 O O . LEU A 1 404 ? -6.061 -4.267 -13.939 1.00 92.38 404 LEU A O 1
ATOM 2736 N N . SER A 1 405 ? -7.579 -5.849 -13.419 1.00 92.88 405 SER A N 1
ATOM 2737 C CA . SER A 1 405 ? -8.256 -5.861 -14.722 1.00 92.88 405 SER A CA 1
ATOM 2738 C C . SER A 1 405 ? -8.840 -4.486 -15.060 1.00 92.88 405 SER A C 1
ATOM 2740 O O . SER A 1 405 ? -8.759 -4.033 -16.201 1.00 92.88 405 SER A O 1
ATOM 2742 N N . SER A 1 406 ? -9.402 -3.788 -14.071 1.00 89.38 406 SER A N 1
ATOM 2743 C CA . SER A 1 406 ? -9.927 -2.432 -14.251 1.00 89.38 406 SER A CA 1
ATOM 2744 C C . SER A 1 406 ? -8.810 -1.415 -14.509 1.00 89.38 406 SER A C 1
ATOM 2746 O O . SER A 1 406 ? -8.982 -0.534 -15.350 1.00 89.38 406 SER A O 1
ATOM 2748 N N . VAL A 1 407 ? -7.657 -1.543 -13.840 1.00 89.94 407 VAL A N 1
ATOM 2749 C CA . VAL A 1 407 ? -6.480 -0.681 -14.062 1.00 89.94 407 VAL A CA 1
ATOM 2750 C C . VAL A 1 407 ? -5.951 -0.837 -15.482 1.00 89.94 407 VAL A C 1
ATOM 2752 O O . VAL A 1 407 ? -5.855 0.155 -16.205 1.00 89.94 407 VAL A O 1
ATOM 2755 N N . ILE A 1 408 ? -5.674 -2.066 -15.925 1.00 93.75 408 ILE A N 1
ATOM 2756 C CA . ILE A 1 408 ? -5.196 -2.287 -17.296 1.00 93.75 408 ILE A CA 1
ATOM 2757 C C . ILE A 1 408 ? -6.265 -1.932 -18.336 1.00 93.75 408 ILE A C 1
ATOM 2759 O O . ILE A 1 408 ? -5.928 -1.410 -19.394 1.00 93.75 408 ILE A O 1
ATOM 2763 N N . GLY A 1 409 ? -7.552 -2.110 -18.021 1.00 91.38 409 GLY A N 1
ATOM 2764 C CA . GLY A 1 409 ? -8.660 -1.646 -18.857 1.00 91.38 409 GLY A CA 1
ATOM 2765 C C . GLY A 1 409 ? -8.727 -0.119 -18.978 1.00 91.38 409 GLY A C 1
ATOM 2766 O O . GLY A 1 409 ? -9.034 0.404 -20.048 1.00 91.38 409 GLY A O 1
ATOM 2767 N N . ALA A 1 410 ? -8.402 0.628 -17.923 1.00 87.56 410 ALA A N 1
ATOM 2768 C CA . ALA A 1 410 ? -8.315 2.085 -17.991 1.00 87.56 410 ALA A CA 1
ATOM 2769 C C . ALA A 1 410 ? -7.125 2.550 -18.842 1.00 87.56 410 ALA A C 1
ATOM 2771 O O . ALA A 1 410 ? -7.271 3.486 -19.625 1.00 87.56 410 ALA A O 1
ATOM 2772 N N . ILE A 1 411 ? -5.980 1.864 -18.740 1.00 91.75 411 ILE A N 1
ATOM 2773 C CA . ILE A 1 411 ? -4.801 2.131 -19.578 1.00 91.75 411 ILE A CA 1
ATOM 2774 C C . ILE A 1 411 ? -5.103 1.818 -21.045 1.00 91.75 411 ILE A C 1
ATOM 2776 O O . ILE A 1 411 ? -4.759 2.613 -21.916 1.00 91.75 411 ILE A O 1
ATOM 2780 N N . TYR A 1 412 ? -5.793 0.707 -21.317 1.00 94.12 412 TYR A N 1
ATOM 2781 C CA . TYR A 1 412 ? -6.277 0.370 -22.655 1.00 94.12 412 TYR A CA 1
ATOM 2782 C C . TYR A 1 412 ? -7.117 1.520 -23.228 1.00 94.12 412 TYR A C 1
ATOM 2784 O O . TYR A 1 412 ? -6.882 1.986 -24.333 1.00 94.12 412 TYR A O 1
ATOM 2792 N N . ASN A 1 413 ? -8.066 2.047 -22.458 1.00 87.44 413 ASN A N 1
ATOM 2793 C CA . ASN A 1 413 ? -8.945 3.119 -22.927 1.00 87.44 413 ASN A CA 1
ATOM 2794 C C . ASN A 1 413 ? -8.329 4.531 -22.833 1.00 87.44 413 ASN A C 1
ATOM 2796 O O . ASN A 1 413 ? -9.027 5.518 -23.088 1.00 87.44 413 ASN A O 1
ATOM 2800 N N . ALA A 1 414 ? -7.056 4.666 -22.449 1.00 85.88 414 ALA A N 1
ATOM 2801 C CA . ALA A 1 414 ? -6.421 5.966 -22.288 1.00 85.88 414 ALA A CA 1
ATOM 2802 C C . ALA A 1 414 ? -6.211 6.661 -23.651 1.00 85.88 414 ALA A C 1
ATOM 2804 O O . ALA A 1 414 ? -5.843 6.014 -24.638 1.00 85.88 414 ALA A O 1
ATOM 2805 N N . PRO A 1 415 ? -6.396 7.992 -23.741 1.00 82.31 415 PRO A N 1
ATOM 2806 C CA . PRO A 1 415 ? -6.155 8.723 -24.980 1.00 82.31 415 PRO A CA 1
ATOM 2807 C C . PRO A 1 415 ? -4.726 8.519 -25.506 1.00 82.31 415 PRO A C 1
ATOM 2809 O O . PRO A 1 415 ? -3.751 8.818 -24.821 1.00 82.31 415 PRO A O 1
ATOM 2812 N N . GLY A 1 416 ? -4.603 8.045 -26.748 1.00 85.00 416 GLY A N 1
ATOM 2813 C CA . GLY A 1 416 ? -3.308 7.818 -27.399 1.00 85.00 416 GLY A CA 1
ATOM 2814 C C . GLY A 1 416 ? -2.670 6.451 -27.128 1.00 85.00 416 GLY A C 1
ATOM 2815 O O . GLY A 1 416 ? -1.586 6.201 -27.663 1.00 85.00 416 GLY A O 1
ATOM 2816 N N . ALA A 1 417 ? -3.330 5.564 -26.372 1.00 91.06 417 ALA A N 1
ATOM 2817 C CA . ALA A 1 417 ? -2.896 4.180 -26.207 1.00 91.06 417 ALA A CA 1
ATOM 2818 C C . ALA A 1 417 ? -2.768 3.467 -27.564 1.00 91.06 417 ALA A C 1
ATOM 2820 O O . ALA A 1 417 ? -3.644 3.554 -28.425 1.00 91.06 417 ALA A O 1
ATOM 2821 N N . GLN A 1 418 ? -1.633 2.800 -27.769 1.00 95.50 418 GLN A N 1
ATOM 2822 C CA . GLN A 1 418 ? -1.382 1.944 -28.925 1.00 95.50 418 GLN A CA 1
ATOM 2823 C C . GLN A 1 418 ? -1.607 0.491 -28.527 1.00 95.50 418 GLN A C 1
ATOM 2825 O O . GLN A 1 418 ? -1.083 0.050 -27.504 1.00 95.50 418 GLN A O 1
ATOM 2830 N N . HIS A 1 419 ? -2.353 -0.245 -29.345 1.00 97.56 419 HIS A N 1
ATOM 2831 C CA . HIS A 1 419 ? -2.776 -1.606 -29.042 1.00 97.56 419 HIS A CA 1
ATOM 2832 C C . HIS A 1 419 ? -2.080 -2.604 -29.945 1.00 97.56 419 HIS A C 1
ATOM 2834 O O . HIS A 1 419 ? -2.086 -2.450 -31.168 1.00 97.56 419 HIS A O 1
ATOM 2840 N N . TYR A 1 420 ? -1.541 -3.642 -29.325 1.00 98.25 420 TYR A N 1
ATOM 2841 C CA . TYR A 1 420 ? -0.928 -4.759 -30.005 1.00 98.25 420 TYR A CA 1
ATOM 2842 C C . TYR A 1 420 ? -1.506 -6.070 -29.494 1.00 98.25 420 TYR A C 1
ATOM 2844 O O . TYR A 1 420 ? -1.910 -6.174 -28.341 1.00 98.25 420 TYR A O 1
ATOM 2852 N N . ASP A 1 421 ? -1.523 -7.062 -30.363 1.00 97.12 421 ASP A N 1
ATOM 2853 C CA . ASP A 1 421 ? -1.924 -8.431 -30.082 1.00 97.12 421 ASP A CA 1
ATOM 2854 C C . ASP A 1 421 ? -1.002 -9.392 -30.851 1.00 97.12 421 ASP A C 1
ATOM 2856 O O . ASP A 1 421 ? -0.080 -8.976 -31.566 1.00 97.12 421 ASP A O 1
ATOM 2860 N N . ALA A 1 422 ? -1.263 -10.694 -30.755 1.00 95.06 422 ALA A N 1
ATOM 2861 C CA . ALA A 1 422 ? -0.475 -11.716 -31.442 1.00 95.06 422 ALA A CA 1
ATOM 2862 C C . ALA A 1 422 ? -0.360 -11.518 -32.972 1.00 95.06 422 ALA A C 1
ATOM 2864 O O . ALA A 1 422 ? 0.585 -12.019 -33.583 1.00 95.06 422 ALA A O 1
ATOM 2865 N N . SER A 1 423 ? -1.290 -10.799 -33.611 1.00 96.94 423 SER A N 1
ATOM 2866 C CA . SER A 1 423 ? -1.291 -10.568 -35.059 1.00 96.94 423 SER A CA 1
ATOM 2867 C C . SER A 1 423 ? -0.372 -9.427 -35.504 1.00 96.94 423 SER A C 1
ATOM 2869 O O . SER A 1 423 ? 0.085 -9.425 -36.649 1.00 96.94 423 SER A O 1
ATOM 2871 N N . ASN A 1 424 ? -0.082 -8.462 -34.625 1.00 96.94 424 ASN A N 1
ATOM 2872 C CA . ASN A 1 424 ? 0.612 -7.226 -34.999 1.00 96.94 424 ASN A CA 1
ATOM 2873 C C . ASN A 1 424 ? 1.779 -6.841 -34.068 1.00 96.94 424 ASN A C 1
ATOM 2875 O O . ASN A 1 424 ? 2.531 -5.925 -34.411 1.00 96.94 424 ASN A O 1
ATOM 2879 N N . VAL A 1 425 ? 2.002 -7.549 -32.953 1.00 96.44 425 VAL A N 1
ATOM 2880 C CA . VAL A 1 425 ? 3.076 -7.247 -31.985 1.00 96.44 425 VAL A CA 1
ATOM 2881 C C . VAL A 1 425 ? 4.473 -7.270 -32.615 1.00 96.44 425 VAL A C 1
ATOM 2883 O O . VAL A 1 425 ? 5.353 -6.527 -32.196 1.00 96.44 425 VAL A O 1
ATOM 2886 N N . GLY A 1 426 ? 4.678 -8.027 -33.700 1.00 93.12 426 GLY A N 1
ATOM 2887 C CA . GLY A 1 426 ? 5.936 -8.017 -34.459 1.00 93.12 426 GLY A CA 1
ATOM 2888 C C . GLY A 1 426 ? 6.268 -6.678 -35.138 1.00 93.12 426 GLY A C 1
ATOM 2889 O O . GLY A 1 426 ? 7.405 -6.471 -35.554 1.00 93.12 426 GLY A O 1
ATOM 2890 N N . SER A 1 427 ? 5.294 -5.770 -35.250 1.00 92.12 427 SER A N 1
ATOM 2891 C CA . SER A 1 427 ? 5.487 -4.401 -35.749 1.00 92.12 427 SER A CA 1
ATOM 2892 C C . SER A 1 427 ? 5.722 -3.373 -34.639 1.00 92.12 427 SER A C 1
ATOM 2894 O O . SER A 1 427 ? 6.016 -2.214 -34.941 1.00 92.12 427 SER A O 1
ATOM 2896 N N . PHE A 1 428 ? 5.608 -3.777 -33.368 1.00 94.62 428 PHE A N 1
ATOM 2897 C CA . PHE A 1 428 ? 5.814 -2.880 -32.242 1.00 94.62 428 PHE A CA 1
ATOM 2898 C C . PHE A 1 428 ? 7.242 -2.335 -32.242 1.00 94.62 428 PHE A C 1
ATOM 2900 O O . PHE A 1 428 ? 8.222 -3.082 -32.269 1.00 94.62 428 PHE A O 1
ATOM 2907 N N . ASN A 1 429 ? 7.351 -1.011 -32.169 1.00 90.31 429 ASN A N 1
ATOM 2908 C CA . ASN A 1 429 ? 8.617 -0.322 -32.001 1.00 90.31 429 ASN A CA 1
ATOM 2909 C C . ASN A 1 429 ? 8.507 0.655 -30.820 1.00 90.31 429 ASN A C 1
ATOM 2911 O O . ASN A 1 429 ? 7.720 1.605 -30.893 1.00 90.31 429 ASN A O 1
ATOM 2915 N N . PRO A 1 430 ? 9.256 0.435 -29.728 1.00 90.81 430 PRO A N 1
ATOM 2916 C CA . PRO A 1 430 ? 9.174 1.282 -28.552 1.00 90.81 430 PRO A CA 1
ATOM 2917 C C . PRO A 1 430 ? 9.667 2.704 -28.853 1.00 90.81 430 PRO A C 1
ATOM 2919 O O . PRO A 1 430 ? 10.699 2.918 -29.488 1.00 90.81 430 PRO A O 1
ATOM 2922 N N . SER A 1 431 ? 8.928 3.700 -28.363 1.00 87.88 431 SER A N 1
ATOM 2923 C CA . SER A 1 431 ? 9.299 5.112 -28.486 1.00 87.88 431 SER A CA 1
ATOM 2924 C C . SER A 1 431 ? 10.619 5.385 -27.765 1.00 87.88 431 SER A C 1
ATOM 2926 O O . SER A 1 431 ? 10.720 5.136 -26.565 1.00 87.88 431 SER A O 1
ATOM 2928 N N . SER A 1 432 ? 11.604 5.956 -28.462 1.00 85.38 432 SER A N 1
ATOM 2929 C CA . SER A 1 432 ? 12.892 6.358 -27.877 1.00 85.38 432 SER A CA 1
ATOM 2930 C C . SER A 1 432 ? 12.921 7.810 -27.382 1.00 85.38 432 SER A C 1
ATOM 2932 O O . SER A 1 432 ? 13.832 8.182 -26.644 1.00 85.38 432 SER A O 1
ATOM 2934 N N . THR A 1 433 ? 11.928 8.629 -27.750 1.00 79.06 433 THR A N 1
ATOM 2935 C CA . THR A 1 433 ? 11.912 10.082 -27.485 1.00 79.06 433 THR A CA 1
ATOM 2936 C C . THR A 1 433 ? 10.709 10.557 -26.677 1.00 79.06 433 THR A C 1
ATOM 2938 O O . THR A 1 433 ? 10.830 11.487 -25.882 1.00 79.06 433 THR A O 1
ATOM 2941 N N . THR A 1 434 ? 9.536 9.953 -26.869 1.00 81.88 434 THR A N 1
ATOM 2942 C CA . THR A 1 434 ? 8.298 10.374 -26.201 1.00 81.88 434 THR A CA 1
ATOM 2943 C C . THR A 1 434 ? 8.161 9.635 -24.880 1.00 81.88 434 THR A C 1
ATOM 2945 O O . THR A 1 434 ? 7.846 8.450 -24.880 1.00 81.88 434 THR A O 1
ATOM 2948 N N . LYS A 1 435 ? 8.381 10.331 -23.757 1.00 80.31 435 LYS A N 1
ATOM 2949 C CA . LYS A 1 435 ? 8.332 9.743 -22.406 1.00 80.31 435 LYS A CA 1
ATOM 2950 C C . LYS A 1 435 ? 6.932 9.353 -21.922 1.00 80.31 435 LYS A C 1
ATOM 2952 O O . LYS A 1 435 ? 6.819 8.600 -20.969 1.00 80.31 435 LYS A O 1
ATOM 2957 N N . SER A 1 436 ? 5.886 9.848 -22.577 1.00 81.94 436 SER A N 1
ATOM 2958 C CA . SER A 1 436 ? 4.484 9.633 -22.208 1.00 81.94 436 SER A CA 1
ATOM 2959 C C . SER A 1 436 ? 3.735 8.684 -23.151 1.00 81.94 436 SER A C 1
ATOM 2961 O O . SER A 1 436 ? 2.509 8.724 -23.191 1.00 81.94 436 SER A O 1
ATOM 2963 N N . SER A 1 437 ? 4.431 7.884 -23.970 1.00 90.56 437 SER A N 1
ATOM 2964 C CA . SER A 1 437 ? 3.756 6.889 -24.816 1.00 90.56 437 SER A CA 1
ATOM 2965 C C . SER A 1 437 ? 3.011 5.861 -23.968 1.00 90.56 437 SER A C 1
ATOM 2967 O O . SER A 1 437 ? 3.487 5.477 -22.907 1.00 90.56 437 SER A O 1
ATOM 2969 N N . ILE A 1 438 ? 1.859 5.397 -24.447 1.00 94.00 438 ILE A N 1
ATOM 2970 C CA . ILE A 1 438 ? 1.083 4.334 -23.803 1.00 94.00 438 ILE A CA 1
ATOM 2971 C C . ILE A 1 438 ? 0.992 3.174 -24.789 1.00 94.00 438 ILE A C 1
ATOM 2973 O O . ILE A 1 438 ? 0.512 3.344 -25.909 1.00 94.00 438 ILE A O 1
ATOM 2977 N N . THR A 1 439 ? 1.489 2.010 -24.386 1.00 97.12 439 THR A N 1
ATOM 2978 C CA . THR A 1 439 ? 1.478 0.775 -25.174 1.00 97.12 439 THR A CA 1
ATOM 2979 C C . THR A 1 439 ? 0.756 -0.308 -24.392 1.00 97.12 439 THR A C 1
ATOM 2981 O O . THR A 1 439 ? 1.085 -0.562 -23.236 1.00 97.12 439 THR A O 1
ATOM 2984 N N . TYR A 1 440 ? -0.193 -0.969 -25.040 1.00 98.31 440 TYR A N 1
ATOM 2985 C CA . TYR A 1 440 ? -0.908 -2.116 -24.511 1.00 98.31 440 TYR A CA 1
ATOM 2986 C C . TYR A 1 440 ? -0.685 -3.312 -25.433 1.00 98.31 440 TYR A C 1
ATOM 2988 O O . TYR A 1 440 ? -1.045 -3.249 -26.606 1.00 98.31 440 TYR A O 1
ATOM 2996 N N . VAL A 1 441 ? -0.107 -4.391 -24.914 1.00 98.56 441 VAL A N 1
ATOM 2997 C CA . VAL A 1 441 ? 0.084 -5.657 -25.624 1.00 98.56 441 VAL A CA 1
ATOM 2998 C C . VAL A 1 441 ? -0.801 -6.718 -24.983 1.00 98.56 441 VAL A C 1
ATOM 3000 O O . VAL A 1 441 ? -0.577 -7.112 -23.837 1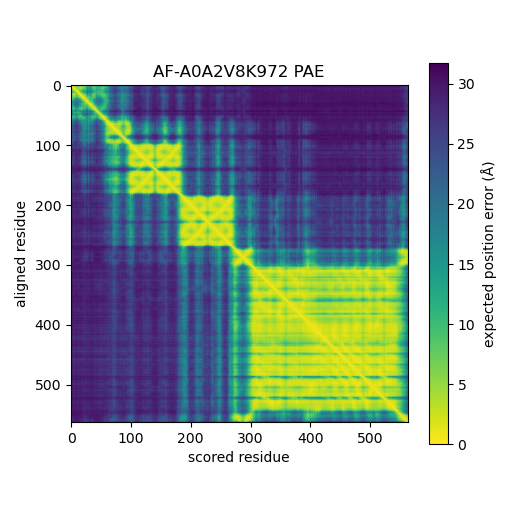.00 98.56 441 VAL A O 1
ATOM 3003 N N . ASP A 1 442 ? -1.803 -7.172 -25.730 1.00 97.50 442 ASP A N 1
ATOM 3004 C CA . ASP A 1 442 ? -2.632 -8.309 -25.357 1.00 97.50 442 ASP A CA 1
ATOM 3005 C C . ASP A 1 442 ? -1.962 -9.617 -25.809 1.00 97.50 442 ASP A C 1
ATOM 3007 O O . ASP A 1 442 ? -2.083 -10.041 -26.962 1.00 97.50 442 ASP A O 1
ATOM 3011 N N . GLY A 1 443 ? -1.174 -10.210 -24.915 1.00 96.69 443 GLY A N 1
ATOM 3012 C CA . GLY A 1 443 ? -0.361 -11.399 -25.157 1.00 96.69 443 GLY A CA 1
ATOM 3013 C C . GLY A 1 443 ? 1.112 -11.200 -24.802 1.00 96.69 443 GLY A C 1
ATOM 3014 O O . GLY A 1 443 ? 1.466 -10.351 -23.983 1.00 96.69 443 GLY A O 1
ATOM 3015 N N . ASP A 1 444 ? 1.968 -12.020 -25.410 1.00 98.12 444 ASP A N 1
ATOM 3016 C CA . ASP A 1 444 ? 3.409 -12.034 -25.150 1.00 98.12 444 ASP A CA 1
ATOM 3017 C C . ASP A 1 444 ? 4.144 -10.893 -25.867 1.00 98.12 444 ASP A C 1
ATOM 3019 O O . ASP A 1 444 ? 3.849 -10.556 -27.018 1.00 98.12 444 ASP A O 1
ATOM 3023 N N . LEU A 1 445 ? 5.179 -10.352 -25.217 1.00 98.19 445 LEU A N 1
ATOM 3024 C CA . LEU A 1 445 ? 6.057 -9.334 -25.787 1.00 98.19 445 LEU A CA 1
ATOM 3025 C C . LEU A 1 445 ? 7.532 -9.698 -25.604 1.00 98.19 445 LEU A C 1
ATOM 3027 O O . LEU A 1 445 ? 8.006 -9.889 -24.487 1.00 98.19 445 LEU A O 1
ATOM 3031 N N . ASN A 1 446 ? 8.281 -9.688 -26.708 1.00 96.50 446 ASN A N 1
ATOM 3032 C CA . ASN A 1 446 ? 9.725 -9.908 -26.713 1.00 96.50 446 ASN A CA 1
ATOM 3033 C C . ASN A 1 446 ? 10.468 -8.616 -27.076 1.00 96.50 446 ASN A C 1
ATOM 3035 O O . ASN A 1 446 ? 10.376 -8.135 -28.205 1.00 96.50 446 ASN A O 1
ATOM 3039 N N . LEU A 1 447 ? 11.249 -8.087 -26.136 1.00 94.12 447 LEU A N 1
ATOM 3040 C CA . LEU A 1 447 ? 12.124 -6.930 -26.318 1.00 94.12 447 LEU A CA 1
ATOM 3041 C C . LEU A 1 447 ? 13.583 -7.378 -26.237 1.00 94.12 447 LEU A C 1
ATOM 3043 O O . LEU A 1 447 ? 14.004 -8.046 -25.294 1.00 94.12 447 LEU A O 1
ATOM 3047 N N . GLY A 1 448 ? 14.377 -7.025 -27.241 1.00 89.94 448 GLY A N 1
ATOM 3048 C CA . GLY A 1 448 ? 15.767 -7.459 -27.334 1.00 89.94 448 GLY A CA 1
ATOM 3049 C C . GLY A 1 448 ? 16.690 -6.398 -2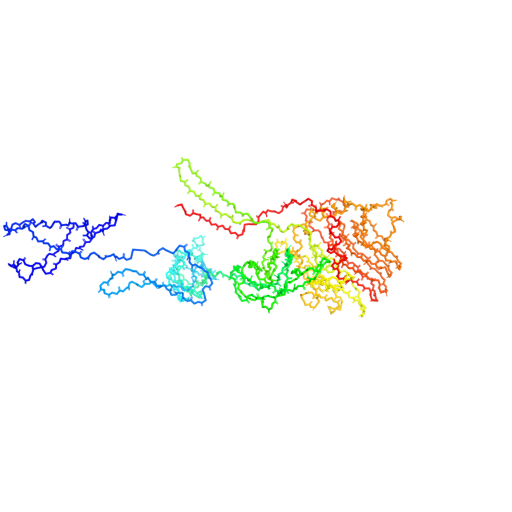7.909 1.00 89.94 448 GLY A C 1
ATOM 3050 O O . GLY A 1 448 ? 16.256 -5.399 -28.486 1.00 89.94 448 GLY A O 1
ATOM 3051 N N . GLY A 1 449 ? 17.991 -6.641 -27.770 1.00 87.12 449 GLY A N 1
ATOM 3052 C CA . GLY A 1 449 ? 19.037 -5.775 -28.305 1.00 87.12 449 GLY A CA 1
ATOM 3053 C C . GLY A 1 449 ? 19.437 -4.660 -27.339 1.00 87.12 449 GLY A C 1
ATOM 3054 O O . GLY A 1 449 ? 19.526 -4.881 -26.135 1.00 87.12 449 GLY A O 1
ATOM 3055 N N . ASN A 1 450 ? 19.726 -3.476 -27.883 1.00 89.69 450 ASN A N 1
ATOM 3056 C CA . ASN A 1 450 ? 20.323 -2.346 -27.152 1.00 89.69 450 ASN A CA 1
ATOM 3057 C C . ASN A 1 450 ? 19.440 -1.085 -27.204 1.00 89.69 450 ASN A C 1
ATOM 3059 O O . ASN A 1 450 ? 19.949 0.033 -27.139 1.00 89.69 450 ASN A O 1
ATOM 3063 N N . ASN A 1 451 ? 18.137 -1.264 -27.419 1.00 88.88 451 ASN A N 1
ATOM 3064 C CA . ASN A 1 451 ? 17.193 -0.165 -27.593 1.00 88.88 451 ASN A CA 1
ATOM 3065 C C . ASN A 1 451 ? 16.656 0.336 -26.247 1.00 88.88 451 ASN A C 1
ATOM 3067 O O . ASN A 1 451 ? 16.718 -0.363 -25.235 1.00 88.88 451 ASN A O 1
ATOM 3071 N N . THR A 1 452 ? 16.085 1.539 -26.273 1.00 92.25 452 THR A N 1
ATOM 3072 C CA . THR A 1 452 ? 15.403 2.144 -25.128 1.00 92.25 452 THR A CA 1
ATOM 3073 C C . THR A 1 452 ? 13.956 2.428 -25.492 1.00 92.25 452 THR A C 1
ATOM 3075 O O . THR A 1 452 ? 13.701 3.109 -26.486 1.00 92.25 452 THR A O 1
ATOM 3078 N N . GLY A 1 453 ? 13.027 1.939 -24.674 1.00 94.88 453 GLY A N 1
ATOM 3079 C CA . GLY A 1 453 ? 11.624 2.338 -24.716 1.00 94.88 453 GLY A CA 1
ATOM 3080 C C . GLY A 1 453 ? 11.264 3.335 -23.623 1.00 94.88 453 GLY A C 1
ATOM 3081 O O . GLY A 1 453 ? 11.995 3.488 -22.644 1.00 94.88 453 GLY A O 1
ATOM 3082 N N . ASN A 1 454 ? 10.144 4.033 -23.791 1.00 94.00 454 ASN A N 1
ATOM 3083 C CA . ASN A 1 454 ? 9.643 4.969 -22.796 1.00 94.00 454 ASN A CA 1
ATOM 3084 C C . ASN A 1 454 ? 8.116 4.862 -22.627 1.00 94.00 454 ASN A C 1
ATOM 3086 O O . ASN A 1 454 ? 7.403 4.468 -23.554 1.00 94.00 454 ASN A O 1
ATOM 3090 N N . GLY A 1 455 ? 7.620 5.305 -21.473 1.00 93.31 455 GLY A N 1
ATOM 3091 C CA . GLY A 1 455 ? 6.196 5.472 -21.187 1.00 93.31 455 GLY A CA 1
ATOM 3092 C C . GLY A 1 455 ? 5.548 4.299 -20.452 1.00 93.31 455 GLY A C 1
ATOM 3093 O O . GLY A 1 455 ? 6.220 3.528 -19.772 1.00 93.31 455 GLY A O 1
ATOM 3094 N N . ILE A 1 456 ? 4.226 4.191 -20.548 1.00 96.00 456 ILE A N 1
ATOM 3095 C CA . ILE A 1 456 ? 3.458 3.107 -19.933 1.00 96.00 456 ILE A CA 1
ATOM 3096 C C . ILE A 1 456 ? 3.446 1.912 -20.884 1.00 96.00 456 ILE A C 1
ATOM 3098 O O . ILE A 1 456 ? 3.060 2.048 -22.047 1.00 96.00 456 ILE A O 1
ATOM 3102 N N . LEU A 1 457 ? 3.834 0.743 -20.382 1.00 98.12 457 LEU A N 1
ATOM 3103 C CA . LEU A 1 457 ? 3.750 -0.531 -21.089 1.00 98.12 457 LEU A CA 1
ATOM 3104 C C . LEU A 1 457 ? 2.876 -1.501 -20.303 1.00 98.12 457 LEU A C 1
ATOM 3106 O O . LEU A 1 457 ? 3.162 -1.774 -19.144 1.00 98.12 457 LEU A O 1
ATOM 3110 N N . VAL A 1 458 ? 1.849 -2.052 -20.942 1.00 98.56 458 VAL A N 1
ATOM 3111 C CA . VAL A 1 458 ? 1.060 -3.172 -20.421 1.00 98.56 458 VAL A CA 1
ATOM 3112 C C . VAL A 1 458 ? 1.323 -4.403 -21.279 1.00 98.56 458 VAL A C 1
ATOM 3114 O O . VAL A 1 458 ? 1.278 -4.309 -22.503 1.00 98.56 458 VAL A O 1
ATOM 3117 N N . VAL A 1 459 ? 1.575 -5.542 -20.641 1.00 98.69 459 VAL A N 1
ATOM 3118 C CA . VAL A 1 459 ? 1.709 -6.864 -21.265 1.00 98.69 459 VAL A CA 1
ATOM 3119 C C . VAL A 1 459 ? 0.827 -7.837 -20.490 1.00 98.69 459 VAL A C 1
ATOM 3121 O O . VAL A 1 459 ? 1.024 -8.014 -19.286 1.00 98.69 459 VAL A O 1
ATOM 3124 N N . THR A 1 460 ? -0.161 -8.442 -21.154 1.00 98.31 460 THR A N 1
ATOM 3125 C CA . THR A 1 460 ? -1.085 -9.387 -20.499 1.00 98.31 460 THR A CA 1
ATOM 3126 C C . THR A 1 460 ? -0.566 -10.826 -20.468 1.00 98.31 460 THR A C 1
ATOM 3128 O O . THR A 1 460 ? -1.048 -11.617 -19.661 1.00 98.31 460 THR A O 1
ATOM 3131 N N . GLY A 1 461 ? 0.426 -11.166 -21.295 1.00 97.62 461 GLY A N 1
ATOM 3132 C CA . GLY A 1 461 ? 1.106 -12.464 -21.305 1.00 97.62 461 GLY A CA 1
ATOM 3133 C C . GLY A 1 461 ? 2.476 -12.428 -20.618 1.00 97.62 461 GLY A C 1
ATOM 3134 O O . GLY A 1 461 ? 2.643 -11.884 -19.523 1.00 97.62 461 GLY A O 1
ATOM 3135 N N . THR A 1 462 ? 3.473 -13.007 -21.285 1.00 98.19 462 THR A N 1
ATOM 3136 C CA . THR A 1 462 ? 4.879 -13.015 -20.869 1.00 98.19 462 THR A CA 1
ATOM 3137 C C . THR A 1 462 ? 5.631 -11.806 -21.424 1.00 98.19 462 THR A C 1
ATOM 3139 O O . THR A 1 462 ? 5.678 -11.598 -22.638 1.00 98.19 462 THR A O 1
ATOM 3142 N N . LEU A 1 463 ? 6.299 -11.047 -20.550 1.00 98.31 463 LEU A N 1
ATOM 3143 C CA . LEU A 1 463 ? 7.277 -10.039 -20.961 1.00 98.31 463 LEU A CA 1
ATOM 3144 C C . LEU A 1 463 ? 8.687 -10.637 -20.937 1.00 98.31 463 LEU A C 1
ATOM 3146 O O . LEU A 1 463 ? 9.243 -10.909 -19.871 1.00 98.31 463 LEU A O 1
ATOM 3150 N N . THR A 1 464 ? 9.297 -10.756 -22.114 1.00 96.50 464 THR A N 1
ATOM 3151 C CA . THR A 1 464 ? 10.699 -11.145 -22.261 1.00 96.50 464 THR A CA 1
ATOM 3152 C C . THR A 1 464 ? 11.547 -9.920 -22.576 1.00 96.50 464 THR A C 1
ATOM 3154 O O . THR A 1 464 ? 11.321 -9.260 -23.591 1.00 96.50 464 THR A O 1
ATOM 3157 N N . MET A 1 465 ? 12.562 -9.628 -21.761 1.00 94.00 465 MET A N 1
ATOM 3158 C CA . MET A 1 465 ? 13.562 -8.592 -22.063 1.00 94.00 465 MET A CA 1
ATOM 3159 C C . MET A 1 465 ? 14.958 -9.209 -22.107 1.00 94.00 465 MET A C 1
ATOM 3161 O O . MET A 1 465 ? 15.377 -9.896 -21.179 1.00 94.00 465 MET A O 1
ATOM 3165 N N . SER A 1 466 ? 15.692 -8.980 -23.193 1.00 92.38 466 SER A N 1
ATOM 3166 C CA . SER A 1 466 ? 17.006 -9.586 -23.418 1.00 92.38 466 SER A CA 1
ATOM 3167 C C . SER A 1 466 ? 18.064 -8.571 -23.856 1.00 92.38 466 SER A C 1
ATOM 3169 O O . SER A 1 466 ? 17.775 -7.582 -24.531 1.00 92.38 466 SER A O 1
ATOM 3171 N N . GLY A 1 467 ? 19.324 -8.837 -23.509 1.00 88.50 467 GLY A N 1
ATOM 3172 C CA . GLY A 1 467 ? 20.468 -8.035 -23.950 1.00 88.50 467 GLY A CA 1
ATOM 3173 C C . GLY A 1 467 ? 20.747 -6.831 -23.046 1.00 88.50 467 GLY A C 1
ATOM 3174 O O . GLY A 1 467 ? 21.002 -7.001 -21.856 1.00 88.50 467 GLY A O 1
ATOM 3175 N N . ASN A 1 468 ? 20.780 -5.632 -23.632 1.00 89.31 468 ASN A N 1
ATOM 3176 C CA . ASN A 1 468 ? 21.057 -4.350 -22.968 1.00 89.31 468 ASN A CA 1
ATOM 3177 C C . ASN A 1 468 ? 19.876 -3.378 -23.139 1.00 89.31 468 ASN A C 1
ATOM 3179 O O . ASN A 1 468 ? 20.065 -2.174 -23.314 1.00 89.31 468 ASN A O 1
ATOM 3183 N N . PHE A 1 469 ? 18.660 -3.913 -23.199 1.00 91.56 469 PHE A N 1
ATOM 3184 C CA . PHE A 1 469 ? 17.462 -3.121 -23.420 1.00 91.56 469 PHE A CA 1
ATOM 3185 C C . PHE A 1 469 ? 17.116 -2.311 -22.159 1.00 91.56 469 PHE A C 1
ATOM 3187 O O . PHE A 1 469 ? 17.177 -2.838 -21.049 1.00 91.56 469 PHE A O 1
ATOM 3194 N N . SER A 1 470 ? 16.723 -1.049 -22.337 1.00 93.62 470 SER A N 1
ATOM 3195 C CA . SER A 1 470 ? 16.303 -0.153 -21.251 1.00 93.62 470 SER A CA 1
ATOM 3196 C C . SER A 1 470 ? 14.845 0.275 -21.405 1.00 93.62 470 SER A C 1
ATOM 3198 O O . SER A 1 470 ? 14.337 0.408 -22.519 1.00 93.62 470 SER A O 1
ATOM 3200 N N . TRP A 1 471 ? 14.180 0.567 -20.291 1.00 95.88 471 TRP A N 1
ATOM 3201 C CA . TRP A 1 471 ? 12.842 1.156 -20.290 1.00 95.88 471 TRP A CA 1
ATOM 3202 C C . TRP A 1 471 ? 12.775 2.339 -19.328 1.00 95.88 471 TRP A C 1
ATOM 3204 O O . TRP A 1 471 ? 13.185 2.227 -18.181 1.00 95.88 471 TRP A O 1
ATOM 3214 N N . ASN A 1 472 ? 12.234 3.466 -19.778 1.00 96.25 472 ASN A N 1
ATOM 3215 C CA . ASN A 1 472 ? 11.989 4.637 -18.940 1.00 96.25 472 ASN A CA 1
ATOM 3216 C C . ASN A 1 472 ? 10.481 4.824 -18.779 1.00 96.25 472 ASN A C 1
ATOM 3218 O O . ASN A 1 472 ? 9.833 5.442 -19.630 1.00 96.25 472 ASN A O 1
ATOM 3222 N N . GLY A 1 473 ? 9.905 4.276 -17.720 1.00 95.06 473 GLY A N 1
ATOM 3223 C CA . GLY A 1 473 ? 8.470 4.330 -17.523 1.00 95.06 473 GLY A CA 1
ATOM 3224 C C . GLY A 1 473 ? 7.924 3.239 -16.614 1.00 95.06 473 GLY A C 1
ATOM 3225 O O . GLY A 1 473 ? 8.669 2.483 -15.989 1.00 95.06 473 GLY A O 1
ATOM 3226 N N . LEU A 1 474 ? 6.599 3.146 -16.596 1.00 95.44 474 LEU A N 1
ATOM 3227 C CA . LEU A 1 474 ? 5.849 2.184 -15.804 1.00 95.44 474 LEU A CA 1
ATOM 3228 C C . LEU A 1 474 ? 5.533 0.941 -16.637 1.00 95.44 474 LEU A C 1
ATOM 3230 O O . LEU A 1 474 ? 4.988 1.052 -17.737 1.00 95.44 474 LEU A O 1
ATOM 3234 N N . ILE A 1 475 ? 5.858 -0.235 -16.108 1.00 98.38 475 ILE A N 1
ATOM 3235 C CA . ILE A 1 475 ? 5.591 -1.522 -16.751 1.00 98.38 475 ILE A CA 1
ATOM 3236 C C . ILE A 1 475 ? 4.565 -2.298 -15.925 1.00 98.38 475 ILE A C 1
ATOM 3238 O O . ILE A 1 475 ? 4.758 -2.544 -14.738 1.00 98.38 475 ILE A O 1
ATOM 3242 N N . PHE A 1 476 ? 3.499 -2.739 -16.578 1.00 98.31 476 PHE A N 1
ATOM 3243 C CA . PHE A 1 476 ? 2.507 -3.651 -16.039 1.00 98.31 476 PHE A CA 1
ATOM 3244 C C . PHE A 1 476 ? 2.611 -4.983 -16.769 1.00 98.31 476 PHE A C 1
ATOM 3246 O O . PHE A 1 476 ? 2.326 -5.070 -17.961 1.00 98.31 476 PHE A O 1
ATOM 3253 N N . VAL A 1 477 ? 2.979 -6.029 -16.044 1.00 98.62 477 VAL A N 1
ATOM 3254 C CA . VAL A 1 477 ? 2.884 -7.414 -16.506 1.00 98.62 477 VAL A CA 1
ATOM 3255 C C . VAL A 1 477 ? 1.739 -8.048 -15.731 1.00 98.62 477 VAL A C 1
ATOM 3257 O O . VAL A 1 477 ? 1.936 -8.721 -14.720 1.00 98.62 477 VAL A O 1
ATOM 3260 N N . ILE A 1 478 ? 0.519 -7.708 -16.150 1.00 98.00 478 ILE A N 1
ATOM 3261 C CA . ILE A 1 478 ? -0.725 -8.063 -15.465 1.00 98.00 478 ILE A CA 1
ATOM 3262 C C . ILE A 1 478 ? -1.564 -8.917 -16.405 1.00 98.00 478 ILE A C 1
ATOM 3264 O O . ILE A 1 478 ? -2.075 -8.435 -17.413 1.00 98.00 478 ILE A O 1
ATOM 3268 N N . GLY A 1 479 ? -1.732 -10.179 -16.031 1.00 97.31 479 GLY A N 1
ATOM 3269 C CA . GLY A 1 479 ? -2.480 -11.164 -16.798 1.00 97.31 479 GLY A CA 1
ATOM 3270 C C . GLY A 1 479 ? -1.978 -12.557 -16.472 1.00 97.31 479 GLY A C 1
ATOM 3271 O O . GLY A 1 479 ? -2.365 -13.117 -15.446 1.00 97.31 479 GLY A O 1
ATOM 3272 N N . ASP A 1 480 ? -1.050 -13.080 -17.266 1.00 97.06 480 ASP A N 1
ATOM 3273 C CA . ASP A 1 480 ? -0.276 -14.263 -16.890 1.00 97.06 480 ASP A CA 1
ATOM 3274 C C . ASP A 1 480 ? 0.753 -13.975 -15.798 1.00 97.06 480 ASP A C 1
ATOM 3276 O O . ASP A 1 480 ? 1.098 -14.888 -15.044 1.00 97.06 480 ASP A O 1
ATOM 3280 N N . GLY A 1 481 ? 1.187 -12.715 -15.670 1.00 97.06 481 GLY A N 1
ATOM 3281 C CA . GLY A 1 481 ? 2.088 -12.273 -14.606 1.00 97.06 481 GLY A CA 1
ATOM 3282 C C . GLY A 1 481 ? 3.472 -12.906 -14.706 1.00 97.06 481 GLY A C 1
ATOM 3283 O O . GLY A 1 481 ? 4.029 -13.300 -13.683 1.00 97.06 481 GLY A O 1
ATOM 3284 N N . ASN A 1 482 ? 3.996 -13.060 -15.926 1.00 98.00 482 ASN A N 1
ATOM 3285 C CA . ASN A 1 482 ? 5.246 -13.768 -16.191 1.00 98.00 482 ASN A CA 1
ATOM 3286 C C . ASN A 1 482 ? 6.313 -12.842 -16.786 1.00 98.00 482 ASN A C 1
ATOM 3288 O O . ASN A 1 482 ? 6.128 -12.266 -17.859 1.00 98.00 482 ASN A O 1
ATOM 3292 N N . VAL A 1 483 ? 7.453 -12.734 -16.109 1.00 98.38 483 VAL A N 1
ATOM 3293 C CA . VAL A 1 483 ? 8.603 -11.941 -16.552 1.00 98.38 483 VAL A CA 1
ATOM 3294 C C . VAL A 1 483 ? 9.812 -12.837 -16.777 1.00 98.38 483 VAL A C 1
ATOM 3296 O O . VAL A 1 483 ? 10.188 -13.606 -15.895 1.00 98.38 483 VAL A O 1
ATOM 3299 N N . GLN A 1 484 ? 10.451 -12.693 -17.941 1.00 96.94 484 GLN A N 1
ATOM 3300 C CA . GLN A 1 484 ? 11.670 -13.414 -18.309 1.00 96.94 484 GLN A CA 1
ATOM 3301 C C . GLN A 1 484 ? 12.755 -12.458 -18.802 1.00 96.94 484 GLN A C 1
ATOM 3303 O O . GLN A 1 484 ? 12.790 -12.049 -19.964 1.00 96.94 484 GLN A O 1
ATOM 3308 N N . PHE A 1 485 ? 13.674 -12.095 -17.917 1.00 95.19 485 PHE A N 1
ATOM 3309 C CA . PHE A 1 485 ? 14.774 -11.194 -18.229 1.00 95.19 485 PHE A CA 1
ATOM 3310 C C . PHE A 1 485 ? 16.097 -11.940 -18.383 1.00 95.19 485 PHE A C 1
ATOM 3312 O O . PHE A 1 485 ? 16.417 -12.862 -17.632 1.00 95.19 485 PHE A O 1
ATOM 3319 N N . SER A 1 486 ? 16.902 -11.522 -19.359 1.00 92.12 486 SER A N 1
ATOM 3320 C CA . SER A 1 486 ? 18.242 -12.065 -19.574 1.00 92.12 486 SER A CA 1
ATOM 3321 C C . SER A 1 486 ? 19.226 -11.046 -20.150 1.00 92.12 486 SER A C 1
ATOM 3323 O O . SER A 1 486 ? 18.840 -10.042 -20.743 1.00 92.12 486 SER A O 1
ATOM 3325 N N . GLY A 1 487 ? 20.528 -11.302 -19.993 1.00 84.19 487 GLY A N 1
ATOM 3326 C CA . GLY A 1 487 ? 21.597 -10.462 -20.555 1.00 84.19 487 GLY A CA 1
ATOM 3327 C C . GLY A 1 487 ? 22.545 -9.857 -19.514 1.00 84.19 487 GLY A C 1
ATOM 3328 O O . GLY A 1 487 ? 22.242 -9.805 -18.326 1.00 84.19 487 GLY A O 1
ATOM 3329 N N . GLY A 1 488 ? 23.733 -9.434 -19.960 1.00 73.00 488 GLY A N 1
ATOM 3330 C CA . GLY A 1 488 ? 24.858 -9.018 -19.103 1.00 73.00 488 GLY A CA 1
ATOM 3331 C C . GLY A 1 488 ? 25.279 -7.547 -19.224 1.00 73.00 488 GLY A C 1
ATOM 3332 O O . GLY A 1 488 ? 26.424 -7.229 -18.911 1.00 73.00 488 GLY A O 1
ATOM 3333 N N . GLY A 1 489 ? 24.405 -6.688 -19.760 1.00 82.44 489 GLY A N 1
ATOM 3334 C CA . GLY A 1 489 ? 24.665 -5.268 -20.020 1.00 82.44 489 GLY A CA 1
ATOM 3335 C C . GLY A 1 489 ? 24.418 -4.328 -18.828 1.00 82.44 489 GLY A C 1
ATOM 3336 O O . GLY A 1 489 ? 24.474 -4.727 -17.671 1.00 82.44 489 GLY A O 1
ATOM 3337 N N . ASN A 1 490 ? 24.169 -3.058 -19.141 1.00 84.12 490 ASN A N 1
ATOM 3338 C CA . ASN A 1 490 ? 23.809 -1.949 -18.253 1.00 84.12 490 ASN A CA 1
ATOM 3339 C C . ASN A 1 490 ? 22.404 -1.383 -18.569 1.00 84.12 490 ASN A C 1
ATOM 3341 O O . ASN A 1 490 ? 22.143 -0.205 -18.325 1.00 84.12 490 ASN A O 1
ATOM 3345 N N . GLY A 1 491 ? 21.533 -2.184 -19.185 1.00 86.25 491 GLY A N 1
ATOM 3346 C CA . GLY A 1 491 ? 20.145 -1.833 -19.461 1.00 86.25 491 GLY A CA 1
ATOM 3347 C C . GLY A 1 491 ? 19.370 -1.636 -18.160 1.00 86.25 491 GLY A C 1
ATOM 3348 O O . GLY A 1 491 ? 19.448 -2.451 -17.245 1.00 86.25 491 GLY A O 1
ATOM 3349 N N . GLN A 1 492 ? 18.643 -0.532 -18.047 1.00 90.50 492 GLN A N 1
ATOM 3350 C CA . GLN A 1 492 ? 17.964 -0.144 -16.810 1.00 90.50 492 GLN A CA 1
ATOM 3351 C C . GLN A 1 492 ? 16.478 0.060 -17.060 1.00 90.50 492 GLN A C 1
ATOM 3353 O O . GLN A 1 492 ? 16.084 0.630 -18.080 1.00 90.50 492 GLN A O 1
ATOM 3358 N N . ILE A 1 493 ? 15.665 -0.367 -16.099 1.00 95.69 493 ILE A N 1
ATOM 3359 C CA . ILE A 1 493 ? 14.282 0.079 -15.977 1.00 95.69 493 ILE A CA 1
ATOM 3360 C C . ILE A 1 493 ? 14.286 1.265 -15.009 1.00 95.69 493 ILE A C 1
ATOM 3362 O O . ILE A 1 493 ? 14.569 1.099 -13.828 1.00 95.69 493 ILE A O 1
ATOM 3366 N N . THR A 1 494 ? 14.004 2.464 -15.509 1.00 96.31 494 THR A N 1
ATOM 3367 C CA . THR A 1 494 ? 13.852 3.679 -14.694 1.00 96.31 494 THR A CA 1
ATOM 3368 C C . THR A 1 494 ? 12.368 4.022 -14.622 1.00 96.31 494 THR A C 1
ATOM 3370 O O . THR A 1 494 ? 11.773 4.363 -15.641 1.00 96.31 494 THR A O 1
ATOM 3373 N N . GLY A 1 495 ? 11.760 3.888 -13.448 1.00 95.81 495 GLY A N 1
ATOM 3374 C CA . GLY A 1 495 ? 10.312 3.890 -13.245 1.00 95.81 495 GLY A CA 1
ATOM 3375 C C . GLY A 1 495 ? 9.922 2.761 -12.294 1.00 95.81 495 GLY A C 1
ATOM 3376 O O . GLY A 1 495 ? 10.603 2.527 -11.305 1.00 95.81 495 GLY A O 1
ATOM 3377 N N . SER A 1 496 ? 8.847 2.031 -12.571 1.00 96.06 496 SER A N 1
ATOM 3378 C CA . SER A 1 496 ? 8.442 0.887 -11.739 1.00 96.06 496 SER A CA 1
ATOM 3379 C C . SER A 1 496 ? 7.915 -0.251 -12.607 1.00 96.06 496 SER A C 1
ATOM 3381 O O . SER A 1 496 ? 7.486 -0.032 -13.742 1.00 96.06 496 SER A O 1
ATOM 3383 N N . ILE A 1 497 ? 7.968 -1.473 -12.084 1.00 97.88 497 ILE A N 1
ATOM 3384 C CA . ILE A 1 497 ? 7.365 -2.654 -12.698 1.00 97.88 497 ILE A CA 1
ATOM 3385 C C . ILE A 1 497 ? 6.442 -3.359 -11.704 1.00 97.88 497 ILE A C 1
ATOM 3387 O O . ILE A 1 497 ? 6.809 -3.601 -10.554 1.00 97.88 497 ILE A O 1
ATOM 3391 N N . ILE A 1 498 ? 5.246 -3.712 -12.168 1.00 97.62 498 ILE A N 1
ATOM 3392 C CA . ILE A 1 498 ? 4.232 -4.441 -11.405 1.00 97.62 498 ILE A CA 1
ATOM 3393 C C . ILE A 1 498 ? 3.935 -5.744 -12.133 1.00 97.62 498 ILE A C 1
ATOM 3395 O O . ILE A 1 498 ? 3.606 -5.730 -13.320 1.00 97.62 498 ILE A O 1
ATOM 3399 N N . VAL A 1 499 ? 4.043 -6.861 -11.420 1.00 98.31 499 VAL A N 1
ATOM 3400 C CA . VAL A 1 499 ? 3.828 -8.203 -11.959 1.00 98.31 499 VAL A CA 1
ATOM 34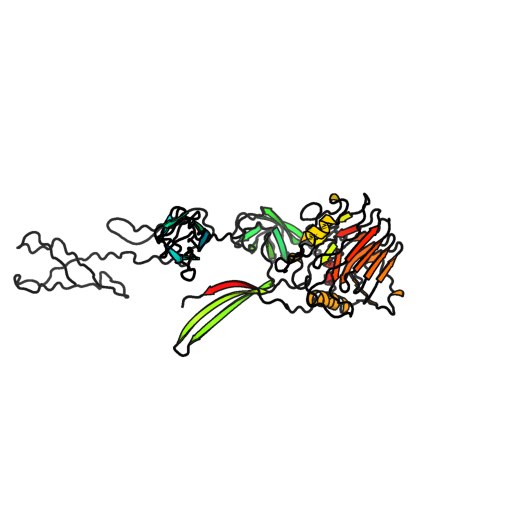01 C C . VAL A 1 499 ? 2.739 -8.890 -11.153 1.00 98.31 499 VAL A C 1
ATOM 3403 O O . VAL A 1 499 ? 2.897 -9.079 -9.948 1.00 98.31 499 VAL A O 1
ATOM 3406 N N . ALA A 1 500 ? 1.646 -9.262 -11.817 1.00 97.50 500 ALA A N 1
ATOM 3407 C CA . ALA A 1 500 ? 0.491 -9.883 -11.178 1.00 97.50 500 ALA A CA 1
ATOM 3408 C C . ALA A 1 500 ? -0.182 -10.904 -12.099 1.00 97.50 500 ALA A C 1
ATOM 3410 O O . ALA A 1 500 ? -0.382 -10.652 -13.292 1.00 97.50 500 ALA A O 1
ATOM 3411 N N . LYS A 1 501 ? -0.592 -12.044 -11.536 1.00 97.81 501 LYS A N 1
ATOM 3412 C CA . LYS A 1 501 ? -1.363 -13.051 -12.269 1.00 97.81 501 LYS A CA 1
ATOM 3413 C C . LYS A 1 501 ? -2.855 -12.897 -11.982 1.00 97.81 501 LYS A C 1
ATOM 3415 O O . LYS A 1 501 ? -3.296 -13.098 -10.853 1.00 97.81 501 LYS A O 1
ATOM 3420 N N . ILE A 1 502 ? -3.634 -12.586 -13.013 1.00 97.31 502 ILE A N 1
ATOM 3421 C CA . ILE A 1 502 ? -5.094 -12.425 -12.935 1.00 97.31 502 ILE A CA 1
ATOM 3422 C C . ILE A 1 502 ? -5.861 -13.339 -13.897 1.00 97.31 502 ILE A C 1
ATOM 3424 O O . ILE A 1 502 ? -7.075 -13.458 -13.749 1.00 97.31 502 ILE A O 1
ATOM 3428 N N . TRP A 1 503 ? -5.174 -14.019 -14.824 1.00 96.19 503 TRP A N 1
ATOM 3429 C CA . TRP A 1 503 ? -5.770 -14.972 -15.765 1.00 96.19 503 TRP A CA 1
ATOM 3430 C C . TRP A 1 503 ? -5.486 -16.429 -15.390 1.00 96.19 503 TRP A C 1
ATOM 3432 O O . TRP A 1 503 ? -4.381 -16.775 -14.950 1.00 96.19 503 TRP A O 1
ATOM 3442 N N . ASP A 1 504 ? -6.477 -17.299 -15.594 1.00 94.62 504 ASP A N 1
ATOM 3443 C CA . ASP A 1 504 ? -6.263 -18.744 -15.697 1.00 94.62 504 ASP A CA 1
ATOM 3444 C C . ASP A 1 504 ? -5.688 -19.132 -17.077 1.00 94.62 504 ASP A C 1
ATOM 3446 O O . ASP A 1 504 ? -5.559 -18.303 -17.975 1.00 94.62 504 ASP A O 1
ATOM 3450 N N . GLY A 1 505 ? -5.346 -20.411 -17.273 1.00 88.62 505 GLY A N 1
ATOM 3451 C CA . GLY A 1 505 ? -4.788 -20.894 -18.547 1.00 88.62 505 GLY A CA 1
ATOM 3452 C C . GLY A 1 505 ? -5.758 -20.871 -19.740 1.00 88.62 505 GLY A C 1
ATOM 3453 O O . GLY A 1 505 ? -5.381 -21.277 -20.833 1.00 88.62 505 GLY A O 1
ATOM 3454 N N . SER A 1 506 ? -7.011 -20.459 -19.538 1.00 93.19 506 SER A N 1
ATOM 3455 C CA . SER A 1 506 ? -8.031 -20.252 -20.574 1.00 93.19 506 SER A CA 1
ATOM 3456 C C . SER A 1 506 ? -8.404 -18.771 -20.733 1.00 93.19 506 SER A C 1
ATOM 3458 O O . SER A 1 506 ? -9.407 -18.477 -21.380 1.00 93.19 506 SER A O 1
ATOM 3460 N N . HIS A 1 507 ? -7.609 -17.849 -20.171 1.00 90.56 507 HIS A N 1
ATOM 3461 C CA . HIS A 1 507 ? -7.852 -16.402 -20.160 1.00 90.56 507 HIS A CA 1
ATOM 3462 C C . HIS A 1 507 ? -9.142 -15.962 -19.441 1.00 90.56 507 HIS A C 1
ATOM 3464 O O . HIS A 1 507 ? -9.687 -14.899 -19.735 1.00 90.56 507 HIS A O 1
ATOM 3470 N N . ASN A 1 508 ? -9.634 -16.734 -18.467 1.00 95.06 508 ASN A N 1
ATOM 3471 C CA . ASN A 1 508 ? -10.693 -16.258 -17.575 1.00 95.06 508 ASN A CA 1
ATOM 3472 C C . ASN A 1 508 ? -10.097 -15.514 -16.378 1.00 95.06 508 ASN A C 1
ATOM 3474 O O . ASN A 1 508 ? -9.035 -15.886 -15.869 1.00 95.06 508 ASN A O 1
ATOM 3478 N N . LEU A 1 509 ? -10.817 -14.499 -15.890 1.00 95.75 509 LEU A N 1
ATOM 3479 C CA . LEU A 1 509 ? -10.461 -13.789 -14.662 1.00 95.75 509 LEU A CA 1
ATOM 3480 C C . LEU A 1 509 ? -10.472 -14.747 -13.467 1.00 95.75 509 LEU A C 1
ATOM 3482 O O . LEU A 1 509 ? -11.438 -15.480 -13.246 1.00 95.75 509 LEU A O 1
ATOM 3486 N N . LEU A 1 510 ? -9.395 -14.731 -12.687 1.00 94.81 510 LEU A N 1
ATOM 3487 C CA . LEU A 1 510 ? -9.296 -15.509 -11.461 1.00 94.81 510 LEU A CA 1
ATOM 3488 C C . LEU A 1 510 ? -10.219 -14.943 -10.372 1.00 94.81 510 LEU A C 1
ATOM 3490 O O . LEU A 1 510 ? -10.421 -13.739 -10.264 1.00 94.81 510 LEU A O 1
ATOM 3494 N N . ASN A 1 511 ? -10.710 -15.816 -9.490 1.00 89.62 511 ASN A N 1
ATOM 3495 C CA . ASN A 1 511 ? -11.501 -15.408 -8.317 1.00 89.62 511 ASN A CA 1
ATOM 3496 C C . ASN A 1 511 ? -10.643 -14.808 -7.184 1.00 89.62 511 ASN A C 1
ATOM 3498 O O . ASN A 1 511 ? -11.170 -14.224 -6.240 1.00 89.62 511 ASN A O 1
ATOM 3502 N N . ALA A 1 512 ? -9.326 -15.000 -7.245 1.00 89.31 512 ALA A N 1
ATOM 3503 C CA . ALA A 1 512 ? -8.330 -14.443 -6.338 1.00 89.31 512 ALA A CA 1
ATOM 3504 C C . ALA A 1 512 ? -7.022 -14.249 -7.110 1.00 89.31 512 ALA A C 1
ATOM 3506 O O . ALA A 1 512 ? -6.788 -14.936 -8.104 1.00 89.31 512 ALA A O 1
ATOM 3507 N N . ILE A 1 513 ? -6.179 -13.318 -6.669 1.00 91.50 513 ILE A N 1
ATOM 3508 C CA . ILE A 1 513 ? -4.907 -13.053 -7.342 1.00 91.50 513 ILE A CA 1
ATOM 3509 C C . ILE A 1 513 ? -4.007 -14.298 -7.314 1.00 91.50 513 ILE A C 1
ATOM 3511 O O . ILE A 1 513 ? -3.902 -14.986 -6.296 1.00 91.50 513 ILE A O 1
ATOM 3515 N N . GLY A 1 514 ? -3.421 -14.629 -8.463 1.00 94.00 514 GLY A N 1
ATOM 3516 C CA . GLY A 1 514 ? -2.551 -15.788 -8.636 1.00 94.00 514 GLY A CA 1
ATOM 3517 C C . GLY A 1 514 ? -1.089 -15.475 -8.324 1.00 94.00 514 GLY A C 1
ATOM 3518 O O . GLY A 1 514 ? -0.710 -14.323 -8.148 1.00 94.00 514 GLY A O 1
ATOM 3519 N N . SER A 1 515 ? -0.254 -16.512 -8.298 1.00 94.75 515 SER A N 1
ATOM 3520 C CA . SER A 1 515 ? 1.191 -16.376 -8.086 1.00 94.75 515 SER A CA 1
ATOM 3521 C C . SER A 1 515 ? 1.887 -15.828 -9.342 1.00 94.75 515 SER A C 1
ATOM 3523 O O . SER A 1 515 ? 1.828 -16.490 -10.385 1.00 94.75 515 SER A O 1
ATOM 3525 N N . PRO A 1 516 ? 2.550 -14.658 -9.281 1.00 96.94 516 PRO A N 1
ATOM 3526 C CA . PRO A 1 516 ? 3.356 -14.160 -10.391 1.00 96.94 516 PRO A CA 1
ATOM 3527 C C . PRO A 1 516 ? 4.702 -14.895 -10.480 1.00 96.94 516 PRO A C 1
ATOM 3529 O O . PRO A 1 516 ? 5.178 -15.489 -9.508 1.00 96.94 516 PRO A O 1
ATOM 3532 N N . THR A 1 517 ? 5.332 -14.837 -11.653 1.00 97.25 517 THR A N 1
ATOM 3533 C CA . THR A 1 517 ? 6.663 -15.403 -11.914 1.00 97.25 517 THR A CA 1
ATOM 3534 C C . THR A 1 517 ? 7.613 -14.312 -12.382 1.00 97.25 517 THR A C 1
ATOM 3536 O O . THR A 1 517 ? 7.298 -13.546 -13.295 1.00 97.25 517 THR A O 1
ATOM 3539 N N . PHE A 1 518 ? 8.789 -14.252 -11.764 1.00 96.88 518 PHE A N 1
ATOM 3540 C CA . PHE A 1 518 ? 9.835 -13.305 -12.107 1.00 96.88 518 PHE A CA 1
ATOM 3541 C C . PHE A 1 518 ? 11.179 -14.021 -12.210 1.00 96.88 518 PHE A C 1
ATOM 3543 O O . PHE A 1 518 ? 11.802 -14.364 -11.206 1.00 96.88 518 PHE A O 1
ATOM 3550 N N . HIS A 1 519 ? 11.625 -14.214 -13.447 1.00 96.00 519 HIS A N 1
ATOM 3551 C CA . HIS A 1 519 ? 12.890 -14.847 -13.777 1.00 96.00 519 HIS A CA 1
ATOM 3552 C C . HIS A 1 519 ? 13.859 -13.812 -14.340 1.00 96.00 519 HIS A C 1
ATOM 3554 O O . HIS A 1 519 ? 13.563 -13.179 -15.354 1.00 96.00 519 HIS A O 1
ATOM 3560 N N . TRP A 1 520 ? 15.045 -13.664 -13.746 1.00 93.44 520 TRP A N 1
ATOM 3561 C CA . TRP A 1 520 ? 16.092 -12.801 -14.293 1.00 93.44 520 TRP A CA 1
ATOM 3562 C C . TRP A 1 520 ? 17.461 -13.486 -14.300 1.00 93.44 520 TRP A C 1
ATOM 3564 O O . TRP A 1 520 ? 18.254 -13.395 -13.363 1.00 93.44 520 TRP A O 1
ATOM 3574 N N . ASN A 1 521 ? 17.768 -14.132 -15.426 1.00 88.75 521 ASN A N 1
ATOM 3575 C CA . ASN A 1 521 ? 19.048 -14.784 -15.684 1.00 88.75 521 ASN A CA 1
ATOM 3576 C C . ASN A 1 521 ? 19.987 -13.856 -16.469 1.00 88.75 521 ASN A C 1
ATOM 3578 O O . ASN A 1 521 ? 20.071 -13.882 -17.701 1.00 88.75 521 ASN A O 1
ATOM 3582 N N . GLY A 1 522 ? 20.677 -12.985 -15.736 1.00 81.19 522 GLY A N 1
ATOM 3583 C CA . GLY A 1 522 ? 21.559 -11.974 -16.304 1.00 81.19 522 GLY A CA 1
ATOM 3584 C C . GLY A 1 522 ? 22.663 -11.518 -15.355 1.00 81.19 522 GLY A C 1
ATOM 3585 O O . GLY A 1 522 ? 22.854 -12.056 -14.267 1.00 81.19 522 GLY A O 1
ATOM 3586 N N . GLY A 1 523 ? 23.409 -10.506 -15.785 1.00 79.25 523 GLY A N 1
ATOM 3587 C CA . GLY A 1 523 ? 24.490 -9.893 -15.020 1.00 79.25 523 GLY A CA 1
ATOM 3588 C C . GLY A 1 523 ? 24.730 -8.448 -15.447 1.00 79.25 523 GLY A C 1
ATOM 3589 O O . GLY A 1 523 ? 23.853 -7.811 -16.026 1.00 79.25 523 GLY A O 1
ATOM 3590 N N . GLY A 1 524 ? 25.934 -7.939 -15.186 1.00 84.25 524 GLY A N 1
ATOM 3591 C CA . GLY A 1 524 ? 26.297 -6.557 -15.503 1.00 84.25 524 GLY A CA 1
ATOM 3592 C C . GLY A 1 524 ? 25.618 -5.537 -14.589 1.00 84.25 524 GLY A C 1
ATOM 3593 O O . GLY A 1 524 ? 25.246 -5.857 -13.459 1.00 84.25 524 GLY A O 1
ATOM 3594 N N . GLY A 1 525 ? 25.511 -4.299 -15.058 1.00 82.06 525 GLY A N 1
ATOM 3595 C CA . GLY A 1 525 ? 24.841 -3.201 -14.372 1.00 82.06 525 GLY A CA 1
ATOM 3596 C C . GLY A 1 525 ? 23.363 -3.094 -14.713 1.00 82.06 525 GLY A C 1
ATOM 3597 O O . GLY A 1 525 ? 22.850 -1.985 -14.674 1.00 82.06 525 GLY A O 1
ATOM 3598 N N . ASN A 1 526 ? 22.699 -4.181 -15.115 1.00 84.38 526 ASN A N 1
ATOM 3599 C CA . ASN A 1 526 ? 21.255 -4.184 -15.328 1.00 84.38 526 ASN A CA 1
ATOM 3600 C C . ASN A 1 526 ? 20.500 -3.952 -14.002 1.00 84.38 526 ASN A C 1
ATOM 3602 O O . ASN A 1 526 ? 21.052 -4.208 -12.932 1.00 84.38 526 ASN A O 1
ATOM 3606 N N . GLY A 1 527 ? 19.263 -3.453 -14.029 1.00 93.81 527 GLY A N 1
ATOM 3607 C CA . GLY A 1 527 ? 18.541 -3.174 -12.783 1.00 93.81 527 GLY A CA 1
ATOM 3608 C C . GLY A 1 527 ? 17.247 -2.388 -12.937 1.00 93.81 527 GLY A C 1
ATOM 3609 O O . GLY A 1 527 ? 16.790 -2.129 -14.051 1.00 93.81 527 GLY A O 1
ATOM 3610 N N . ILE A 1 528 ? 16.662 -2.045 -11.790 1.00 96.81 528 ILE A N 1
ATOM 3611 C CA . ILE A 1 528 ? 15.423 -1.271 -11.691 1.00 96.81 528 ILE A CA 1
ATOM 3612 C C . ILE A 1 528 ? 15.645 -0.135 -10.694 1.00 96.81 528 ILE A C 1
ATOM 3614 O O . ILE A 1 528 ? 16.135 -0.363 -9.587 1.00 96.81 528 ILE A O 1
ATOM 3618 N N . GLN A 1 529 ? 15.273 1.081 -11.067 1.00 97.06 529 GLN A N 1
ATOM 3619 C CA . GLN A 1 529 ? 15.355 2.265 -10.224 1.00 97.06 529 GLN A CA 1
ATOM 3620 C C . GLN A 1 529 ? 14.007 2.978 -10.232 1.00 97.06 529 GLN A C 1
ATOM 3622 O O . GLN A 1 529 ? 13.558 3.419 -11.291 1.00 97.06 529 GLN A O 1
ATOM 3627 N N . TYR A 1 530 ? 13.406 3.128 -9.052 1.00 97.31 530 TYR A N 1
ATOM 3628 C CA . TYR A 1 530 ? 12.205 3.931 -8.868 1.00 97.31 530 TYR A CA 1
ATOM 3629 C C . TYR A 1 530 ? 12.435 5.375 -9.314 1.00 97.31 530 TYR A C 1
ATOM 3631 O O . TYR A 1 530 ? 13.472 5.973 -9.023 1.00 97.31 530 TYR A O 1
ATOM 3639 N N . ASP A 1 531 ? 11.463 5.924 -10.035 1.00 94.81 531 ASP A N 1
ATOM 3640 C CA . ASP A 1 531 ? 11.454 7.312 -10.480 1.00 94.81 531 ASP A CA 1
ATOM 3641 C C . ASP A 1 531 ? 10.008 7.791 -10.598 1.00 94.81 531 ASP A C 1
ATOM 3643 O O . ASP A 1 531 ? 9.259 7.306 -11.452 1.00 94.81 531 ASP A O 1
ATOM 3647 N N . HIS A 1 532 ? 9.602 8.739 -9.755 1.00 87.38 532 HIS A N 1
ATOM 3648 C CA . HIS A 1 532 ? 8.207 9.181 -9.712 1.00 87.38 532 HIS A CA 1
ATOM 3649 C C . HIS A 1 532 ? 7.761 9.880 -11.006 1.00 87.38 532 HIS A C 1
ATOM 3651 O O . HIS A 1 532 ? 6.596 9.790 -11.412 1.00 87.38 532 HIS A O 1
ATOM 3657 N N . CYS A 1 533 ? 8.688 10.547 -11.702 1.00 86.50 533 CYS A N 1
ATOM 3658 C CA . CYS A 1 533 ? 8.417 11.234 -12.960 1.00 86.50 533 CYS A CA 1
ATOM 3659 C C . CYS A 1 533 ? 8.069 10.236 -14.073 1.00 86.50 533 CYS A C 1
ATOM 3661 O O . CYS A 1 533 ? 7.295 10.553 -14.977 1.00 86.50 533 CYS A O 1
ATOM 3663 N N . LEU A 1 534 ? 8.646 9.037 -13.994 1.00 90.69 534 LEU A N 1
ATOM 3664 C CA . LEU A 1 534 ? 8.461 7.929 -14.928 1.00 90.69 534 LEU A CA 1
ATOM 3665 C C . LEU A 1 534 ? 7.571 6.811 -14.357 1.00 90.69 534 LEU A C 1
ATOM 3667 O O . LEU A 1 534 ? 7.442 5.758 -14.972 1.00 90.69 534 LEU A O 1
ATOM 3671 N N . ALA A 1 535 ? 6.925 7.034 -13.215 1.00 88.19 535 ALA A N 1
ATOM 3672 C CA . ALA A 1 535 ? 5.961 6.113 -12.626 1.00 88.19 535 ALA A CA 1
ATOM 3673 C C . ALA A 1 535 ? 4.665 6.859 -12.282 1.00 88.19 535 ALA A C 1
ATOM 3675 O O . ALA A 1 535 ? 3.756 6.925 -13.114 1.00 88.19 535 ALA A O 1
ATOM 3676 N N . THR A 1 536 ? 4.594 7.474 -11.101 1.00 79.62 536 THR A N 1
ATOM 3677 C CA . THR A 1 536 ? 3.403 8.159 -10.573 1.00 79.62 536 THR A CA 1
ATOM 3678 C C . THR A 1 536 ? 2.858 9.205 -11.543 1.00 79.62 536 THR A C 1
ATOM 3680 O O . THR A 1 536 ? 1.668 9.203 -11.865 1.00 79.62 536 THR A O 1
ATOM 3683 N N . ASN A 1 537 ? 3.730 10.058 -12.086 1.00 79.69 537 ASN A N 1
ATOM 3684 C CA . ASN A 1 537 ? 3.318 11.151 -12.966 1.00 79.69 537 ASN A CA 1
ATOM 3685 C C . ASN A 1 537 ? 2.765 10.656 -14.309 1.00 79.69 537 ASN A C 1
ATOM 3687 O O . ASN A 1 537 ? 1.864 11.290 -14.860 1.00 79.69 537 ASN A O 1
ATOM 3691 N N . LEU A 1 538 ? 3.240 9.519 -14.832 1.00 81.25 538 LEU A N 1
ATOM 3692 C CA . LEU A 1 538 ? 2.728 8.970 -16.094 1.00 81.25 538 LEU A CA 1
ATOM 3693 C C . LEU A 1 538 ? 1.266 8.537 -15.979 1.00 81.25 538 LEU A C 1
ATOM 3695 O O . LEU A 1 538 ? 0.494 8.715 -16.921 1.00 81.25 538 LEU A O 1
ATOM 3699 N N . MET A 1 539 ? 0.859 8.040 -14.812 1.00 80.75 539 MET A N 1
ATOM 3700 C CA . MET A 1 539 ? -0.514 7.594 -14.577 1.00 80.75 539 MET A CA 1
ATOM 3701 C C . MET A 1 539 ? -1.534 8.738 -14.556 1.00 80.75 539 MET A C 1
ATOM 3703 O O . MET A 1 539 ? -2.727 8.478 -14.664 1.00 80.75 539 MET A O 1
ATOM 3707 N N . THR A 1 540 ? -1.099 10.005 -14.519 1.00 74.25 540 THR A N 1
ATOM 3708 C CA . THR A 1 540 ? -2.001 11.163 -14.683 1.00 74.25 540 THR A CA 1
ATOM 3709 C C . THR A 1 540 ? -2.644 11.235 -16.073 1.00 74.25 540 THR A C 1
ATOM 3711 O O . THR A 1 540 ? -3.712 11.826 -16.222 1.00 74.25 540 THR A O 1
ATOM 3714 N N . ALA A 1 541 ? -2.024 10.617 -17.085 1.00 71.81 541 ALA A N 1
ATOM 3715 C CA . ALA A 1 541 ? -2.570 10.522 -18.438 1.00 71.81 541 ALA A CA 1
ATOM 3716 C C . ALA A 1 541 ? -3.642 9.424 -18.581 1.00 71.81 541 ALA A C 1
ATOM 3718 O O . ALA A 1 541 ? -4.330 9.361 -19.602 1.00 71.81 541 ALA A O 1
ATOM 3719 N N . VAL A 1 542 ? -3.787 8.559 -17.573 1.00 74.81 542 VAL A N 1
ATOM 3720 C CA . VAL A 1 542 ? -4.733 7.444 -17.573 1.00 74.81 542 VAL A CA 1
ATOM 3721 C C . VAL A 1 542 ? -6.010 7.885 -16.853 1.00 74.81 542 VAL A C 1
ATOM 3723 O O . VAL A 1 542 ? -5.941 8.342 -15.709 1.00 74.81 542 VAL A O 1
ATOM 3726 N N . PRO A 1 543 ? -7.194 7.764 -17.482 1.00 71.00 543 PRO A N 1
ATOM 3727 C CA . PRO A 1 543 ? -8.453 8.028 -16.799 1.00 71.00 543 PRO A CA 1
ATOM 3728 C C . PRO A 1 543 ? -8.572 7.174 -15.530 1.00 71.00 543 PRO A C 1
ATOM 3730 O O . PRO A 1 543 ? -8.172 6.009 -15.551 1.00 71.00 543 PRO A O 1
ATOM 3733 N N . PRO A 1 544 ? -9.138 7.699 -14.429 1.00 66.25 544 PRO A N 1
ATOM 3734 C CA . PRO A 1 544 ? -9.346 6.891 -13.240 1.00 66.25 544 PRO A CA 1
ATOM 3735 C C . PRO A 1 544 ? -10.229 5.683 -13.599 1.00 66.25 544 PRO A C 1
ATOM 3737 O O . PRO A 1 544 ? -11.305 5.871 -14.174 1.00 66.25 544 PRO A O 1
ATOM 3740 N N . PRO A 1 545 ? -9.802 4.451 -13.280 1.00 62.84 545 PRO A N 1
ATOM 3741 C CA . PRO A 1 545 ? -10.624 3.274 -13.492 1.00 62.84 545 PRO A CA 1
ATOM 3742 C C . PRO A 1 545 ? -11.952 3.380 -12.738 1.00 62.84 545 PRO A C 1
ATOM 3744 O O . PRO A 1 545 ? -12.046 3.983 -11.665 1.00 62.84 545 PRO A O 1
ATOM 3747 N N . ASN A 1 546 ? -12.993 2.759 -13.288 1.00 58.56 546 ASN A N 1
ATOM 3748 C CA . ASN A 1 546 ? -14.268 2.634 -12.593 1.00 58.56 546 ASN A CA 1
ATOM 3749 C C . ASN A 1 546 ? -14.133 1.565 -11.505 1.00 58.56 546 ASN A C 1
ATOM 3751 O O . ASN A 1 546 ? -14.093 0.377 -11.805 1.00 58.56 546 ASN A O 1
ATOM 3755 N N . TYR A 1 547 ? -14.056 1.988 -10.243 1.00 64.44 547 TYR A N 1
ATOM 3756 C CA . TYR A 1 547 ? -13.900 1.077 -9.112 1.00 64.44 547 TYR A CA 1
ATOM 3757 C C . TYR A 1 547 ? -15.235 0.800 -8.421 1.00 64.44 547 TYR A C 1
ATOM 3759 O O . TYR A 1 547 ? -15.859 1.705 -7.861 1.00 64.44 547 TYR A O 1
ATOM 3767 N N . THR A 1 548 ? -15.625 -0.469 -8.364 1.00 56.16 548 THR A N 1
ATOM 3768 C CA . THR A 1 548 ? -16.582 -0.974 -7.375 1.00 56.16 548 THR A CA 1
ATOM 3769 C C . THR A 1 548 ? -15.862 -1.993 -6.507 1.00 56.16 548 THR A C 1
ATOM 3771 O O . THR A 1 548 ? -15.433 -3.024 -7.013 1.00 56.16 548 THR A O 1
ATOM 3774 N N . SER A 1 549 ? -15.704 -1.685 -5.217 1.00 61.56 549 SER A N 1
ATOM 3775 C CA . SER A 1 549 ? -15.170 -2.633 -4.232 1.00 61.56 549 SER A CA 1
ATOM 3776 C C . SER A 1 549 ? -16.020 -3.906 -4.235 1.00 61.56 549 SER A C 1
ATOM 3778 O O . SER A 1 549 ? -17.250 -3.818 -4.168 1.00 61.56 549 SER A O 1
ATOM 3780 N N . THR A 1 550 ? -15.378 -5.070 -4.331 1.00 62.19 550 THR A N 1
ATOM 3781 C CA . THR A 1 550 ? -16.037 -6.380 -4.199 1.00 62.19 550 THR A CA 1
ATOM 3782 C C . THR A 1 550 ? -15.908 -6.916 -2.775 1.00 62.19 550 THR A C 1
ATOM 3784 O O . THR A 1 550 ? -16.686 -7.776 -2.354 1.00 62.19 550 THR A O 1
ATOM 3787 N N . ARG A 1 551 ? -14.971 -6.372 -1.989 1.00 64.88 551 ARG A N 1
ATOM 3788 C CA . ARG A 1 551 ? -14.817 -6.657 -0.565 1.00 64.88 551 ARG A CA 1
ATOM 3789 C C . ARG A 1 551 ? -15.930 -5.991 0.260 1.00 64.88 551 ARG A C 1
ATOM 3791 O O . ARG A 1 551 ? -16.283 -4.831 0.042 1.00 64.88 551 ARG A O 1
ATOM 3798 N N . PRO A 1 552 ? -16.476 -6.697 1.267 1.00 63.59 552 PRO A N 1
ATOM 3799 C CA . PRO A 1 552 ? -17.463 -6.116 2.165 1.00 63.59 552 PRO A CA 1
ATOM 3800 C C . PRO A 1 552 ? -16.865 -4.955 2.969 1.00 63.59 552 PRO A C 1
ATOM 3802 O O . PRO A 1 552 ? -15.673 -4.935 3.283 1.00 63.59 552 PRO A O 1
ATOM 3805 N N . LEU A 1 553 ? -17.721 -4.008 3.361 1.00 69.62 553 LEU A N 1
ATOM 3806 C CA . LEU A 1 553 ? -17.339 -2.943 4.285 1.00 69.62 553 LEU A CA 1
ATOM 3807 C C . LEU A 1 553 ? -16.840 -3.543 5.602 1.00 69.62 553 LEU A C 1
ATOM 3809 O O . LEU A 1 553 ? -17.479 -4.425 6.181 1.00 69.62 553 LEU A O 1
ATOM 3813 N N . LYS A 1 554 ? -15.722 -3.028 6.111 1.00 63.25 554 LYS A N 1
ATOM 3814 C CA . LYS A 1 554 ? -15.186 -3.434 7.407 1.00 63.25 554 LYS A CA 1
ATOM 3815 C C . LYS A 1 554 ? -15.825 -2.601 8.509 1.00 63.25 554 LYS A C 1
ATOM 3817 O O . LYS A 1 554 ? -15.756 -1.375 8.475 1.00 63.25 554 LYS A O 1
ATOM 3822 N N . VAL A 1 555 ? -16.426 -3.263 9.496 1.00 72.38 555 VAL A N 1
ATOM 3823 C CA . VAL A 1 555 ? -16.888 -2.599 10.722 1.00 72.38 555 VAL A CA 1
ATOM 3824 C C . VAL A 1 555 ? -15.658 -2.197 11.532 1.00 72.38 555 VAL A C 1
ATOM 3826 O O . VAL A 1 555 ? -14.855 -3.048 11.912 1.00 72.38 555 VAL A O 1
ATOM 3829 N N . LEU A 1 556 ? -15.498 -0.896 11.756 1.00 62.62 556 LEU A N 1
ATOM 3830 C CA . LEU A 1 556 ? -14.405 -0.316 12.535 1.00 62.62 556 LEU A CA 1
ATOM 3831 C C . LEU A 1 556 ? -14.761 -0.265 14.014 1.00 62.62 556 LEU A C 1
ATOM 3833 O O . LEU A 1 556 ? -13.951 -0.592 14.877 1.00 62.62 556 LEU A O 1
ATOM 3837 N N . SER A 1 557 ? -15.992 0.150 14.293 1.00 66.88 557 SER A N 1
ATOM 3838 C CA . SER A 1 557 ? -16.528 0.265 15.638 1.00 66.88 557 SER A CA 1
ATOM 3839 C C . SER A 1 557 ? -18.050 0.168 15.596 1.00 66.88 557 SER A C 1
ATOM 3841 O O . SER A 1 557 ? -18.685 0.409 14.565 1.00 66.88 557 SER A O 1
ATOM 3843 N N . PHE A 1 558 ? -18.658 -0.192 16.722 1.00 73.44 558 PHE A N 1
ATOM 3844 C CA . PHE A 1 558 ? -20.096 -0.060 16.900 1.00 73.44 558 PHE A CA 1
ATOM 3845 C C . PHE A 1 558 ? -20.418 0.380 18.322 1.00 73.44 558 PHE A C 1
ATOM 3847 O O . PHE A 1 558 ? -19.699 0.067 19.271 1.00 73.44 558 PHE A O 1
ATOM 3854 N N . ARG A 1 559 ? -21.527 1.099 18.472 1.00 68.06 559 ARG A N 1
ATOM 3855 C CA . ARG A 1 559 ? -22.086 1.478 19.767 1.00 68.06 559 ARG A CA 1
ATOM 3856 C C . ARG A 1 559 ? -23.595 1.309 19.764 1.00 68.06 559 ARG A C 1
ATOM 3858 O O . ARG A 1 559 ? -24.278 1.723 18.826 1.00 68.06 559 ARG A O 1
ATOM 3865 N N . ILE A 1 560 ? -24.107 0.724 20.840 1.00 74.81 560 ILE A N 1
ATOM 3866 C CA . ILE A 1 560 ? -25.538 0.744 21.133 1.00 74.81 560 ILE A CA 1
ATOM 3867 C C . ILE A 1 560 ? -25.824 2.096 21.773 1.00 74.81 560 ILE A C 1
ATOM 3869 O O . ILE A 1 560 ? -25.188 2.463 22.761 1.00 74.81 560 ILE A O 1
ATOM 3873 N N . LEU A 1 561 ? -26.743 2.850 21.183 1.00 63.84 561 LEU A N 1
ATOM 3874 C CA . LEU A 1 561 ? -27.157 4.127 21.740 1.00 63.84 561 LEU A CA 1
ATOM 3875 C C . LEU A 1 561 ? -28.224 3.861 22.809 1.00 63.84 561 LEU A C 1
ATOM 3877 O O . LEU A 1 561 ? -29.262 3.276 22.476 1.00 63.84 561 LEU A O 1
ATOM 3881 N N . PRO A 1 562 ? -27.989 4.246 24.079 1.00 57.22 562 PRO A N 1
ATOM 3882 C CA . PRO A 1 562 ? -29.060 4.276 25.058 1.00 57.22 562 PRO A CA 1
ATOM 3883 C C . PRO A 1 562 ? -30.088 5.312 24.602 1.00 57.22 562 PRO A C 1
ATOM 3885 O O . PRO A 1 562 ? -29.722 6.385 24.116 1.00 57.22 562 PRO A O 1
ATOM 3888 N N . TYR A 1 563 ? -31.358 4.938 24.707 1.00 54.75 563 TYR A N 1
ATOM 3889 C CA . TYR A 1 563 ? -32.473 5.832 24.423 1.00 54.75 563 TYR A CA 1
ATOM 3890 C C . TYR A 1 563 ? -32.789 6.696 25.640 1.00 54.75 563 TYR A C 1
ATOM 3892 O O . TYR A 1 563 ? -32.799 6.127 26.758 1.00 54.75 563 TYR A O 1
#

pLDDT: mean 78.62, std 15.55, range [42.66, 98.69]

Solvent-accessible surface area (backbone atoms only — not comparable to full-atom values): 30706 Å² total; per-residue (Å²): 126,65,66,61,81,42,48,87,43,102,84,48,93,52,75,76,51,74,55,82,56,77,92,75,90,67,96,84,61,90,43,85,90,69,70,79,80,84,84,78,82,88,74,92,85,71,95,78,79,82,78,83,87,78,87,75,84,87,69,87,74,88,86,77,85,84,80,90,72,86,79,80,86,76,90,61,63,60,88,55,79,72,91,73,87,83,62,99,85,62,79,78,83,56,84,59,72,58,53,26,29,45,63,42,38,48,66,78,32,36,37,37,51,32,81,44,53,32,50,52,45,70,47,65,25,79,36,50,71,49,40,46,47,43,39,54,44,82,89,47,97,86,50,18,24,48,68,46,40,47,59,77,33,35,36,42,19,25,76,45,53,31,49,54,45,68,46,66,26,78,39,52,71,48,39,44,48,42,37,49,50,70,81,80,69,76,55,24,34,48,65,48,48,48,58,76,35,36,36,44,55,31,79,46,63,36,51,49,45,69,44,67,23,77,37,50,70,50,39,44,47,43,41,67,41,72,44,99,85,75,42,24,23,45,62,46,44,49,73,77,32,42,34,42,52,21,68,44,54,33,51,48,46,66,46,66,24,78,36,52,72,46,43,46,45,42,38,45,70,68,66,84,70,57,34,66,73,46,79,50,77,46,76,50,69,48,98,88,67,53,72,52,37,40,40,30,37,31,23,35,61,32,73,56,92,51,81,54,17,14,35,22,43,43,19,45,60,46,44,54,84,37,56,46,76,34,96,56,34,38,32,24,6,42,46,65,34,86,75,71,66,84,70,58,80,50,26,21,10,28,17,16,18,40,48,92,84,43,87,74,68,39,57,10,39,59,51,49,59,78,44,50,56,65,45,84,36,23,38,35,36,83,49,75,48,6,54,39,67,26,45,74,71,20,17,50,26,59,65,30,24,70,31,42,53,33,48,56,50,21,47,58,71,17,85,76,42,41,81,33,33,89,91,48,46,91,72,67,72,68,41,77,80,48,61,77,38,37,40,35,31,57,34,71,46,83,45,64,48,74,48,46,31,30,12,40,40,38,27,30,21,41,42,33,39,30,43,32,40,27,34,40,17,29,38,36,26,50,20,52,3,31,37,44,35,34,33,58,32,63,19,36,37,39,5,28,36,40,28,22,12,25,40,47,102,83,71,43,78,35,98,55,45,31,51,15,37,42,34,26,61,37,28,34,44,25,39,34,33,13,18,50,62,31,30,66,56,52,53,72,66,33,58,84,51,85,83,75,82,86,70,76,66,44,75,77,48,74,46,74,54,85,129